Protein AF-A0A538SHS9-F1 (afdb_monomer)

Sequence (639 aa):
MTKKPAPSKGREASAATKAETEKTASAGRSSASDPAAHAGAGKPLPPGPAPAPVAAPSGAAAAVLSEAPRPQPRILVVDDEPHVVQIFQDLLAQRGYEVVSSTNGDDAILKVTNESFDLVLTDINLPGVDGLEVVRAAKAADKDTCVILITGYASTTTAIDALRQGAYDYITKPFDLWETAKAIDRGLESRFLVIENRRLVESLEKANLELHHHEQILSRMVKDATQRITALYESGKEISTSLSRQATLDVIVNQVAKLAGAESSLVFLYDTDAGQYVAEAGAGAPQEGLKEYRFGVGEGLHGQAVRNMSPVRSAAIAETIGIEPFLSELGVRSALIVPLLTNEGVLGTITALRRSGRGFTPDDQEQLSMFASQASIALTNAILYERTKELDRMKSEFVAVVSHEVRTPLTSIKGSLELLGDERFHVLPPPQKELLSICQANTERLISLINDILDFSKLESSKLSLNFETFDVGRVVPEAVDHIRNLAAMRGITIDVHIEGTAGSVEADPMRVAQVITNLLGNAIKFSPEKGKIEVWARGTEEDVTVDIRDFGRGISQRDLSRLFQRFAQLDSSTTRKAGGTGLGLVISKGIVEQHGGRIWVESTMGMGSTFSFSLPRRRAAGLSAEEFADGVGGEHTQ

Organism: Eiseniibacteriota bacterium (NCBI:txid2212470)

pLDDT: mean 78.8, std 19.26, range [26.22, 97.62]

Radius of gyration: 51.92 Å; Cα contacts (8 Å, |Δi|>4): 906; chains: 1; bounding box: 123×85×132 Å

Solvent-accessible surface area (backbone atoms only — not comparable to full-atom values): 36107 Å² total; per-residue (Å²): 135,87,81,86,86,88,88,79,86,89,85,88,84,82,90,82,91,82,86,90,82,90,81,90,80,91,83,83,88,81,86,88,88,85,91,84,90,88,84,86,82,93,71,85,78,74,83,70,82,71,78,73,75,73,73,68,84,71,76,59,82,77,60,75,81,69,82,76,82,77,76,72,51,32,34,36,38,36,33,66,48,69,69,60,42,49,52,51,45,54,58,40,46,78,71,64,37,46,73,47,77,31,61,40,34,65,61,41,36,54,43,37,65,76,43,87,48,51,30,37,40,30,30,44,86,32,72,97,34,50,27,67,54,40,42,45,40,34,40,70,61,36,74,69,37,27,26,36,38,36,37,75,71,90,47,73,64,61,57,50,54,41,45,74,60,58,34,72,50,74,44,53,54,89,68,56,71,66,62,50,50,50,53,50,53,52,39,47,50,53,35,50,51,54,54,51,50,53,52,50,50,56,51,50,53,53,51,51,53,53,48,54,52,51,49,54,52,50,53,50,51,52,50,55,51,50,53,52,51,52,54,51,50,57,55,46,53,67,35,62,71,39,62,44,51,67,64,30,42,53,50,48,20,52,47,45,17,61,75,57,72,26,66,20,14,36,31,29,36,62,35,83,89,78,71,28,33,29,35,76,40,59,30,77,51,70,74,78,67,37,66,72,45,63,46,42,85,60,38,34,56,62,11,40,11,51,68,68,70,37,70,37,75,38,62,45,46,90,78,47,83,63,61,50,72,65,52,63,75,69,56,40,34,20,42,40,34,33,41,18,56,54,99,91,46,66,56,27,35,42,35,35,29,25,62,69,84,80,52,81,49,72,67,47,49,52,55,51,46,58,49,28,51,50,49,30,53,32,48,51,51,8,48,53,48,49,52,51,54,50,52,54,51,51,54,45,52,49,49,52,51,52,40,50,68,52,44,53,60,46,52,54,49,45,54,53,51,51,58,64,63,34,68,91,83,36,88,68,58,71,74,55,47,53,53,48,50,54,52,46,54,52,44,53,50,51,51,51,51,42,49,51,52,45,53,45,47,28,54,77,68,72,62,60,84,74,65,71,40,82,43,48,52,60,57,45,54,56,53,29,47,60,75,45,43,66,63,29,52,77,46,50,33,47,77,49,79,46,64,53,80,74,14,39,60,27,51,37,32,67,69,60,52,29,49,35,53,38,49,53,50,50,50,36,61,70,53,28,52,77,62,31,55,35,42,36,39,32,41,44,60,97,60,34,32,37,40,38,43,32,24,61,14,57,38,46,53,77,84,49,61,83,40,57,67,36,84,60,41,72,95,50,86,79,63,43,76,81,64,67,80,78,31,44,63,56,40,47,36,43,53,54,34,44,76,52,70,23,48,68,52,76,51,55,41,68,71,65,6,36,34,43,35,37,36,38,34,36,61,75,76,88,80,78,64,86,71,72,67,70,73,69,79,76,77,89,88,86,130

Secondary structure (DSSP, 8-state):
-------------------------------------------PPPPPPPP-------SSSSSSSS-SPPPPPEEEEE-SSHHHHHHHHHHHHTTT-EEEEESSHHHHHHHHHHS--SEEEEESS-SSS-HHHHHHHHHHH-TT-EEEEEESS--HHHHHHHHHTT-SEEEESSPPHHHHHHHHHHHHHHHHHHHHHHHHHHHHHHHHHHHHHHHHHHHHHHHHHHHHHHHHHHHHHHHHT---HHHHHHHHHHHHHHHTT-SEEEEEEEETTTTEEEEEEEESS-STTGGG-EE-TTSHHHHHHHHHTS-EEES-GGG-TT--HHHHHTT-SEEEEEEEEETTEEEEEEEEEESSSPPPPHHHHHHHHHHHHHHHHHHHHHHHHHHHHHHHHHHHHHHHHHHHHHHHHHHHHHHHHHHHH-TTT----HHHHHHHHHHHHHHHHHHHHHHHHHHHHHHHTT------EEEEHHHHHHHHHHHHHHHHHHTT-EEEEEE-SS--EEEE-HHHHHHHHHHHHHHHHHHSPTT-EEEEEEEE-SSEEEEEEEE-SS---HHHHTTTTSTT--S-TTTHHHH---S-HHHHHHHHHHHTT-EEEEEEETTTEEEEEEEEESS--TT--TTTTSGGGS-----

Foldseek 3Di:
DDDDDDDDDDDDDDDDDDDDDDDDDDDDDDDDDDDDDDDDDDDDDDDDPDPDPPPDPPPPVVPVPDDPPDPAFEEEEEALDVVVLVVVCVLVVVVVHHYDYDNADVVLLVDLQVHPGQEYEYEQDGPPDGVLVSLLSNCVNPVLRAYEYEYADDDVVVQVVSVVSRHPYYAYPVGDSVVVVVSVVVSSVSSVCVVVVVVVVVVVVVVVVVVVVVVVVVVVVVVVVVVLVVLLVVLLVCLQVDLALLSNQVSLFVVLCVLLVFLKKWWWFQDPVVRWTATDDMDNDDPVCRRVDIDHQPAAQFNVCQNVVAKGKDQAQVPDPRHDPVLVVRQFGIKIKHFQDDPVGTRTIMMGTHNDDGGGDPVSNVSVNSNSPSSSVSSVSSVVSVVVVVVLVVVLVVLVVVLVVVLVVLVVQLVVLVVQQPPVVDDDDPVVNVVSVVSNVVSVLVNVLSVLSNLVSCLVVVNPDWDWDWDFVVVLLVVLCVVCVVVCVVLLEAEAEEEDDRLAIAGGRSVLVSLLNNLLVLVLSLFAHRNFYKYWYWHHDPWKIKIKIWHQGQWDDPVCQVCLLPQQDDPDPPSCVVRPDRSRSSVSSQSRLVVQVKGWHKDIDGNGTIMIMIMGTRDDPPDDDPPPVVVVVPDDDDD

Nearest PDB structures (foldseek):
  4q20-assembly1_A  TM=7.456E-01  e=2.521E-18  Caulobacter vibrioides CB15
  4q20-assembly1_B  TM=8.073E-01  e=2.181E-17  Caulobacter vibrioides CB15
  7zp0-assembly1_A  TM=7.589E-01  e=1.226E-16  Escherichia coli 'BL21-Gold(DE3)pLysS AG'
  9eut-assembly1_B  TM=4.423E-01  e=1.796E-22  Pseudomonas aeruginosa
  3ci6-assembly1_B  TM=8.801E-01  e=2.462E-10  Acinetobacter baylyi ADP1

Mean predicted aligned error: 18.9 Å

Structure (mmCIF, N/CA/C/O backbone):
data_AF-A0A538SHS9-F1
#
_entry.id   AF-A0A538SHS9-F1
#
loop_
_atom_site.group_PDB
_atom_site.id
_atom_site.type_symbol
_atom_site.label_atom_id
_atom_site.label_alt_id
_atom_site.label_comp_id
_atom_site.label_asym_id
_atom_site.label_entity_id
_atom_site.label_seq_id
_atom_site.pdbx_PDB_ins_code
_atom_site.Cartn_x
_atom_site.Cartn_y
_atom_site.Cartn_z
_atom_site.occupancy
_atom_site.B_iso_or_equiv
_atom_site.auth_seq_id
_atom_site.auth_comp_id
_atom_site.auth_asym_id
_atom_site.auth_atom_id
_atom_site.pdbx_PDB_model_num
ATOM 1 N N . MET A 1 1 ? -24.180 -49.671 27.207 1.00 38.56 1 MET A N 1
ATOM 2 C CA . MET A 1 1 ? -23.487 -50.776 26.509 1.00 38.56 1 MET A CA 1
ATOM 3 C C . MET A 1 1 ? -22.305 -50.163 25.756 1.00 38.56 1 MET A C 1
ATOM 5 O O . MET A 1 1 ? -22.534 -49.449 24.799 1.00 38.56 1 MET A O 1
ATOM 9 N N . THR A 1 2 ? -21.115 -50.051 26.365 1.00 34.88 2 THR A N 1
ATOM 10 C CA . THR A 1 2 ? -19.971 -50.997 26.241 1.00 34.88 2 THR A CA 1
ATOM 11 C C . THR A 1 2 ? -19.575 -51.225 24.773 1.00 34.88 2 THR A C 1
ATOM 13 O O . THR A 1 2 ? -20.390 -51.751 24.034 1.00 34.88 2 THR A O 1
ATOM 16 N N . LYS A 1 3 ? -18.362 -50.928 24.287 1.00 33.00 3 LYS A N 1
ATOM 17 C CA . LYS A 1 3 ? -17.049 -51.140 24.917 1.00 33.00 3 LYS A CA 1
ATOM 18 C C . LYS A 1 3 ? -15.934 -50.400 24.146 1.00 33.00 3 LYS A C 1
ATOM 20 O O . LYS A 1 3 ? -15.868 -50.467 22.926 1.00 33.00 3 LYS A O 1
ATOM 25 N N . LYS A 1 4 ? -15.024 -49.793 24.910 1.00 38.88 4 LYS A N 1
ATOM 26 C CA . LYS A 1 4 ? -13.600 -49.567 24.590 1.00 38.88 4 LYS A CA 1
ATOM 27 C C . LYS A 1 4 ? -12.865 -50.932 24.542 1.00 38.88 4 LYS A C 1
ATOM 29 O O . LYS A 1 4 ? -13.407 -51.902 25.083 1.00 38.88 4 LYS A O 1
ATOM 34 N N . PRO A 1 5 ? -11.630 -51.016 24.011 1.00 47.69 5 PRO A N 1
ATOM 35 C CA . PRO A 1 5 ? -10.474 -50.903 24.912 1.00 47.69 5 PRO A CA 1
ATOM 36 C C . PRO A 1 5 ? -9.256 -50.145 24.342 1.00 47.69 5 PRO A C 1
ATOM 38 O O . PRO A 1 5 ? -9.079 -49.992 23.141 1.00 47.69 5 PRO A O 1
ATOM 41 N N . ALA A 1 6 ? -8.433 -49.669 25.278 1.00 34.91 6 ALA A N 1
ATOM 42 C CA . ALA A 1 6 ? -7.080 -49.109 25.138 1.00 34.91 6 ALA A CA 1
ATOM 43 C C . ALA A 1 6 ? -6.032 -50.223 25.469 1.00 34.91 6 ALA A C 1
ATOM 45 O O . ALA A 1 6 ? -6.448 -51.380 25.532 1.00 34.91 6 ALA A O 1
ATOM 46 N N . PRO A 1 7 ? -4.797 -49.962 25.967 1.00 56.38 7 PRO A N 1
ATOM 47 C CA . PRO A 1 7 ? -3.663 -49.117 25.530 1.00 56.38 7 PRO A CA 1
ATOM 48 C C . PRO A 1 7 ? -2.297 -49.882 25.549 1.00 56.38 7 PRO A C 1
ATOM 50 O O . PRO A 1 7 ? -2.195 -50.981 26.085 1.00 56.38 7 PRO A O 1
ATOM 53 N N . SER A 1 8 ? -1.193 -49.246 25.131 1.00 30.69 8 SER A N 1
ATOM 54 C CA . SER A 1 8 ? 0.168 -49.535 25.650 1.00 30.69 8 SER A CA 1
ATOM 55 C C . SER A 1 8 ? 1.019 -48.253 25.614 1.00 30.69 8 SER A C 1
ATOM 57 O O . SER A 1 8 ? 1.192 -47.678 24.547 1.00 30.69 8 SER A O 1
ATOM 59 N N . LYS A 1 9 ? 1.341 -47.635 26.767 1.00 33.22 9 LYS A N 1
ATOM 60 C CA . LYS A 1 9 ? 2.653 -47.694 27.474 1.00 33.22 9 LYS A CA 1
ATOM 61 C C . LYS A 1 9 ? 3.839 -47.525 26.502 1.00 33.22 9 LYS A C 1
ATOM 63 O O . LYS A 1 9 ? 4.013 -48.372 25.646 1.00 33.22 9 LYS A O 1
ATOM 68 N N . GLY A 1 10 ? 4.688 -46.499 26.544 1.00 29.16 10 GLY A N 1
ATOM 69 C CA . GLY A 1 10 ? 5.197 -45.708 27.665 1.00 29.16 10 GLY A CA 1
ATOM 70 C C . GLY A 1 10 ? 6.671 -46.069 27.892 1.00 29.16 10 GLY A C 1
ATOM 71 O O . GLY A 1 10 ? 6.936 -47.172 28.362 1.00 29.16 10 GLY A O 1
ATOM 72 N N . ARG A 1 11 ? 7.606 -45.161 27.572 1.00 30.77 11 ARG A N 1
ATOM 73 C CA . ARG A 1 11 ? 8.909 -45.045 28.252 1.00 30.77 11 ARG A CA 1
ATOM 74 C C . ARG A 1 11 ? 9.630 -43.740 27.901 1.00 30.77 11 ARG A C 1
ATOM 76 O O . ARG A 1 11 ? 9.901 -43.457 26.740 1.00 30.77 11 ARG A O 1
ATOM 83 N N . GLU A 1 12 ? 9.893 -42.984 28.959 1.00 29.23 12 GLU A N 1
ATOM 84 C CA . GLU A 1 12 ? 10.752 -41.808 29.069 1.00 29.23 12 GLU A CA 1
ATOM 85 C C . GLU A 1 12 ? 12.244 -42.182 29.188 1.00 29.23 12 GLU A C 1
ATOM 87 O O . GLU A 1 12 ? 12.581 -43.350 29.403 1.00 29.23 12 GLU A O 1
ATOM 92 N N . ALA A 1 13 ? 13.060 -41.114 29.199 1.00 29.12 13 ALA A N 1
ATOM 93 C CA . ALA A 1 13 ? 14.433 -40.931 29.702 1.00 29.12 13 ALA A CA 1
ATOM 94 C C . ALA A 1 13 ? 15.517 -40.885 28.603 1.00 29.12 13 ALA A C 1
ATOM 96 O O . ALA A 1 13 ? 15.712 -41.854 27.883 1.00 29.12 13 ALA A O 1
ATOM 97 N N . SER A 1 14 ? 16.142 -39.729 28.328 1.00 27.33 14 SER A N 1
ATOM 98 C CA . SER A 1 14 ? 17.115 -38.940 29.137 1.00 27.33 14 SER A CA 1
ATOM 99 C C . SER A 1 14 ? 18.509 -39.119 28.502 1.00 27.33 14 SER A C 1
ATOM 101 O O . SER A 1 14 ? 18.991 -40.239 28.400 1.00 27.33 14 SER A O 1
ATOM 103 N N . ALA A 1 15 ? 19.017 -38.119 27.774 1.00 29.39 15 ALA A N 1
ATOM 104 C CA . ALA A 1 15 ? 19.969 -37.084 28.216 1.00 29.39 15 ALA A CA 1
ATOM 105 C C . ALA A 1 15 ? 21.451 -37.521 28.208 1.00 29.39 15 ALA A C 1
ATOM 107 O O . ALA A 1 15 ? 21.814 -38.482 28.875 1.00 29.39 15 ALA A O 1
ATOM 108 N N . ALA A 1 16 ? 22.278 -36.759 27.477 1.00 27.48 16 ALA A N 1
ATOM 109 C CA . ALA A 1 16 ? 23.708 -36.437 27.685 1.00 27.48 16 ALA A CA 1
ATOM 110 C C . ALA A 1 16 ? 24.257 -35.906 26.337 1.00 27.48 16 ALA A C 1
ATOM 112 O O . ALA A 1 16 ? 24.227 -36.630 25.350 1.00 27.48 16 ALA A O 1
ATOM 113 N N . THR A 1 17 ? 24.559 -34.620 26.135 1.00 29.11 17 THR A N 1
ATOM 114 C CA . THR A 1 17 ? 25.631 -33.777 26.713 1.00 29.11 17 THR A CA 1
ATOM 115 C C . THR A 1 17 ? 27.046 -34.207 26.309 1.00 29.11 17 THR A C 1
ATOM 117 O O . THR A 1 17 ? 27.528 -35.233 26.779 1.00 29.11 17 THR A O 1
ATOM 120 N N . LYS A 1 18 ? 27.703 -33.362 25.495 1.00 28.11 18 LYS A N 1
ATOM 121 C CA . LYS A 1 18 ? 29.141 -32.978 25.455 1.00 28.11 18 LYS A CA 1
ATOM 122 C C . LYS A 1 18 ? 29.318 -32.087 24.207 1.00 28.11 18 LYS A C 1
ATOM 124 O O . LYS A 1 18 ? 29.021 -32.557 23.118 1.00 28.11 18 LYS A O 1
ATOM 129 N N . ALA A 1 19 ? 29.512 -30.767 24.262 1.00 29.02 19 ALA A N 1
ATOM 130 C CA . ALA A 1 19 ? 30.502 -29.923 24.951 1.00 29.02 19 ALA A CA 1
ATOM 131 C C . ALA A 1 19 ? 31.944 -30.119 24.452 1.00 29.02 19 ALA A C 1
ATOM 133 O O . ALA A 1 19 ? 32.353 -31.263 24.280 1.00 29.02 19 ALA A O 1
ATOM 134 N N . GLU A 1 20 ? 32.643 -28.972 24.343 1.00 28.42 20 GLU A N 1
ATOM 135 C CA . GLU A 1 20 ? 34.095 -28.720 24.173 1.00 28.42 20 GLU A CA 1
ATOM 136 C C . GLU A 1 20 ? 34.630 -28.479 22.736 1.00 28.42 20 GLU A C 1
ATOM 138 O O . GLU A 1 20 ? 34.378 -29.280 21.846 1.00 28.42 20 GLU A O 1
ATOM 143 N N . THR A 1 21 ? 35.390 -27.416 22.399 1.00 30.36 21 THR A N 1
ATOM 144 C CA . THR A 1 21 ? 35.783 -26.156 23.083 1.00 30.36 21 THR A CA 1
ATOM 145 C C . THR A 1 21 ? 36.476 -25.198 22.080 1.00 30.36 21 THR A C 1
ATOM 147 O O . THR A 1 21 ? 37.150 -25.653 21.165 1.00 30.36 21 THR A O 1
ATOM 150 N N . GLU A 1 22 ? 36.357 -23.884 22.338 1.00 28.86 22 GLU A N 1
ATOM 151 C CA . GLU A 1 22 ? 37.410 -22.834 22.308 1.00 28.86 22 GLU A CA 1
ATOM 152 C C . GLU A 1 22 ? 38.264 -22.518 21.052 1.00 28.86 22 GLU A C 1
ATOM 154 O O . GLU A 1 22 ? 39.133 -23.290 20.662 1.00 28.86 22 GLU A O 1
ATOM 159 N N . LYS A 1 23 ? 38.217 -21.251 20.584 1.00 27.20 23 LYS A N 1
ATOM 160 C CA . LYS A 1 23 ? 39.123 -20.157 21.041 1.00 27.20 23 LYS A CA 1
ATOM 161 C C . LYS A 1 23 ? 38.829 -18.784 20.382 1.00 27.20 23 LYS A C 1
ATOM 163 O O . LYS A 1 23 ? 38.923 -18.661 19.171 1.00 27.20 23 LYS A O 1
ATOM 168 N N . THR A 1 24 ? 38.499 -17.785 21.225 1.00 28.27 24 THR A N 1
ATOM 169 C CA . THR A 1 24 ? 39.095 -16.417 21.375 1.00 28.27 24 THR A CA 1
ATOM 170 C C . THR A 1 24 ? 39.404 -15.570 20.113 1.00 28.27 24 THR A C 1
ATOM 172 O O . THR A 1 24 ? 40.038 -16.072 19.202 1.00 28.27 24 THR A O 1
ATOM 175 N N . ALA A 1 25 ? 39.144 -14.253 20.004 1.00 28.89 25 ALA A N 1
ATOM 176 C CA . ALA A 1 25 ? 39.137 -13.180 21.010 1.00 28.89 25 ALA A CA 1
ATOM 177 C C . ALA A 1 25 ? 38.502 -11.851 20.497 1.00 28.89 25 ALA A C 1
ATOM 179 O O . ALA A 1 25 ? 38.672 -11.526 19.330 1.00 28.89 25 ALA A O 1
ATOM 180 N N . SER A 1 26 ? 37.902 -11.084 21.435 1.00 27.30 26 SER A N 1
ATOM 181 C CA . SER A 1 26 ? 37.983 -9.610 21.690 1.00 27.30 26 SER A CA 1
ATOM 182 C C . SER A 1 26 ? 37.649 -8.591 20.565 1.00 27.30 26 SER A C 1
ATOM 184 O O . SER A 1 26 ? 38.059 -8.792 19.438 1.00 27.30 26 SER A O 1
ATOM 186 N N . ALA A 1 27 ? 37.027 -7.415 20.750 1.00 29.00 27 ALA A N 1
ATOM 187 C CA . ALA A 1 27 ? 36.737 -6.557 21.909 1.00 29.00 27 ALA A CA 1
ATOM 188 C C . ALA A 1 27 ? 35.746 -5.414 21.526 1.00 29.00 27 ALA A C 1
ATOM 190 O O . ALA A 1 27 ? 35.689 -5.037 20.362 1.00 29.00 27 ALA A O 1
ATOM 191 N N . GLY A 1 28 ? 35.096 -4.801 22.537 1.00 27.08 28 GLY A N 1
ATOM 192 C CA . GLY A 1 28 ? 34.568 -3.408 22.554 1.00 27.08 28 GLY A CA 1
ATOM 193 C C . GLY A 1 28 ? 33.098 -3.226 22.126 1.00 27.08 28 GLY A C 1
ATOM 194 O O . GLY A 1 28 ? 32.795 -3.397 20.958 1.00 27.08 28 GLY A O 1
ATOM 195 N N . ARG A 1 29 ? 32.099 -3.029 23.016 1.00 28.23 29 ARG A N 1
ATOM 196 C CA . ARG A 1 29 ? 31.696 -1.782 23.745 1.00 28.23 29 ARG A CA 1
ATOM 197 C C . ARG A 1 29 ? 31.567 -0.565 22.800 1.00 28.23 29 ARG A C 1
ATOM 199 O O . ARG A 1 29 ? 32.515 -0.306 22.083 1.00 28.23 29 ARG A O 1
ATOM 206 N N . SER A 1 30 ? 30.516 0.262 22.767 1.00 28.39 30 SER A N 1
ATOM 207 C CA . SER A 1 30 ? 29.362 0.504 23.650 1.00 28.39 30 SER A CA 1
ATOM 208 C C . SER A 1 30 ? 28.370 1.497 22.999 1.00 28.39 30 SER A C 1
ATOM 210 O O . SER A 1 30 ? 28.801 2.372 22.260 1.00 28.39 30 SER A O 1
ATOM 212 N N . SER A 1 31 ? 27.093 1.379 23.390 1.00 28.89 31 SER A N 1
ATOM 213 C CA . SER A 1 31 ? 26.089 2.430 23.695 1.00 28.89 31 SER A CA 1
ATOM 214 C C . SER A 1 31 ? 25.721 3.545 22.699 1.00 28.89 31 SER A C 1
ATOM 216 O O . SER A 1 31 ? 26.540 4.363 22.296 1.00 28.89 31 SER A O 1
ATOM 218 N N . ALA A 1 32 ? 24.406 3.628 22.486 1.00 31.94 32 ALA A N 1
ATOM 219 C CA . ALA A 1 32 ? 23.626 4.721 21.915 1.00 31.94 32 ALA A CA 1
ATOM 220 C C . ALA A 1 32 ? 23.536 5.973 22.814 1.00 31.94 32 ALA A C 1
ATOM 222 O O . ALA A 1 32 ? 23.619 5.853 24.036 1.00 31.94 32 ALA A O 1
ATOM 223 N N . SER A 1 33 ? 23.256 7.128 22.198 1.00 29.39 33 SER A N 1
ATOM 224 C CA . SER A 1 33 ? 22.412 8.211 22.739 1.00 29.39 33 SER A CA 1
ATOM 225 C C . SER A 1 33 ? 22.144 9.263 21.651 1.00 29.39 33 SER A C 1
ATOM 227 O O . SER A 1 33 ? 23.043 9.612 20.889 1.00 29.39 33 SER A O 1
ATOM 229 N N . ASP A 1 34 ? 20.909 9.736 21.615 1.00 26.22 34 ASP A N 1
ATOM 230 C CA . ASP A 1 34 ? 20.210 10.519 20.585 1.00 26.22 34 ASP A CA 1
ATOM 231 C C . ASP A 1 34 ? 19.926 11.963 21.192 1.00 26.22 34 ASP A C 1
ATOM 233 O O . ASP A 1 34 ? 20.546 12.267 22.222 1.00 26.22 34 ASP A O 1
ATOM 237 N N . PRO A 1 35 ? 19.151 12.923 20.625 1.00 48.09 35 PRO A N 1
ATOM 238 C CA . PRO A 1 35 ? 19.528 14.326 20.363 1.00 48.09 35 PRO A CA 1
ATOM 239 C C . PRO A 1 35 ? 18.839 15.407 21.251 1.00 48.09 35 PRO A C 1
ATOM 241 O O . PRO A 1 35 ? 17.910 15.109 21.986 1.00 48.09 35 PRO A O 1
ATOM 244 N N . ALA A 1 36 ? 19.246 16.694 21.151 1.00 28.02 36 ALA A N 1
ATOM 245 C CA . ALA A 1 36 ? 18.365 17.883 21.317 1.00 28.02 36 ALA A CA 1
ATOM 246 C C . ALA A 1 36 ? 19.057 19.259 21.078 1.00 28.02 36 ALA A C 1
ATOM 248 O O . ALA A 1 36 ? 20.089 19.564 21.666 1.00 28.02 36 ALA A O 1
ATOM 249 N N . ALA A 1 37 ? 18.398 20.081 20.242 1.00 29.70 37 ALA A N 1
ATOM 250 C CA . ALA A 1 37 ? 18.190 21.548 20.232 1.00 29.70 37 ALA A CA 1
ATOM 251 C C . ALA A 1 37 ? 19.286 22.577 20.636 1.00 29.70 37 ALA A C 1
ATOM 253 O O . ALA A 1 37 ? 19.665 22.674 21.796 1.00 29.70 37 ALA A O 1
ATOM 254 N N . HIS A 1 38 ? 19.612 23.516 19.723 1.00 31.00 38 HIS A N 1
ATOM 255 C CA . HIS A 1 38 ? 19.274 24.955 19.851 1.00 31.00 38 HIS A CA 1
ATOM 256 C C . HIS A 1 38 ? 19.714 25.813 18.641 1.00 31.00 38 HIS A C 1
ATOM 258 O O . HIS A 1 38 ? 20.537 25.421 17.822 1.00 31.00 38 HIS A O 1
ATOM 264 N N . ALA A 1 39 ? 19.084 26.985 18.539 1.00 29.81 39 ALA A N 1
ATOM 265 C CA . ALA A 1 39 ? 19.008 27.898 17.406 1.00 29.81 39 ALA A CA 1
ATOM 266 C C . ALA A 1 39 ? 20.183 28.890 17.257 1.00 29.81 39 ALA A C 1
ATOM 268 O O . ALA A 1 39 ? 20.796 29.291 18.240 1.00 29.81 39 ALA A O 1
ATOM 269 N N . GLY A 1 40 ? 20.344 29.418 16.035 1.00 30.77 40 GLY A N 1
ATOM 270 C CA . GLY A 1 40 ? 20.727 30.817 15.805 1.00 30.77 40 GLY A CA 1
ATOM 271 C C . GLY A 1 40 ? 22.164 31.111 15.348 1.00 30.77 40 GLY A C 1
ATOM 272 O O . GLY A 1 40 ? 23.134 30.688 15.960 1.00 30.77 40 GLY A O 1
ATOM 273 N N . ALA A 1 41 ? 22.238 31.984 14.335 1.00 30.73 41 ALA A N 1
ATOM 274 C CA . ALA A 1 41 ? 23.391 32.735 13.820 1.00 30.73 41 ALA A CA 1
ATOM 275 C C . ALA A 1 41 ? 24.287 32.036 12.778 1.00 30.73 41 ALA A C 1
ATOM 277 O O . ALA A 1 41 ? 25.072 31.134 13.055 1.00 30.73 41 ALA A O 1
ATOM 278 N N . GLY A 1 42 ? 24.186 32.544 11.546 1.00 43.78 42 GLY A N 1
ATOM 279 C CA . GLY A 1 42 ? 24.987 32.129 10.407 1.00 43.78 42 GLY A CA 1
ATOM 280 C C . GLY A 1 42 ? 26.490 32.328 10.608 1.00 43.78 42 GLY A C 1
ATOM 281 O O . GLY A 1 42 ? 26.961 33.382 11.036 1.00 43.78 42 GLY A O 1
ATOM 282 N N . LYS A 1 43 ? 27.235 31.305 10.195 1.00 41.38 43 LYS A N 1
ATOM 283 C CA . LYS A 1 43 ? 28.620 31.384 9.731 1.00 41.38 43 LYS A CA 1
ATOM 284 C C . LYS A 1 43 ? 28.727 30.560 8.441 1.00 41.38 43 LYS A C 1
ATOM 286 O O . LYS A 1 43 ? 27.987 29.586 8.306 1.00 41.38 43 LYS A O 1
ATOM 291 N N . PRO A 1 44 ? 29.592 30.944 7.487 1.00 37.50 44 PRO A N 1
ATOM 292 C CA . PRO A 1 44 ? 29.705 30.246 6.210 1.00 37.50 44 PRO A CA 1
ATOM 293 C C . PRO A 1 44 ? 30.120 28.791 6.444 1.00 37.50 44 PRO A C 1
ATOM 295 O O . PRO A 1 44 ? 31.004 28.536 7.265 1.00 37.50 44 PRO A O 1
ATOM 298 N N . LEU A 1 45 ? 29.492 27.853 5.728 1.00 37.44 45 LEU A N 1
ATOM 299 C CA . LEU A 1 45 ? 29.927 26.456 5.700 1.00 37.44 45 LEU A CA 1
ATOM 300 C C . LEU A 1 45 ? 31.416 26.386 5.301 1.00 37.44 45 LEU A C 1
ATOM 302 O O . LEU A 1 45 ? 31.831 27.111 4.391 1.00 37.44 45 LEU A O 1
ATOM 306 N N . PRO A 1 46 ? 32.218 25.506 5.926 1.00 45.69 46 PRO A N 1
ATOM 307 C CA . PRO A 1 46 ? 33.546 25.193 5.420 1.00 45.69 46 PRO A CA 1
ATOM 308 C C . PRO A 1 46 ? 33.413 24.581 4.015 1.00 45.69 46 PRO A C 1
ATOM 310 O O . PRO A 1 46 ? 32.406 23.922 3.735 1.00 45.69 46 PRO A O 1
ATOM 313 N N . PRO A 1 47 ? 34.394 24.784 3.118 1.00 42.50 47 PRO A N 1
ATOM 314 C CA . PRO A 1 47 ? 34.369 24.134 1.818 1.00 42.50 47 PRO A CA 1
ATOM 315 C C . PRO A 1 47 ? 34.284 22.621 2.042 1.00 42.50 47 PRO A C 1
ATOM 317 O O . PRO A 1 47 ? 35.074 22.054 2.799 1.00 42.50 47 PRO A O 1
ATOM 320 N N . GLY A 1 48 ? 33.286 21.986 1.420 1.00 41.16 48 GLY A N 1
ATOM 321 C CA . GLY A 1 48 ? 33.177 20.531 1.386 1.00 41.16 48 GLY A CA 1
ATOM 322 C C . GLY A 1 48 ? 34.473 19.910 0.855 1.00 41.16 48 GLY A C 1
ATOM 323 O O . GLY A 1 48 ? 35.243 20.602 0.179 1.00 41.16 48 GLY A O 1
ATOM 324 N N . PRO A 1 49 ? 34.747 18.631 1.171 1.00 40.81 49 PRO A N 1
ATOM 325 C CA . PRO A 1 49 ? 35.963 17.970 0.723 1.00 40.81 49 PRO A CA 1
ATOM 326 C C . PRO A 1 49 ? 36.079 18.155 -0.787 1.00 40.81 49 PRO A C 1
ATOM 328 O O . PRO A 1 49 ? 35.139 17.859 -1.529 1.00 40.81 49 PRO A O 1
ATOM 331 N N . ALA A 1 50 ? 37.210 18.725 -1.209 1.00 39.78 50 ALA A N 1
ATOM 332 C CA . ALA A 1 50 ? 37.527 18.914 -2.612 1.00 39.78 50 ALA A CA 1
ATOM 333 C C . ALA A 1 50 ? 37.237 17.606 -3.363 1.00 39.78 50 ALA A C 1
ATOM 335 O O . ALA A 1 50 ? 37.528 16.533 -2.814 1.00 39.78 50 ALA A O 1
ATOM 336 N N . PRO A 1 51 ? 36.664 17.664 -4.580 1.00 38.19 51 PRO A N 1
ATOM 337 C CA . PRO A 1 51 ? 36.515 16.469 -5.391 1.00 38.19 51 PRO A CA 1
ATOM 338 C C . PRO A 1 51 ? 37.879 15.788 -5.431 1.00 38.19 51 PRO A C 1
ATOM 340 O O . PRO A 1 51 ? 38.889 16.445 -5.707 1.00 38.19 51 PRO A O 1
ATOM 343 N N . ALA A 1 52 ? 37.910 14.504 -5.063 1.00 38.09 52 ALA A N 1
ATOM 344 C CA . ALA A 1 52 ? 39.110 13.692 -5.172 1.00 38.09 52 ALA A CA 1
ATOM 345 C C . ALA A 1 52 ? 39.731 13.979 -6.545 1.00 38.09 52 ALA A C 1
ATOM 347 O O . ALA A 1 52 ? 38.972 14.045 -7.521 1.00 38.09 52 ALA A O 1
ATOM 348 N N . PRO A 1 53 ? 41.052 14.224 -6.632 1.00 35.62 53 PRO A N 1
ATOM 349 C CA . PRO A 1 53 ? 41.670 14.526 -7.907 1.00 35.62 53 PRO A CA 1
ATOM 350 C C . PRO A 1 53 ? 41.282 13.385 -8.830 1.00 35.62 53 PRO A C 1
ATOM 352 O O . PRO A 1 53 ? 41.578 12.225 -8.533 1.00 35.62 53 PRO A O 1
ATOM 355 N N . VAL A 1 54 ? 40.537 13.719 -9.888 1.00 37.50 54 VAL A N 1
ATOM 356 C CA . VAL A 1 54 ? 40.301 12.819 -11.009 1.00 37.50 54 VAL A CA 1
ATOM 357 C C . VAL A 1 54 ? 41.674 12.267 -11.311 1.00 37.50 54 VAL A C 1
ATOM 359 O O . VAL A 1 54 ? 42.575 13.047 -11.632 1.00 37.50 54 VAL A O 1
ATOM 362 N N . ALA A 1 55 ? 41.865 10.974 -11.042 1.00 34.50 55 ALA A N 1
ATOM 363 C CA . ALA A 1 55 ? 43.141 10.330 -11.249 1.00 34.50 55 ALA A CA 1
ATOM 364 C C . ALA A 1 55 ? 43.557 10.713 -12.664 1.00 34.50 55 ALA A C 1
ATOM 366 O O . ALA A 1 55 ? 42.835 10.415 -13.620 1.00 34.50 55 ALA A O 1
ATOM 367 N N . ALA A 1 56 ? 44.654 11.473 -12.766 1.00 33.88 56 ALA A N 1
ATOM 368 C CA . ALA A 1 56 ? 45.256 11.802 -14.043 1.00 33.88 56 ALA A CA 1
ATOM 369 C C . ALA A 1 56 ? 45.300 10.497 -14.840 1.00 33.88 56 ALA A C 1
ATOM 371 O O . ALA A 1 56 ? 45.633 9.474 -14.229 1.00 33.88 56 ALA A O 1
ATOM 372 N N . PRO A 1 57 ? 44.903 10.490 -16.124 1.00 37.31 57 PRO A N 1
ATOM 373 C CA . PRO A 1 57 ? 44.802 9.259 -16.886 1.00 37.31 57 PRO A CA 1
ATOM 374 C C . PRO A 1 57 ? 46.142 8.538 -16.766 1.00 37.31 57 PRO A C 1
ATOM 376 O O . PRO A 1 57 ? 47.166 8.986 -17.278 1.00 37.31 57 PRO A O 1
ATOM 379 N N . SER A 1 58 ? 46.125 7.470 -15.971 1.00 38.75 58 SER A N 1
ATOM 380 C CA . SER A 1 58 ? 47.251 6.593 -15.709 1.00 38.75 58 SER A CA 1
ATOM 381 C C . SER A 1 58 ? 47.765 6.137 -17.058 1.00 38.75 58 SER A C 1
ATOM 383 O O . SER A 1 58 ? 47.000 5.468 -17.744 1.00 38.75 58 SER A O 1
ATOM 385 N N . GLY A 1 59 ? 48.980 6.570 -17.429 1.00 34.88 59 GLY A N 1
ATOM 386 C CA . GLY A 1 59 ? 50.014 5.930 -18.268 1.00 34.88 59 GLY A CA 1
ATOM 387 C C . GLY A 1 59 ? 49.658 5.193 -19.568 1.00 34.88 59 GLY A C 1
ATOM 388 O O . GLY A 1 59 ? 50.560 4.788 -20.289 1.00 34.88 59 GLY A O 1
ATOM 389 N N . ALA A 1 60 ? 48.387 5.020 -19.898 1.00 37.25 60 ALA A N 1
ATOM 390 C CA . ALA A 1 60 ? 47.877 4.139 -20.932 1.00 37.25 60 ALA A CA 1
ATOM 391 C C . ALA A 1 60 ? 47.541 4.914 -22.207 1.00 37.25 60 ALA A C 1
ATOM 393 O O . ALA A 1 60 ? 47.537 4.324 -23.273 1.00 37.25 60 ALA A O 1
ATOM 394 N N . ALA A 1 61 ? 47.343 6.236 -22.140 1.00 33.94 61 ALA A N 1
ATOM 395 C CA . ALA A 1 61 ? 47.158 7.063 -23.337 1.00 33.94 61 ALA A CA 1
ATOM 396 C C . ALA A 1 61 ? 48.483 7.397 -24.056 1.00 33.94 61 ALA A C 1
ATOM 398 O O . ALA A 1 61 ? 48.474 7.677 -25.249 1.00 33.94 61 ALA A O 1
ATOM 399 N N . ALA A 1 62 ? 49.628 7.324 -23.364 1.00 32.78 62 ALA A N 1
ATOM 400 C CA . ALA A 1 62 ? 50.947 7.531 -23.975 1.00 32.78 62 ALA A CA 1
ATOM 401 C C . ALA A 1 62 ? 51.538 6.250 -24.600 1.00 32.78 62 ALA A C 1
ATOM 403 O O . ALA A 1 62 ? 52.478 6.329 -25.384 1.00 32.78 62 ALA A O 1
ATOM 404 N N . ALA A 1 63 ? 50.985 5.076 -24.274 1.00 33.38 63 ALA A N 1
ATOM 405 C CA . ALA A 1 63 ? 51.511 3.778 -24.700 1.00 33.38 63 ALA A CA 1
ATOM 406 C C . ALA A 1 63 ? 50.835 3.196 -25.959 1.00 33.38 63 ALA A C 1
ATOM 408 O O . ALA A 1 63 ? 51.284 2.172 -26.457 1.00 33.38 63 ALA A O 1
ATOM 409 N N . VAL A 1 64 ? 49.786 3.832 -26.502 1.00 35.25 64 VAL A N 1
ATOM 410 C CA . VAL A 1 64 ? 49.069 3.337 -27.705 1.00 35.25 64 VAL A CA 1
ATOM 411 C C . VAL A 1 64 ? 49.609 3.950 -29.011 1.00 35.25 64 VAL A C 1
ATOM 413 O O . VAL A 1 64 ? 49.173 3.584 -30.094 1.00 35.25 64 VAL A O 1
ATOM 416 N N . LEU A 1 65 ? 50.602 4.844 -28.944 1.00 41.09 65 LEU A N 1
ATOM 417 C CA . LEU A 1 65 ? 51.222 5.470 -30.125 1.00 41.09 65 LEU A CA 1
ATOM 418 C C . LEU A 1 65 ? 52.550 4.826 -30.564 1.00 41.09 65 LEU A C 1
ATOM 420 O O . LEU A 1 65 ? 53.277 5.415 -31.359 1.00 41.09 65 LEU A O 1
ATOM 424 N N . SER A 1 66 ? 52.885 3.627 -30.083 1.00 43.75 66 SER A N 1
ATOM 425 C CA . SER A 1 66 ? 54.109 2.930 -30.494 1.00 43.75 66 SER A CA 1
ATOM 426 C C . SER A 1 66 ? 53.808 1.535 -31.035 1.00 43.75 66 SER A C 1
ATOM 428 O O . SER A 1 66 ? 53.149 0.747 -30.368 1.00 43.75 66 SER A O 1
ATOM 430 N N . GLU A 1 67 ? 54.379 1.257 -32.213 1.00 44.16 67 GLU A N 1
ATOM 431 C CA . GLU A 1 67 ? 54.502 -0.040 -32.908 1.00 44.16 67 GLU A CA 1
ATOM 432 C C . GLU A 1 67 ? 53.418 -0.445 -33.923 1.00 44.16 67 GLU A C 1
ATOM 434 O O . GLU A 1 67 ? 53.087 -1.618 -34.075 1.00 44.16 67 GLU A O 1
ATOM 439 N N . ALA A 1 68 ? 52.983 0.491 -34.769 1.00 46.28 68 ALA A N 1
ATOM 440 C CA . ALA A 1 68 ? 52.878 0.128 -36.186 1.00 46.28 68 ALA A CA 1
ATOM 441 C C . ALA A 1 68 ? 54.289 0.260 -36.802 1.00 46.28 68 ALA A C 1
ATOM 443 O O . ALA A 1 68 ? 54.924 1.297 -36.580 1.00 46.28 68 ALA A O 1
ATOM 444 N N . PRO A 1 69 ? 54.828 -0.743 -37.527 1.00 49.69 69 PRO A N 1
ATOM 445 C CA . PRO A 1 69 ? 56.125 -0.601 -38.181 1.00 49.69 69 PRO A CA 1
ATOM 446 C C . PRO A 1 69 ? 56.051 0.585 -39.144 1.00 49.69 69 PRO A C 1
ATOM 448 O O . PRO A 1 69 ? 55.211 0.597 -40.046 1.00 49.69 69 PRO A O 1
ATOM 451 N N . ARG A 1 70 ? 56.894 1.603 -38.922 1.00 63.25 70 ARG A N 1
ATOM 452 C CA . ARG A 1 70 ? 57.001 2.734 -39.849 1.00 63.25 70 ARG A CA 1
ATOM 453 C C . ARG A 1 70 ? 57.355 2.152 -41.226 1.00 63.25 70 ARG A C 1
ATOM 455 O O . ARG A 1 70 ? 58.347 1.422 -41.306 1.00 63.25 70 ARG A O 1
ATOM 462 N N . PRO A 1 71 ? 56.552 2.396 -42.276 1.00 67.00 71 PRO A N 1
ATOM 463 C CA . PRO A 1 71 ? 56.890 1.925 -43.613 1.00 67.00 71 PRO A CA 1
ATOM 464 C C . PRO A 1 71 ? 58.256 2.492 -44.009 1.00 67.00 71 PRO A C 1
ATOM 466 O O . PRO A 1 71 ? 58.566 3.632 -43.659 1.00 67.00 71 PRO A O 1
ATOM 469 N N . GLN A 1 72 ? 59.085 1.683 -44.674 1.00 82.62 72 GLN A N 1
ATOM 470 C CA . GLN A 1 72 ? 60.413 2.115 -45.111 1.00 82.62 72 GLN A CA 1
ATOM 471 C C . GLN A 1 72 ? 60.262 3.255 -46.129 1.00 82.62 72 GLN A C 1
ATOM 473 O O . GLN A 1 72 ? 59.629 3.037 -47.163 1.00 82.62 72 GLN A O 1
ATOM 478 N N . PRO A 1 73 ? 60.807 4.456 -45.854 1.00 87.12 73 PRO A N 1
ATOM 479 C CA . PRO A 1 73 ? 60.699 5.575 -46.779 1.00 87.12 73 PRO A CA 1
ATOM 480 C C . PRO A 1 73 ? 61.372 5.291 -48.124 1.00 87.12 73 PRO A C 1
ATOM 482 O O . PRO A 1 73 ? 62.515 4.820 -48.153 1.00 87.12 73 PRO A O 1
ATOM 485 N N . ARG A 1 74 ? 60.687 5.631 -49.223 1.00 92.12 74 ARG A N 1
ATOM 486 C CA . ARG A 1 74 ? 61.220 5.545 -50.594 1.00 92.12 74 ARG A CA 1
ATOM 487 C C . ARG A 1 74 ? 61.753 6.900 -51.039 1.00 92.12 74 ARG A C 1
ATOM 489 O O . ARG A 1 74 ? 61.012 7.880 -51.057 1.00 92.12 74 ARG A O 1
ATOM 496 N N . ILE A 1 75 ? 63.021 6.969 -51.423 1.00 93.56 75 ILE A N 1
ATOM 497 C CA . ILE A 1 75 ? 63.698 8.217 -51.785 1.00 93.56 75 ILE A CA 1
ATOM 498 C C . ILE A 1 75 ? 64.181 8.141 -53.232 1.00 93.56 75 ILE A C 1
ATOM 500 O O . ILE A 1 75 ? 64.884 7.200 -53.597 1.00 93.56 75 ILE A O 1
ATOM 504 N N . LEU A 1 76 ? 63.841 9.142 -54.045 1.00 93.62 76 LEU A N 1
ATOM 505 C CA . LEU A 1 76 ? 64.385 9.303 -55.393 1.00 93.62 76 LEU A CA 1
ATOM 506 C C . LEU A 1 76 ? 65.575 10.266 -55.362 1.00 93.62 76 LEU A C 1
ATOM 508 O O . LEU A 1 76 ? 65.421 11.406 -54.937 1.00 93.62 76 LEU A O 1
ATOM 512 N N . VAL A 1 77 ? 66.735 9.830 -55.846 1.00 92.75 77 VAL A N 1
ATOM 513 C CA . VAL A 1 77 ? 67.936 10.665 -56.006 1.00 92.75 77 VAL A CA 1
ATOM 514 C C . VAL A 1 77 ? 68.171 10.949 -57.488 1.00 92.75 77 VAL A C 1
ATOM 516 O O . VAL A 1 77 ? 68.254 10.017 -58.287 1.00 92.75 77 VAL A O 1
ATOM 519 N N . VAL A 1 78 ? 68.294 12.223 -57.853 1.00 91.69 78 VAL A N 1
ATOM 520 C CA . VAL A 1 78 ? 68.456 12.690 -59.234 1.00 91.69 78 VAL A CA 1
ATOM 521 C C . VAL A 1 78 ? 69.651 13.632 -59.320 1.00 91.69 78 VAL A C 1
ATOM 523 O O . VAL A 1 78 ? 69.606 14.749 -58.810 1.00 91.69 78 VAL A O 1
ATOM 526 N N . ASP A 1 79 ? 70.720 13.186 -59.965 1.00 89.94 79 ASP A N 1
ATOM 527 C CA . ASP A 1 79 ? 71.917 13.995 -60.216 1.00 89.94 79 ASP A CA 1
ATOM 528 C C . ASP A 1 79 ? 72.587 13.474 -61.498 1.00 89.94 79 ASP A C 1
ATOM 530 O O . ASP A 1 79 ? 72.580 12.267 -61.757 1.00 89.94 79 ASP A O 1
ATOM 534 N N . ASP A 1 80 ? 73.093 14.366 -62.346 1.00 88.12 80 ASP A N 1
ATOM 535 C CA . ASP A 1 80 ? 73.709 14.003 -63.624 1.00 88.12 80 ASP A CA 1
ATOM 536 C C . ASP A 1 80 ? 75.131 13.446 -63.457 1.00 88.12 80 ASP A C 1
ATOM 538 O O . ASP A 1 80 ? 75.633 12.756 -64.349 1.00 88.12 80 ASP A O 1
ATOM 542 N N . GLU A 1 81 ? 75.753 13.664 -62.294 1.00 88.12 81 GLU A N 1
ATOM 543 C CA . GLU A 1 81 ? 77.044 13.107 -61.920 1.00 88.12 81 GLU A CA 1
ATOM 544 C C . GLU A 1 81 ? 76.875 11.723 -61.251 1.00 88.12 81 GLU A C 1
ATOM 546 O O . GLU A 1 81 ? 76.454 11.628 -60.090 1.00 88.12 81 GLU A O 1
ATOM 551 N N . PRO A 1 82 ? 77.296 10.609 -61.893 1.00 86.38 82 PRO A N 1
ATOM 552 C CA . PRO A 1 82 ? 77.107 9.263 -61.337 1.00 86.38 82 PRO A CA 1
ATOM 553 C C . PRO A 1 82 ? 77.781 9.055 -59.973 1.00 86.38 82 PRO A C 1
ATOM 555 O O . PRO A 1 82 ? 77.321 8.261 -59.154 1.00 86.38 82 PRO A O 1
ATOM 558 N N . HIS A 1 83 ? 78.868 9.787 -59.710 1.00 86.62 83 HIS A N 1
ATOM 559 C CA . HIS A 1 83 ? 79.564 9.758 -58.426 1.00 86.62 83 HIS A CA 1
ATOM 560 C C . HIS A 1 83 ? 78.729 10.364 -57.289 1.00 86.62 83 HIS A C 1
ATOM 562 O O . HIS A 1 83 ? 78.762 9.838 -56.178 1.00 86.62 83 HIS A O 1
ATOM 568 N N . VAL A 1 84 ? 77.964 11.429 -57.551 1.00 85.12 84 VAL A N 1
ATOM 569 C CA . VAL A 1 84 ? 77.102 12.073 -56.548 1.00 85.12 84 VAL A CA 1
ATOM 570 C C . VAL A 1 84 ? 75.904 11.182 -56.227 1.00 85.12 84 VAL A C 1
ATOM 572 O O . VAL A 1 84 ? 75.595 10.965 -55.053 1.00 85.12 84 VAL A O 1
ATOM 575 N N . VAL A 1 85 ? 75.298 10.575 -57.253 1.00 88.25 85 VAL A N 1
ATOM 576 C CA . VAL A 1 85 ? 74.233 9.576 -57.083 1.00 88.25 85 VAL A CA 1
ATOM 577 C C . VAL A 1 85 ? 74.702 8.409 -56.209 1.00 88.25 85 VAL A C 1
ATOM 579 O O . VAL A 1 85 ? 73.997 8.044 -55.269 1.00 88.25 85 VAL A O 1
ATOM 582 N N . GLN A 1 86 ? 75.899 7.861 -56.457 1.00 87.50 86 GLN A N 1
ATOM 583 C CA . GLN A 1 86 ? 76.442 6.748 -55.666 1.00 87.50 86 GLN A CA 1
ATOM 584 C C . GLN A 1 86 ? 76.657 7.131 -54.192 1.00 87.50 86 GLN A C 1
ATOM 586 O O . GLN A 1 86 ? 76.318 6.355 -53.302 1.00 87.50 86 GLN A O 1
ATOM 591 N N . ILE A 1 87 ? 77.161 8.340 -53.918 1.00 87.19 87 ILE A N 1
ATOM 592 C CA . ILE A 1 87 ? 77.362 8.834 -52.545 1.00 87.19 87 ILE A CA 1
ATOM 593 C C . ILE A 1 87 ? 76.031 8.892 -51.782 1.00 87.19 87 ILE A C 1
ATOM 595 O O . ILE A 1 87 ? 75.960 8.458 -50.630 1.00 87.19 87 ILE A O 1
ATOM 599 N N . PHE A 1 88 ? 74.969 9.405 -52.410 1.00 88.19 88 PHE A N 1
ATOM 600 C CA . PHE A 1 88 ? 73.649 9.466 -51.778 1.00 88.19 88 PHE A CA 1
ATOM 601 C C . PHE A 1 88 ? 72.988 8.096 -51.651 1.00 88.19 88 PHE A C 1
ATOM 603 O O . PHE A 1 88 ? 72.358 7.835 -50.628 1.00 88.19 88 PHE A O 1
ATOM 610 N N . GLN A 1 89 ? 73.163 7.204 -52.629 1.00 88.62 89 GLN A N 1
ATOM 611 C CA . GLN A 1 89 ? 72.717 5.816 -52.513 1.00 88.62 89 GLN A CA 1
ATOM 612 C C . GLN A 1 89 ? 73.350 5.128 -51.303 1.00 88.62 89 GLN A C 1
ATOM 614 O O . GLN A 1 89 ? 72.624 4.569 -50.484 1.00 88.62 89 GLN A O 1
ATOM 619 N N . ASP A 1 90 ? 74.671 5.226 -51.143 1.00 87.12 90 ASP A N 1
ATOM 620 C CA . ASP A 1 90 ? 75.384 4.597 -50.030 1.00 87.12 90 ASP A CA 1
ATOM 621 C C . ASP A 1 90 ? 74.964 5.206 -48.678 1.00 87.12 90 ASP A C 1
ATOM 623 O O . ASP A 1 90 ? 74.700 4.474 -47.720 1.00 87.12 90 ASP A O 1
ATOM 627 N N . LEU A 1 91 ? 74.839 6.539 -48.602 1.00 87.12 91 LEU A N 1
ATOM 628 C CA . LEU A 1 91 ? 74.417 7.255 -47.391 1.00 87.12 91 LEU A CA 1
ATOM 629 C C . LEU A 1 91 ? 73.004 6.856 -46.940 1.00 87.12 91 LEU A C 1
ATOM 631 O O . LEU A 1 91 ? 72.761 6.651 -45.748 1.00 87.12 91 LEU A O 1
ATOM 635 N N . LEU A 1 92 ? 72.061 6.785 -47.880 1.00 88.25 92 LEU A N 1
ATOM 636 C CA . LEU A 1 92 ? 70.652 6.524 -47.594 1.00 88.25 92 LEU A CA 1
ATOM 637 C C . LEU A 1 92 ? 70.377 5.028 -47.386 1.00 88.25 92 LEU A C 1
ATOM 639 O O . LEU A 1 92 ? 69.601 4.676 -46.497 1.00 88.25 92 LEU A O 1
ATOM 643 N N . ALA A 1 93 ? 71.077 4.145 -48.106 1.00 85.88 93 ALA A N 1
ATOM 644 C CA . ALA A 1 93 ? 70.991 2.700 -47.904 1.00 85.88 93 ALA A CA 1
ATOM 645 C C . ALA A 1 93 ? 71.530 2.278 -46.526 1.00 85.88 93 ALA A C 1
ATOM 647 O O . ALA A 1 93 ? 70.915 1.449 -45.856 1.00 85.88 93 ALA A O 1
ATOM 648 N N . GLN A 1 94 ? 72.620 2.894 -46.042 1.00 85.25 94 GLN A N 1
ATOM 649 C CA . GLN A 1 94 ? 73.129 2.663 -44.677 1.00 85.25 94 GLN A CA 1
ATOM 650 C C . GLN A 1 94 ? 72.118 3.037 -43.583 1.00 85.25 94 GLN A C 1
ATOM 652 O O . GLN A 1 94 ? 72.198 2.525 -42.467 1.00 85.25 94 GLN A O 1
ATOM 657 N N . ARG A 1 95 ? 71.156 3.911 -43.898 1.00 81.88 95 ARG A N 1
ATOM 658 C CA . ARG A 1 95 ? 70.073 4.334 -43.000 1.00 81.88 95 ARG A CA 1
ATOM 659 C C . ARG A 1 95 ? 68.793 3.511 -43.154 1.00 81.88 95 ARG A C 1
ATOM 661 O O . ARG A 1 95 ? 67.832 3.760 -42.434 1.00 81.88 95 ARG A O 1
ATOM 668 N N . GLY A 1 96 ? 68.792 2.512 -44.040 1.00 83.56 96 GLY A N 1
ATOM 669 C CA . GLY A 1 96 ? 67.663 1.605 -44.245 1.00 83.56 96 GLY A CA 1
ATOM 670 C C . GLY A 1 96 ? 66.520 2.194 -45.074 1.00 83.56 96 GLY A C 1
ATOM 671 O O . GLY A 1 96 ? 65.402 1.688 -44.987 1.00 83.56 96 GLY A O 1
ATOM 672 N N . TYR A 1 97 ? 66.781 3.251 -45.849 1.00 88.75 97 TYR A N 1
ATOM 673 C CA . TYR A 1 97 ? 65.821 3.806 -46.805 1.00 88.75 97 TYR A CA 1
ATOM 674 C C . TYR A 1 97 ? 65.859 3.037 -48.131 1.00 88.75 97 TYR A C 1
ATOM 676 O O . TYR A 1 97 ? 66.917 2.568 -48.557 1.00 88.75 97 TYR A O 1
ATOM 684 N N . GLU A 1 98 ? 64.714 2.930 -48.805 1.00 89.62 98 GLU A N 1
ATOM 685 C CA . GLU A 1 98 ? 64.654 2.394 -50.165 1.00 89.62 98 GLU A CA 1
ATOM 686 C C . GLU A 1 98 ? 65.042 3.511 -51.139 1.00 89.62 98 GLU A C 1
ATOM 688 O O . GLU A 1 98 ? 64.364 4.534 -51.215 1.00 89.62 98 GLU A O 1
ATOM 693 N N . VAL A 1 99 ? 66.143 3.341 -51.872 1.00 91.00 99 VAL A N 1
ATOM 694 C CA . VAL A 1 99 ? 66.675 4.386 -52.756 1.00 91.00 99 VAL A CA 1
ATOM 695 C C . VAL A 1 99 ? 66.477 3.997 -54.212 1.00 91.00 99 VAL A C 1
ATOM 697 O O . VAL A 1 99 ? 66.990 2.978 -54.672 1.00 91.00 99 VAL A O 1
ATOM 700 N N . VAL A 1 100 ? 65.789 4.854 -54.957 1.00 92.44 100 VAL A N 1
ATOM 701 C CA . VAL A 1 100 ? 65.715 4.809 -56.418 1.00 92.44 100 VAL A CA 1
ATOM 702 C C . VAL A 1 100 ? 66.551 5.961 -56.954 1.00 92.44 100 VAL A C 1
ATOM 704 O O . VAL A 1 100 ? 66.604 7.033 -56.358 1.00 92.44 100 VAL A O 1
ATOM 707 N N . SER A 1 101 ? 67.237 5.757 -58.073 1.00 91.25 101 SER A N 1
ATOM 708 C CA . SER A 1 101 ? 68.081 6.796 -58.665 1.00 91.25 101 SER A CA 1
ATOM 709 C C . SER A 1 101 ? 67.738 7.062 -60.119 1.00 91.25 101 SER A C 1
ATOM 711 O O . SER A 1 101 ? 67.216 6.187 -60.815 1.00 91.25 101 SER A O 1
ATOM 713 N N . SER A 1 102 ? 68.038 8.274 -60.565 1.00 89.56 102 SER A N 1
ATOM 714 C CA . SER A 1 102 ? 68.015 8.694 -61.960 1.00 89.56 102 SER A CA 1
ATOM 715 C C . SER A 1 102 ? 69.229 9.578 -62.239 1.00 89.56 102 SER A C 1
ATOM 717 O O . SER A 1 102 ? 69.643 10.351 -61.380 1.00 89.56 102 SER A O 1
ATOM 719 N N . THR A 1 103 ? 69.780 9.482 -63.447 1.00 85.62 103 THR A N 1
ATOM 720 C CA . THR A 1 103 ? 70.862 10.361 -63.917 1.00 85.62 103 THR A CA 1
ATOM 721 C C . THR A 1 103 ? 70.381 11.402 -64.930 1.00 85.62 103 THR A C 1
ATOM 723 O O . THR A 1 103 ? 71.194 12.062 -65.571 1.00 85.62 103 THR A O 1
ATOM 726 N N . ASN A 1 104 ? 69.066 11.513 -65.156 1.00 86.50 104 ASN A N 1
ATOM 727 C CA . ASN A 1 104 ? 68.483 12.505 -66.059 1.00 86.50 104 ASN A CA 1
ATOM 728 C C . ASN A 1 104 ? 67.089 12.972 -65.585 1.00 86.50 104 ASN A C 1
ATOM 730 O O . ASN A 1 104 ? 66.361 12.234 -64.912 1.00 86.50 104 ASN A O 1
ATOM 734 N N . GLY A 1 105 ? 66.727 14.215 -65.922 1.00 83.88 105 GLY A N 1
ATOM 735 C CA . GLY A 1 105 ? 65.477 14.842 -65.476 1.00 83.88 105 GLY A CA 1
ATOM 736 C C . GLY A 1 105 ? 64.213 14.204 -66.066 1.00 83.88 105 GLY A C 1
ATOM 737 O O . GLY A 1 105 ? 63.224 14.052 -65.352 1.00 83.88 105 GLY A O 1
ATOM 738 N N . ASP A 1 106 ? 64.252 13.754 -67.323 1.00 86.94 106 ASP A N 1
ATOM 739 C CA . ASP A 1 106 ? 63.107 13.120 -67.999 1.00 86.94 106 ASP A CA 1
ATOM 740 C C . ASP A 1 106 ? 62.699 11.789 -67.338 1.00 86.94 106 ASP A C 1
ATOM 742 O O . ASP A 1 106 ? 61.523 11.546 -67.061 1.00 86.94 106 ASP A O 1
ATOM 746 N N . ASP A 1 107 ? 63.675 10.937 -67.022 1.00 88.31 107 ASP A N 1
ATOM 747 C CA . ASP A 1 107 ? 63.489 9.675 -66.301 1.00 88.31 107 ASP A CA 1
ATOM 748 C C . ASP A 1 107 ? 63.043 9.925 -64.857 1.00 88.31 107 ASP A C 1
ATOM 750 O O . ASP A 1 107 ? 62.191 9.203 -64.341 1.00 88.31 107 ASP A O 1
ATOM 754 N N . ALA A 1 108 ? 63.538 10.990 -64.215 1.00 87.12 108 ALA A N 1
ATOM 755 C CA . ALA A 1 108 ? 63.062 11.386 -62.893 1.00 87.12 108 ALA A CA 1
ATOM 756 C C . ALA A 1 108 ? 61.582 11.796 -62.914 1.00 87.12 108 ALA A C 1
ATOM 758 O O . ALA A 1 108 ? 60.821 11.345 -62.059 1.00 87.12 108 ALA A O 1
ATOM 759 N N . ILE A 1 109 ? 61.153 12.585 -63.906 1.00 88.06 109 ILE A N 1
ATOM 760 C CA . ILE A 1 109 ? 59.748 12.980 -64.086 1.00 88.06 109 ILE A CA 1
ATOM 761 C C . ILE A 1 109 ? 58.869 11.757 -64.362 1.00 88.06 109 ILE A C 1
ATOM 763 O O . ILE A 1 109 ? 57.809 11.608 -63.748 1.00 88.06 109 ILE A O 1
ATOM 767 N N . LEU A 1 110 ? 59.310 10.850 -65.239 1.00 88.62 110 LEU A N 1
ATOM 768 C CA . LEU A 1 110 ? 58.601 9.596 -65.504 1.00 88.62 110 LEU A CA 1
ATOM 769 C C . LEU A 1 110 ? 58.454 8.751 -64.233 1.00 88.62 110 LEU A C 1
ATOM 771 O O . LEU A 1 110 ? 57.371 8.220 -63.980 1.00 88.62 110 LEU A O 1
ATOM 775 N N . LYS A 1 111 ? 59.506 8.660 -63.412 1.00 89.62 111 LYS A N 1
ATOM 776 C CA . LYS A 1 111 ? 59.491 7.921 -62.145 1.00 89.62 111 LYS A CA 1
ATOM 777 C C . LYS A 1 111 ? 58.548 8.544 -61.123 1.00 89.62 111 LYS A C 1
ATOM 779 O O . LYS A 1 111 ? 57.698 7.827 -60.618 1.00 89.62 111 LYS A O 1
ATOM 784 N N . VAL A 1 112 ? 58.618 9.850 -60.849 1.00 90.19 112 VAL A N 1
ATOM 785 C CA . VAL A 1 112 ? 57.707 10.492 -59.869 1.00 90.19 112 VAL A CA 1
ATOM 786 C C . VAL A 1 112 ? 56.247 10.518 -60.326 1.00 90.19 112 VAL A C 1
ATOM 788 O O . VAL A 1 112 ? 55.354 10.674 -59.502 1.00 90.19 112 VAL A O 1
ATOM 791 N N . THR A 1 113 ? 55.994 10.377 -61.630 1.00 89.62 113 THR A N 1
ATOM 792 C CA . THR A 1 113 ? 54.630 10.299 -62.175 1.00 89.62 113 THR A CA 1
ATOM 793 C C . THR A 1 113 ? 54.047 8.888 -62.060 1.00 89.62 113 THR A C 1
ATOM 795 O O . THR A 1 113 ? 52.849 8.738 -61.828 1.00 89.62 113 THR A O 1
ATOM 798 N N . ASN A 1 114 ? 54.874 7.852 -62.232 1.00 87.62 114 ASN A N 1
ATOM 799 C CA . ASN A 1 114 ? 54.429 6.454 -62.243 1.00 87.62 114 ASN A CA 1
ATOM 800 C C . ASN A 1 114 ? 54.595 5.742 -60.890 1.00 87.62 114 ASN A C 1
ATOM 802 O O . ASN A 1 114 ? 53.943 4.726 -60.651 1.00 87.62 114 ASN A O 1
ATOM 806 N N . GLU A 1 115 ? 55.457 6.254 -60.014 1.00 89.06 115 GLU A N 1
ATOM 807 C CA . GLU A 1 115 ? 55.770 5.693 -58.702 1.00 89.06 115 GLU A CA 1
ATOM 808 C C . GLU A 1 115 ? 55.617 6.739 -57.589 1.00 89.06 115 GLU A C 1
ATOM 810 O O . GLU A 1 115 ? 55.755 7.940 -57.812 1.00 89.06 115 GLU A O 1
ATOM 815 N N . SER A 1 116 ? 55.379 6.278 -56.357 1.00 86.56 116 SER A N 1
ATOM 816 C CA . SER A 1 116 ? 55.319 7.134 -55.168 1.00 86.56 116 SER A CA 1
ATOM 817 C C . SER A 1 116 ? 56.656 7.162 -54.426 1.00 86.56 116 SER A C 1
ATOM 819 O O . SER A 1 116 ? 57.189 6.103 -54.069 1.00 86.56 116 SER A O 1
ATOM 821 N N . PHE A 1 117 ? 57.140 8.366 -54.125 1.00 91.50 117 PHE A N 1
ATOM 822 C CA . PHE A 1 117 ? 58.349 8.611 -53.337 1.00 91.50 117 PHE A CA 1
ATOM 823 C C . PHE A 1 117 ? 58.029 9.481 -52.136 1.00 91.50 117 PHE A C 1
ATOM 825 O O . PHE A 1 117 ? 57.341 10.484 -52.291 1.00 91.50 117 PHE A O 1
ATOM 832 N N . ASP A 1 118 ? 58.572 9.139 -50.969 1.00 91.00 118 ASP A N 1
ATOM 833 C CA . ASP A 1 118 ? 58.463 9.930 -49.748 1.00 91.00 118 ASP A CA 1
ATOM 834 C C . ASP A 1 118 ? 59.266 11.227 -49.832 1.00 91.00 118 ASP A C 1
ATOM 836 O O . ASP A 1 118 ? 58.784 12.291 -49.422 1.00 91.00 118 ASP A O 1
ATOM 840 N N . LEU A 1 119 ? 60.456 11.142 -50.434 1.00 93.62 119 LEU A N 1
ATOM 841 C CA . LEU A 1 119 ? 61.344 12.272 -50.660 1.00 93.62 119 LEU A CA 1
ATOM 842 C C . LEU A 1 119 ? 62.005 12.209 -52.042 1.00 93.62 119 LEU A C 1
ATOM 844 O O . LEU A 1 119 ? 62.403 11.143 -52.500 1.00 93.62 119 LEU A O 1
ATOM 848 N N . VAL A 1 120 ? 62.156 13.360 -52.691 1.00 93.50 120 VAL A N 1
ATOM 849 C CA . VAL A 1 120 ? 62.908 13.516 -53.941 1.00 93.50 120 VAL A CA 1
ATOM 850 C C . VAL A 1 120 ? 64.075 14.459 -53.688 1.00 93.50 120 VAL A C 1
ATOM 852 O O . VAL A 1 120 ? 63.875 15.593 -53.261 1.00 93.50 120 VAL A O 1
ATOM 855 N N . LEU A 1 121 ? 65.288 13.990 -53.938 1.00 92.44 121 LEU A N 1
ATOM 856 C CA . LEU A 1 121 ? 66.519 14.761 -53.887 1.00 92.44 121 LEU A CA 1
ATOM 857 C C . LEU A 1 121 ? 66.978 14.994 -55.329 1.00 92.44 121 LEU A C 1
ATOM 859 O O . LEU A 1 121 ? 67.312 14.028 -56.005 1.00 92.44 121 LEU A O 1
ATOM 863 N N . THR A 1 122 ? 66.961 16.233 -55.819 1.00 90.88 122 THR A N 1
ATOM 864 C CA . THR A 1 122 ? 67.256 16.529 -57.235 1.00 90.88 122 THR A CA 1
ATOM 865 C C . THR A 1 122 ? 68.226 17.689 -57.390 1.00 90.88 122 THR A C 1
ATOM 867 O O . THR A 1 122 ? 68.061 18.707 -56.723 1.00 90.88 122 THR A O 1
ATOM 870 N N . ASP A 1 123 ? 69.215 17.574 -58.278 1.00 89.31 123 ASP A N 1
ATOM 871 C CA . ASP A 1 123 ? 69.995 18.737 -58.719 1.00 89.31 123 ASP A CA 1
ATOM 872 C C . ASP A 1 123 ? 69.075 19.728 -59.456 1.00 89.31 123 ASP A C 1
ATOM 874 O O . ASP A 1 123 ? 68.097 19.327 -60.093 1.00 89.31 123 ASP A O 1
ATOM 878 N N . ILE A 1 124 ? 69.372 21.021 -59.340 1.00 84.00 124 ILE A N 1
ATOM 879 C CA . ILE A 1 124 ? 68.754 22.091 -60.126 1.00 84.00 124 ILE A CA 1
ATOM 880 C C . ILE A 1 124 ? 69.198 21.994 -61.592 1.00 84.00 124 ILE A C 1
ATOM 882 O 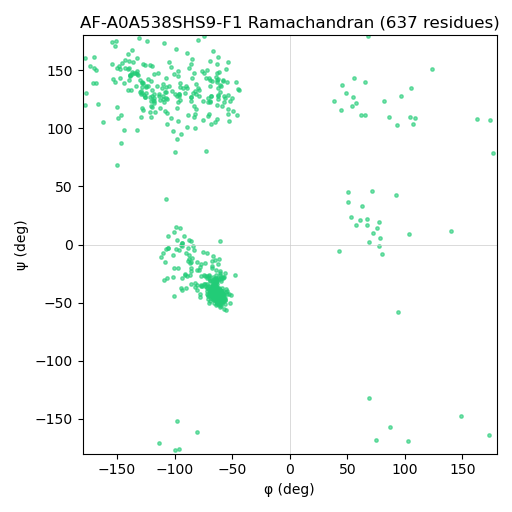O . ILE A 1 124 ? 68.372 22.116 -62.491 1.00 84.00 124 ILE A O 1
ATOM 886 N N . ASN A 1 125 ? 70.486 21.761 -61.861 1.00 81.00 125 ASN A N 1
ATOM 887 C CA . ASN A 1 125 ? 71.021 21.810 -63.225 1.00 81.00 125 ASN A CA 1
ATOM 888 C C . ASN A 1 125 ? 71.154 20.410 -63.828 1.00 81.00 125 ASN A C 1
ATOM 890 O O . ASN A 1 125 ? 72.249 19.862 -63.881 1.00 81.00 125 ASN A O 1
ATOM 894 N N . LEU A 1 126 ? 70.050 19.847 -64.317 1.00 81.81 126 LEU A N 1
ATOM 895 C CA . LEU A 1 126 ? 70.065 18.561 -65.014 1.00 81.81 126 LEU A CA 1
ATOM 896 C C . LEU A 1 126 ? 70.103 18.750 -66.547 1.00 81.81 126 LEU A C 1
ATOM 898 O O . LEU A 1 126 ? 69.570 19.729 -67.080 1.00 81.81 126 LEU A O 1
ATOM 902 N N . PRO A 1 127 ? 70.721 17.822 -67.301 1.00 72.56 127 PRO A N 1
ATOM 903 C CA . PRO A 1 127 ? 70.715 17.856 -68.756 1.00 72.56 127 PRO A CA 1
ATOM 904 C C . PRO A 1 127 ? 69.306 17.580 -69.303 1.00 72.56 127 PRO A C 1
ATOM 906 O O . PRO A 1 127 ? 68.677 16.577 -68.968 1.00 72.56 127 PRO A O 1
ATOM 909 N N . GLY A 1 128 ? 68.829 18.466 -70.182 1.00 77.31 128 GLY A N 1
ATOM 910 C CA . GLY A 1 128 ? 67.527 18.369 -70.852 1.00 77.31 128 GLY A CA 1
ATOM 911 C C . GLY A 1 128 ? 66.412 19.127 -70.131 1.00 77.31 128 GLY A C 1
ATOM 912 O O . GLY A 1 128 ? 65.829 20.037 -70.718 1.00 77.31 128 GLY A O 1
ATOM 913 N N . VAL A 1 129 ? 66.164 18.787 -68.867 1.00 78.19 129 VAL A N 1
ATOM 914 C CA . VAL A 1 129 ? 65.065 19.325 -68.051 1.00 78.19 129 VAL A CA 1
ATOM 915 C C . VAL A 1 129 ? 65.605 19.917 -66.751 1.00 78.19 129 VAL A C 1
ATOM 917 O O . VAL A 1 129 ? 66.429 19.292 -66.102 1.00 78.19 129 VAL A O 1
ATOM 920 N N . ASP A 1 130 ? 65.135 21.101 -66.355 1.00 81.75 130 ASP A N 1
ATOM 921 C CA . ASP A 1 130 ? 65.514 21.766 -65.096 1.00 81.75 130 ASP A CA 1
ATOM 922 C C . ASP A 1 130 ? 64.976 20.989 -63.871 1.00 81.75 130 ASP A C 1
ATOM 924 O O . ASP A 1 130 ? 63.835 20.521 -63.870 1.00 81.75 130 ASP A O 1
ATOM 928 N N . GLY A 1 131 ? 65.755 20.885 -62.790 1.00 79.12 131 GLY A N 1
ATOM 929 C CA . GLY A 1 131 ? 65.333 20.274 -61.523 1.00 79.12 131 GLY A CA 1
ATOM 930 C C . GLY A 1 131 ? 64.069 20.898 -60.920 1.00 79.12 131 GLY A C 1
ATOM 931 O O . GLY A 1 131 ? 63.311 20.228 -60.215 1.00 79.12 131 GLY A O 1
ATOM 932 N N . LEU A 1 132 ? 63.764 22.158 -61.249 1.00 83.44 132 LEU A N 1
ATOM 933 C CA . LEU A 1 132 ? 62.486 22.794 -60.900 1.00 83.44 132 LEU A CA 1
ATOM 934 C C . LEU A 1 132 ? 61.276 22.119 -61.573 1.00 83.44 132 LEU A C 1
ATOM 936 O O . LEU A 1 132 ? 60.180 22.110 -61.008 1.00 83.44 132 LEU A O 1
ATOM 940 N N . GLU A 1 133 ? 61.438 21.532 -62.759 1.00 84.75 133 GLU A N 1
ATOM 941 C CA . GLU A 1 133 ? 60.378 20.755 -63.411 1.00 84.75 133 GLU A CA 1
ATOM 942 C C . GLU A 1 133 ? 60.139 19.422 -62.703 1.00 84.75 133 GLU A C 1
ATOM 944 O O . GLU A 1 133 ? 58.984 19.018 -62.562 1.00 84.75 133 GLU A O 1
ATOM 949 N N . VAL A 1 134 ? 61.190 18.806 -62.151 1.00 85.88 134 VAL A N 1
ATOM 950 C CA . VAL A 1 134 ? 61.078 17.616 -61.292 1.00 85.88 134 VAL A CA 1
ATOM 951 C C . VAL A 1 134 ? 60.301 17.944 -60.010 1.00 85.88 134 VAL A C 1
ATOM 953 O O . VAL A 1 134 ? 59.421 17.176 -59.622 1.00 85.88 134 VAL A O 1
ATOM 956 N N . VAL A 1 135 ? 60.534 19.112 -59.389 1.00 88.44 135 VAL A N 1
ATOM 957 C CA . VAL A 1 135 ? 59.749 19.590 -58.227 1.00 88.44 135 VAL A CA 1
ATOM 958 C C . VAL A 1 135 ? 58.270 19.714 -58.590 1.00 88.44 135 VAL A C 1
ATOM 960 O O . VAL A 1 135 ? 57.409 19.221 -57.857 1.00 88.44 135 VAL A O 1
ATOM 963 N N . ARG A 1 136 ? 57.963 20.345 -59.733 1.00 87.62 136 ARG A N 1
ATOM 964 C CA . ARG A 1 136 ? 56.580 20.508 -60.202 1.00 87.62 136 ARG A CA 1
ATOM 965 C C . ARG A 1 136 ? 55.916 19.163 -60.479 1.00 87.62 136 ARG A C 1
ATOM 967 O O . ARG A 1 136 ? 54.783 18.970 -60.047 1.00 87.62 136 ARG A O 1
ATOM 974 N N . ALA A 1 137 ? 56.607 18.240 -61.145 1.00 87.81 137 ALA A N 1
ATOM 975 C CA . ALA A 1 137 ? 56.091 16.905 -61.430 1.00 87.81 137 ALA A CA 1
ATOM 976 C C . ALA A 1 137 ? 55.834 16.105 -60.142 1.00 87.81 137 ALA A C 1
ATOM 978 O O . ALA A 1 137 ? 54.743 15.566 -59.969 1.00 87.81 137 ALA A O 1
ATOM 979 N N . ALA A 1 138 ? 56.781 16.108 -59.198 1.00 87.81 138 ALA A N 1
ATOM 980 C CA . ALA A 1 138 ? 56.642 15.410 -57.920 1.00 87.81 138 ALA A CA 1
ATOM 981 C C . ALA A 1 138 ? 55.485 15.966 -57.075 1.00 87.81 138 ALA A C 1
ATOM 983 O O . ALA A 1 138 ? 54.696 15.198 -56.530 1.00 87.81 138 ALA A O 1
ATOM 984 N N . LYS A 1 139 ? 55.333 17.296 -57.005 1.00 88.00 139 LYS A N 1
ATOM 985 C CA . LYS A 1 139 ? 54.227 17.946 -56.282 1.00 88.00 139 LYS A CA 1
ATOM 986 C C . LYS A 1 139 ? 52.874 17.809 -56.976 1.00 88.00 139 LYS A C 1
ATOM 988 O O . LYS A 1 139 ? 51.851 17.818 -56.293 1.00 88.00 139 LYS A O 1
ATOM 993 N N . ALA A 1 140 ? 52.855 17.702 -58.304 1.00 88.88 140 ALA A N 1
ATOM 994 C CA . ALA A 1 140 ? 51.639 17.429 -59.062 1.00 88.88 140 ALA A CA 1
ATOM 995 C C . ALA A 1 140 ? 51.165 15.981 -58.871 1.00 88.88 140 ALA A C 1
ATOM 997 O O . ALA A 1 140 ? 49.960 15.755 -58.774 1.00 88.88 140 ALA A O 1
ATOM 998 N N . ALA A 1 141 ? 52.097 15.027 -58.791 1.00 87.94 141 ALA A N 1
ATOM 999 C CA . ALA A 1 141 ? 51.797 13.623 -58.523 1.00 87.94 141 ALA A CA 1
ATOM 1000 C C . ALA A 1 141 ? 51.354 13.397 -57.067 1.00 87.94 141 ALA A C 1
ATOM 1002 O O . ALA A 1 141 ? 50.327 12.766 -56.822 1.00 87.94 141 ALA A O 1
ATOM 1003 N N . ASP A 1 142 ? 52.083 13.960 -56.100 1.00 88.50 142 ASP A N 1
ATOM 1004 C CA . ASP A 1 142 ? 51.725 13.938 -54.682 1.00 88.50 142 ASP A CA 1
ATOM 1005 C C . ASP A 1 142 ? 52.179 15.233 -53.991 1.00 88.50 142 ASP A C 1
ATOM 1007 O O . ASP A 1 142 ? 53.369 15.488 -53.773 1.00 88.50 142 ASP A O 1
ATOM 1011 N N . LYS A 1 143 ? 51.195 16.046 -53.591 1.00 87.25 143 LYS A N 1
ATOM 1012 C CA . LYS A 1 143 ? 51.400 17.345 -52.931 1.00 87.25 143 LYS A CA 1
ATOM 1013 C C . LYS A 1 143 ? 52.214 17.244 -51.635 1.00 87.25 143 LYS A C 1
ATOM 1015 O O . LYS A 1 143 ? 52.889 18.211 -51.263 1.00 87.25 143 LYS A O 1
ATOM 1020 N N . ASP A 1 144 ? 52.151 16.100 -50.955 1.00 89.31 144 ASP A N 1
ATOM 1021 C CA . ASP A 1 144 ? 52.783 15.871 -49.658 1.00 89.31 144 ASP A CA 1
ATOM 1022 C C . ASP A 1 144 ? 54.234 15.354 -49.816 1.00 89.31 144 ASP A C 1
ATOM 1024 O O . ASP A 1 144 ? 54.961 15.253 -48.827 1.00 89.31 144 ASP A O 1
ATOM 1028 N N . THR A 1 145 ? 54.711 15.130 -51.053 1.00 90.12 145 THR A N 1
ATOM 1029 C CA . THR A 1 145 ? 56.099 14.722 -51.334 1.00 90.12 145 THR A CA 1
ATOM 1030 C C . THR A 1 145 ? 57.115 15.755 -50.907 1.00 90.12 145 THR A C 1
ATOM 1032 O O . THR A 1 145 ? 57.058 16.911 -51.323 1.00 90.12 145 THR A O 1
ATOM 1035 N N . CYS A 1 146 ? 58.075 15.347 -50.079 1.00 92.06 146 CYS A N 1
ATOM 1036 C CA . CYS A 1 146 ? 59.172 16.213 -49.685 1.00 92.06 146 CYS A CA 1
ATOM 1037 C C . CYS A 1 146 ? 60.165 16.318 -50.846 1.00 92.06 146 CYS A C 1
ATOM 1039 O O . CYS A 1 146 ? 60.675 15.304 -51.300 1.00 92.06 146 CYS A O 1
ATOM 1041 N N . VAL A 1 147 ? 60.467 17.520 -51.335 1.00 92.56 147 VAL A N 1
ATOM 1042 C CA . VAL A 1 147 ? 61.468 17.699 -52.399 1.00 92.56 147 VAL A CA 1
ATOM 1043 C C . VAL A 1 147 ? 62.607 18.554 -51.870 1.00 92.56 147 VAL A C 1
ATOM 1045 O O . VAL A 1 147 ? 62.361 19.658 -51.391 1.00 92.56 147 VAL A O 1
ATOM 1048 N N . ILE A 1 148 ? 63.835 18.047 -51.928 1.00 91.56 148 ILE A N 1
ATOM 1049 C CA . ILE A 1 148 ? 65.049 18.760 -51.535 1.00 91.56 148 ILE A CA 1
ATOM 1050 C C . ILE A 1 148 ? 65.897 18.983 -52.786 1.00 91.56 148 ILE A C 1
ATOM 1052 O O . ILE A 1 148 ? 66.178 18.044 -53.528 1.00 91.56 148 ILE A O 1
ATOM 1056 N N . LEU A 1 149 ? 66.297 20.228 -53.029 1.00 88.88 149 LEU A N 1
ATOM 1057 C CA . LEU A 1 149 ? 67.102 20.579 -54.201 1.00 88.88 149 LEU A CA 1
ATOM 1058 C C . LEU A 1 149 ? 68.587 20.611 -53.863 1.00 88.88 149 LEU A C 1
ATOM 1060 O O . LEU A 1 149 ? 68.962 21.149 -52.828 1.00 88.88 149 LEU A O 1
ATOM 1064 N N . ILE A 1 150 ? 69.439 20.107 -54.748 1.00 87.31 150 ILE A N 1
ATOM 1065 C CA . ILE A 1 150 ? 70.894 20.249 -54.658 1.00 87.31 150 ILE A CA 1
ATOM 1066 C C . ILE A 1 150 ? 71.325 21.345 -55.640 1.00 87.31 150 ILE A C 1
ATOM 1068 O O . ILE A 1 150 ? 70.884 21.356 -56.781 1.00 87.31 150 ILE A O 1
ATOM 1072 N N . THR A 1 151 ? 72.160 22.298 -55.217 1.00 81.38 151 THR A N 1
ATOM 1073 C CA . THR A 1 151 ? 72.589 23.423 -56.068 1.00 81.38 151 THR A CA 1
ATOM 1074 C C . THR A 1 151 ? 74.074 23.747 -55.940 1.00 81.38 151 THR A C 1
ATOM 1076 O O . THR A 1 151 ? 74.591 23.878 -54.835 1.00 81.38 151 THR A O 1
ATOM 1079 N N . GLY A 1 152 ? 74.773 23.918 -57.068 1.00 69.31 152 GLY A N 1
ATOM 1080 C CA . GLY A 1 152 ? 76.198 24.290 -57.109 1.00 69.31 152 GLY A CA 1
ATOM 1081 C C . GLY A 1 152 ? 76.505 25.792 -57.102 1.00 69.31 152 GLY A C 1
ATOM 1082 O O . GLY A 1 152 ? 77.640 26.177 -56.840 1.00 69.31 152 GLY A O 1
ATOM 1083 N N . TYR A 1 153 ? 75.511 26.652 -57.347 1.00 61.19 153 TYR A N 1
ATOM 1084 C CA . TYR A 1 153 ? 75.649 28.111 -57.281 1.00 61.19 153 TYR A CA 1
ATOM 1085 C C . TYR A 1 153 ? 74.483 28.689 -56.479 1.00 61.19 153 TYR A C 1
ATOM 1087 O O . TYR A 1 153 ? 73.380 28.888 -56.989 1.00 61.19 153 TYR A O 1
ATOM 1095 N N . ALA A 1 154 ? 74.730 28.972 -55.201 1.00 54.91 154 ALA A N 1
ATOM 1096 C CA . ALA A 1 154 ? 73.748 29.581 -54.314 1.00 54.91 154 ALA A CA 1
ATOM 1097 C C . ALA A 1 154 ? 73.539 31.066 -54.663 1.00 54.91 154 ALA A C 1
ATOM 1099 O O . ALA A 1 154 ? 74.087 31.958 -54.017 1.00 54.91 154 ALA A O 1
ATOM 1100 N N . SER A 1 155 ? 72.731 31.354 -55.687 1.00 64.38 155 SER A N 1
ATOM 1101 C CA . SER A 1 155 ? 72.053 32.649 -55.749 1.00 64.38 155 SER A CA 1
ATOM 1102 C C . SER A 1 155 ? 70.846 32.584 -54.806 1.00 64.38 155 SER A C 1
ATOM 1104 O O . SER A 1 155 ? 70.039 31.652 -54.876 1.00 64.38 155 SER A O 1
ATOM 1106 N N . THR A 1 156 ? 70.711 33.554 -53.897 1.00 62.75 156 THR A N 1
ATOM 1107 C CA . THR A 1 156 ? 69.562 33.630 -52.975 1.00 62.75 156 THR A CA 1
ATOM 1108 C C . THR A 1 156 ? 68.234 33.675 -53.730 1.00 62.75 156 THR A C 1
ATOM 1110 O O . THR A 1 156 ? 67.232 33.179 -53.230 1.00 62.75 156 THR A O 1
ATOM 1113 N N . THR A 1 157 ? 68.227 34.192 -54.961 1.00 70.00 157 THR A N 1
ATOM 1114 C CA . THR A 1 157 ? 67.057 34.226 -55.844 1.00 70.00 157 THR A CA 1
ATOM 1115 C C . THR A 1 157 ? 66.613 32.834 -56.297 1.00 70.00 157 THR A C 1
ATOM 1117 O O . THR A 1 157 ? 65.439 32.510 -56.151 1.00 70.00 157 THR A O 1
ATOM 1120 N N . THR A 1 158 ? 67.532 31.970 -56.743 1.00 69.31 158 THR A N 1
ATOM 1121 C CA . THR A 1 158 ? 67.189 30.615 -57.221 1.00 69.31 158 THR A CA 1
ATOM 1122 C C . THR A 1 158 ? 66.681 29.724 -56.083 1.00 69.31 158 THR A C 1
ATOM 1124 O O . THR A 1 158 ? 65.714 28.991 -56.265 1.00 69.31 158 THR A O 1
ATOM 1127 N N . ALA A 1 159 ? 67.268 29.830 -54.886 1.00 68.31 159 ALA A N 1
ATOM 1128 C CA . ALA A 1 159 ? 66.803 29.094 -53.706 1.00 68.31 159 ALA A CA 1
ATOM 1129 C C . ALA A 1 159 ? 65.410 29.557 -53.229 1.00 68.31 159 ALA A C 1
ATOM 1131 O O . ALA A 1 159 ? 64.573 28.742 -52.844 1.00 68.31 159 ALA A O 1
ATOM 1132 N N . ILE A 1 160 ? 65.129 30.864 -53.289 1.00 74.81 160 ILE A N 1
ATOM 1133 C CA . ILE A 1 160 ? 63.808 31.413 -52.943 1.00 74.81 160 ILE A CA 1
ATOM 1134 C C . ILE A 1 160 ? 62.747 30.968 -53.955 1.00 74.81 160 ILE A C 1
ATOM 1136 O O . ILE A 1 160 ? 61.643 30.592 -53.558 1.00 74.81 160 ILE A O 1
ATOM 1140 N N . ASP A 1 161 ? 63.067 30.984 -55.248 1.00 75.12 161 ASP A N 1
ATOM 1141 C CA . ASP A 1 161 ? 62.134 30.572 -56.300 1.00 75.12 161 ASP A CA 1
ATOM 1142 C C . ASP A 1 161 ? 61.853 29.063 -56.271 1.00 75.12 161 ASP A C 1
ATOM 1144 O O . ASP A 1 161 ? 60.731 28.641 -56.552 1.00 75.12 161 ASP A O 1
ATOM 1148 N N . ALA A 1 162 ? 62.831 28.262 -55.852 1.00 73.38 162 ALA A N 1
ATOM 1149 C CA . ALA A 1 162 ? 62.686 26.840 -55.568 1.00 73.38 162 ALA A CA 1
ATOM 1150 C C . ALA A 1 162 ? 61.715 26.550 -54.406 1.00 73.38 162 ALA A C 1
ATOM 1152 O O . ALA A 1 162 ? 60.786 25.753 -54.553 1.00 73.38 162 ALA A O 1
ATOM 1153 N N . LEU A 1 163 ? 61.873 27.234 -53.267 1.00 82.44 163 LEU A N 1
ATOM 1154 C CA . LEU A 1 163 ? 60.965 27.090 -52.119 1.00 82.44 163 LEU A CA 1
ATOM 1155 C C . LEU A 1 163 ? 59.541 27.555 -52.461 1.00 82.44 163 LEU A C 1
ATOM 1157 O O . LEU A 1 163 ? 58.562 26.908 -52.091 1.00 82.44 163 LEU A O 1
ATOM 1161 N N . ARG A 1 164 ? 59.404 28.642 -53.235 1.00 81.62 164 ARG A N 1
ATOM 1162 C CA . ARG A 1 164 ? 58.099 29.121 -53.734 1.00 81.62 164 ARG A CA 1
ATOM 1163 C C . ARG A 1 164 ? 57.399 28.116 -54.647 1.00 81.62 164 ARG A C 1
ATOM 1165 O O . ARG A 1 164 ? 56.173 28.104 -54.689 1.00 81.62 164 ARG A O 1
ATOM 1172 N N . GLN A 1 165 ? 58.159 27.287 -55.359 1.00 78.56 165 GLN A N 1
ATOM 1173 C CA . GLN A 1 165 ? 57.636 26.237 -56.236 1.00 78.56 165 GLN A CA 1
ATOM 1174 C C . GLN A 1 165 ? 57.337 24.920 -55.504 1.00 78.56 165 GLN A C 1
ATOM 1176 O O . GLN A 1 165 ? 56.878 23.969 -56.132 1.00 78.56 165 GLN A O 1
ATOM 1181 N N . GLY A 1 166 ? 57.521 24.876 -54.180 1.00 81.62 166 GLY A N 1
ATOM 1182 C CA . GLY A 1 166 ? 57.116 23.750 -53.340 1.00 81.62 166 GLY A CA 1
ATOM 1183 C C . GLY A 1 166 ? 58.255 22.832 -52.901 1.00 81.62 166 GLY A C 1
ATOM 1184 O O . GLY A 1 166 ? 57.967 21.785 -52.319 1.00 81.62 166 GLY A O 1
ATOM 1185 N N . ALA A 1 167 ? 59.521 23.196 -53.131 1.00 86.88 167 ALA A N 1
ATOM 1186 C CA . ALA A 1 167 ? 60.635 22.516 -52.476 1.00 86.88 167 ALA A CA 1
ATOM 1187 C C . ALA A 1 167 ? 60.555 22.708 -50.950 1.00 86.88 167 ALA A C 1
ATOM 1189 O O . ALA A 1 167 ? 60.180 23.775 -50.464 1.00 86.88 167 ALA A O 1
ATOM 1190 N N . TYR A 1 168 ? 60.887 21.660 -50.201 1.00 88.31 168 TYR A N 1
ATOM 1191 C CA . TYR A 1 168 ? 60.922 21.668 -48.741 1.00 88.31 168 TYR A CA 1
ATOM 1192 C C . TYR A 1 168 ? 62.181 22.364 -48.216 1.00 88.31 168 TYR A C 1
ATOM 1194 O O . TYR A 1 168 ? 62.101 23.175 -47.297 1.00 88.31 168 TYR A O 1
ATOM 1202 N N . ASP A 1 169 ? 63.332 22.049 -48.811 1.00 88.75 169 ASP A N 1
ATOM 1203 C CA . ASP A 1 169 ? 64.630 22.615 -48.444 1.00 88.75 169 ASP A CA 1
ATOM 1204 C C . ASP A 1 169 ? 65.588 22.560 -49.650 1.00 88.75 169 ASP A C 1
ATOM 1206 O O . ASP A 1 169 ? 65.260 21.988 -50.697 1.00 88.75 169 ASP A O 1
ATOM 1210 N N . TYR A 1 170 ? 66.778 23.140 -49.516 1.00 87.62 170 TYR A N 1
ATOM 1211 C CA . TYR A 1 170 ? 67.849 23.016 -50.504 1.00 87.62 170 TYR A CA 1
ATOM 1212 C C . TYR A 1 170 ? 69.208 22.767 -49.839 1.00 87.62 170 TYR A C 1
ATOM 1214 O O . TYR A 1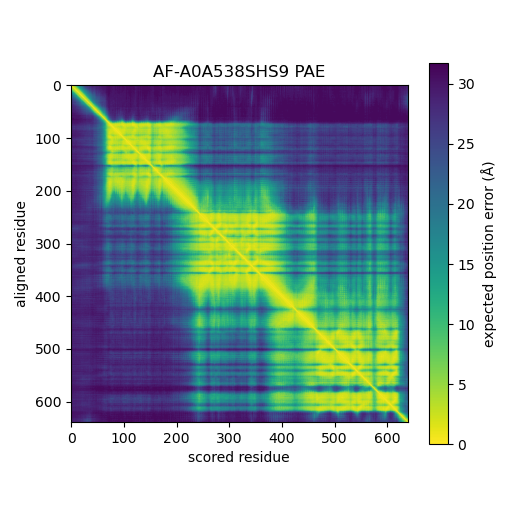 170 ? 69.430 23.096 -48.677 1.00 87.62 170 TYR A O 1
ATOM 1222 N N . ILE A 1 171 ? 70.131 22.185 -50.598 1.00 86.31 171 ILE A N 1
ATOM 1223 C CA . ILE A 1 171 ? 71.472 21.785 -50.179 1.00 86.31 171 ILE A CA 1
ATOM 1224 C C . ILE A 1 171 ? 72.474 22.361 -51.179 1.00 86.31 171 ILE A C 1
ATOM 1226 O O . ILE A 1 171 ? 72.303 22.236 -52.390 1.00 86.31 171 ILE A O 1
ATOM 1230 N N . THR A 1 172 ? 73.536 22.998 -50.695 1.00 83.75 172 THR A N 1
ATOM 1231 C CA . THR A 1 172 ? 74.555 23.632 -51.547 1.00 83.75 172 THR A CA 1
ATOM 1232 C C . THR A 1 172 ? 75.752 22.706 -51.795 1.00 83.75 172 THR A C 1
ATOM 1234 O O . THR A 1 172 ? 76.254 22.125 -50.837 1.00 83.75 172 THR A O 1
ATOM 1237 N N . LYS A 1 173 ? 76.258 22.597 -53.038 1.00 80.38 173 LYS A N 1
ATOM 1238 C CA . LYS A 1 173 ? 77.541 21.936 -53.366 1.00 80.38 173 LYS A CA 1
ATOM 1239 C C . LYS A 1 173 ? 78.713 22.916 -53.094 1.00 80.38 173 LYS A C 1
ATOM 1241 O O . LYS A 1 173 ? 78.605 24.083 -53.475 1.00 80.38 173 LYS A O 1
ATOM 1246 N N . PRO A 1 174 ? 79.843 22.478 -52.499 1.00 79.69 174 PRO A N 1
ATOM 1247 C CA . PRO A 1 174 ? 80.072 21.160 -51.900 1.00 79.69 174 PRO A CA 1
ATOM 1248 C C . PRO A 1 174 ? 79.246 20.982 -50.615 1.00 79.69 174 PRO A C 1
ATOM 1250 O O . PRO A 1 174 ? 79.174 21.896 -49.798 1.00 79.69 174 PRO A O 1
ATOM 1253 N N . PHE A 1 175 ? 78.626 19.811 -50.450 1.00 78.88 175 PHE A N 1
ATOM 1254 C CA . PHE A 1 175 ? 77.685 19.528 -49.362 1.00 78.88 175 PHE A CA 1
ATOM 1255 C C . PHE A 1 175 ? 78.321 18.730 -48.222 1.00 78.88 175 PHE A C 1
ATOM 1257 O O . PHE A 1 175 ? 79.164 17.858 -48.440 1.00 78.88 175 PHE A O 1
ATOM 1264 N N . ASP A 1 176 ? 77.866 18.996 -47.000 1.00 85.62 176 ASP A N 1
ATOM 1265 C CA . ASP A 1 176 ? 78.167 18.181 -45.826 1.00 85.62 176 ASP A CA 1
ATOM 1266 C C . ASP A 1 176 ? 77.155 17.023 -45.725 1.00 85.62 176 ASP A C 1
ATOM 1268 O O . ASP A 1 176 ? 75.935 17.224 -45.765 1.00 85.62 176 ASP A O 1
ATOM 1272 N N . LEU A 1 177 ? 77.657 15.787 -45.612 1.00 82.31 177 LEU A N 1
ATOM 1273 C CA . LEU A 1 177 ? 76.823 14.578 -45.570 1.00 82.31 177 LEU A CA 1
ATOM 1274 C C . LEU A 1 177 ? 75.935 14.514 -44.317 1.00 82.31 177 LEU A C 1
ATOM 1276 O O . LEU A 1 177 ? 74.843 13.946 -44.367 1.00 82.31 177 LEU A O 1
ATOM 1280 N N . TRP A 1 178 ? 76.367 15.093 -43.197 1.00 82.88 178 TRP A N 1
ATOM 1281 C CA . TRP A 1 178 ? 75.601 15.122 -41.955 1.00 82.88 178 TRP A CA 1
ATOM 1282 C C . TRP A 1 178 ? 74.491 16.172 -41.994 1.00 82.88 178 TRP A C 1
ATOM 1284 O O . TRP A 1 178 ? 73.363 15.877 -41.588 1.00 82.88 178 TRP A O 1
ATOM 1294 N N . GLU A 1 179 ? 74.769 17.368 -42.519 1.00 83.31 179 GLU A N 1
ATOM 1295 C CA . GLU A 1 179 ? 73.736 18.395 -42.720 1.00 83.31 179 GLU A CA 1
ATOM 1296 C C . GLU A 1 179 ? 72.688 17.943 -43.742 1.00 83.31 179 GLU A C 1
ATOM 1298 O O . GLU A 1 179 ? 71.488 18.079 -43.496 1.00 83.31 179 GLU A O 1
ATOM 1303 N N . THR A 1 180 ? 73.130 17.302 -44.827 1.00 85.44 180 THR A N 1
ATOM 1304 C CA . THR A 1 180 ? 72.241 16.703 -45.830 1.00 85.44 180 THR A CA 1
ATOM 1305 C C . THR A 1 180 ? 71.346 15.634 -45.212 1.00 85.44 180 THR A C 1
ATOM 1307 O O . THR A 1 180 ? 70.126 15.675 -45.366 1.00 85.44 180 THR A O 1
ATOM 1310 N N . ALA A 1 181 ? 71.924 14.699 -44.454 1.00 85.88 181 ALA A N 1
ATOM 1311 C CA . ALA A 1 181 ? 71.148 13.647 -43.813 1.00 85.88 181 ALA A CA 1
ATOM 1312 C C . ALA A 1 181 ? 70.114 14.210 -42.824 1.00 85.88 181 ALA A C 1
ATOM 1314 O O . ALA A 1 181 ? 68.984 13.734 -42.779 1.00 85.88 181 ALA A O 1
ATOM 1315 N N . LYS A 1 182 ? 70.456 15.272 -42.084 1.00 86.69 182 LYS A N 1
ATOM 1316 C CA . LYS A 1 182 ? 69.503 15.974 -41.214 1.00 86.69 182 LYS A CA 1
ATOM 1317 C C . LYS A 1 182 ? 68.380 16.664 -41.980 1.00 86.69 182 LYS A C 1
ATOM 1319 O O . LYS A 1 182 ? 67.254 16.703 -41.488 1.00 86.69 182 LYS A O 1
ATOM 1324 N N . ALA A 1 183 ? 68.670 17.263 -43.133 1.00 86.88 183 ALA A N 1
ATOM 1325 C CA . ALA A 1 183 ? 67.643 17.865 -43.978 1.00 86.88 183 ALA A CA 1
ATOM 1326 C C . ALA A 1 183 ? 66.661 16.797 -44.486 1.00 86.88 183 ALA A C 1
ATOM 1328 O O . ALA A 1 183 ? 65.450 16.988 -44.392 1.00 86.88 183 ALA A O 1
ATOM 1329 N N . ILE A 1 184 ? 67.185 15.643 -44.906 1.00 90.12 184 ILE A N 1
ATOM 1330 C CA . ILE A 1 184 ? 66.402 14.483 -45.351 1.00 90.12 184 ILE A CA 1
ATOM 1331 C C . ILE A 1 184 ? 65.539 13.924 -44.212 1.00 90.12 184 ILE A C 1
ATOM 1333 O O . ILE A 1 184 ? 64.331 13.785 -44.389 1.00 90.12 184 ILE A O 1
ATOM 1337 N N . ASP A 1 185 ? 66.112 13.683 -43.027 1.00 89.25 185 ASP A N 1
ATOM 1338 C CA . ASP A 1 185 ? 65.365 13.164 -41.870 1.00 89.25 185 ASP A CA 1
ATOM 1339 C C . ASP A 1 185 ? 64.223 14.118 -41.459 1.00 89.25 185 ASP A C 1
ATOM 1341 O O . ASP A 1 185 ? 63.102 13.676 -41.203 1.00 89.25 185 ASP A O 1
ATOM 1345 N N . ARG A 1 186 ? 64.474 15.439 -41.439 1.00 88.81 186 ARG A N 1
ATOM 1346 C CA . ARG A 1 186 ? 63.440 16.450 -41.136 1.00 88.81 186 ARG A CA 1
ATOM 1347 C C . ARG A 1 186 ? 62.329 16.468 -42.185 1.00 88.81 186 ARG A C 1
ATOM 1349 O O . ARG A 1 186 ? 61.158 16.563 -41.820 1.00 88.81 186 ARG A O 1
ATOM 1356 N N . GLY A 1 187 ? 62.689 16.363 -43.463 1.00 88.62 187 GLY A N 1
ATOM 1357 C CA . GLY A 1 187 ? 61.737 16.313 -44.571 1.00 88.62 187 GLY A CA 1
ATOM 1358 C C . GLY A 1 187 ? 60.829 15.085 -44.519 1.00 88.62 187 GLY A C 1
ATOM 1359 O O . GLY A 1 187 ? 59.606 15.210 -44.618 1.00 88.62 187 GLY A O 1
ATOM 1360 N N . LEU A 1 188 ? 61.415 13.908 -44.282 1.00 90.31 188 LEU A N 1
ATOM 1361 C CA . LEU A 1 188 ? 60.685 12.647 -44.136 1.00 90.31 188 LEU A CA 1
ATOM 1362 C C . LEU A 1 188 ? 59.757 12.649 -42.916 1.00 90.31 188 LEU A C 1
ATOM 1364 O O . LEU A 1 188 ? 58.586 12.295 -43.049 1.00 90.31 188 LEU A O 1
ATOM 1368 N N . GLU A 1 189 ? 60.237 13.095 -41.750 1.00 89.25 189 GLU A N 1
ATOM 1369 C CA . GLU A 1 189 ? 59.405 13.182 -40.541 1.00 89.25 189 GLU A CA 1
ATOM 1370 C C . GLU A 1 189 ? 58.258 14.186 -40.737 1.00 89.25 189 GLU A C 1
ATOM 1372 O O . GLU A 1 189 ? 57.121 13.907 -40.359 1.00 89.25 189 GLU A O 1
ATOM 1377 N N . SER A 1 190 ? 58.511 15.322 -41.398 1.00 88.56 190 SER A N 1
ATOM 1378 C CA . SER A 1 190 ? 57.469 16.308 -41.706 1.00 88.56 190 SER A CA 1
ATOM 1379 C C . SER A 1 190 ? 56.365 15.723 -42.591 1.00 88.56 190 SER A C 1
ATOM 1381 O O . SER A 1 190 ? 55.187 15.941 -42.308 1.00 88.56 190 SER A O 1
ATOM 1383 N N . ARG A 1 191 ? 56.714 14.975 -43.646 1.00 89.25 191 ARG A N 1
ATOM 1384 C CA . ARG A 1 191 ? 55.727 14.289 -44.497 1.00 89.25 191 ARG A CA 1
ATOM 1385 C C . ARG A 1 191 ? 54.959 13.232 -43.707 1.00 89.25 191 ARG A C 1
ATOM 1387 O O . ARG A 1 191 ? 53.731 13.203 -43.767 1.00 89.25 191 ARG A O 1
ATOM 1394 N N . PHE A 1 192 ? 55.670 12.387 -42.959 1.00 89.12 192 PHE A N 1
ATOM 1395 C CA . PHE A 1 192 ? 55.063 11.325 -42.158 1.00 89.12 192 PHE A CA 1
ATOM 1396 C C . PHE A 1 192 ? 54.019 11.885 -41.186 1.00 89.12 192 PHE A C 1
ATOM 1398 O O . PHE A 1 192 ? 52.886 11.409 -41.163 1.00 89.12 192 PHE A O 1
ATOM 1405 N N . LEU A 1 193 ? 54.363 12.949 -40.452 1.00 89.00 193 LEU A N 1
ATOM 1406 C CA . LEU A 1 193 ? 53.447 13.604 -39.519 1.00 89.00 193 LEU A CA 1
ATOM 1407 C C . LEU A 1 193 ? 52.204 14.169 -40.217 1.00 89.00 193 LEU A C 1
ATOM 1409 O O . LEU A 1 193 ? 51.113 14.068 -39.665 1.00 89.00 193 LEU A O 1
ATOM 1413 N N . VAL A 1 194 ? 52.335 14.734 -41.422 1.00 89.12 194 VAL A N 1
ATOM 1414 C CA . VAL A 1 194 ? 51.187 15.252 -42.191 1.00 89.12 194 VAL A CA 1
ATOM 1415 C C . VAL A 1 194 ? 50.239 14.126 -42.610 1.00 89.12 194 VAL A C 1
ATOM 1417 O O . VAL A 1 194 ? 49.021 14.271 -42.478 1.00 89.12 194 VAL A O 1
ATOM 1420 N N . ILE A 1 195 ? 50.780 13.004 -43.091 1.00 88.94 195 ILE A N 1
ATOM 1421 C CA . ILE A 1 195 ? 49.985 11.846 -43.520 1.00 88.94 195 ILE A CA 1
ATOM 1422 C C . ILE A 1 195 ? 49.310 11.182 -42.314 1.00 88.94 195 ILE A C 1
ATOM 1424 O O . ILE A 1 195 ? 48.106 10.921 -42.347 1.00 88.94 195 ILE A O 1
ATOM 1428 N N . GLU A 1 196 ? 50.053 10.960 -41.230 1.00 88.69 196 GLU A N 1
ATOM 1429 C CA . GLU A 1 196 ? 49.526 10.307 -40.031 1.00 88.69 196 GLU A CA 1
ATOM 1430 C C . GLU A 1 196 ? 48.494 11.187 -39.316 1.00 88.69 196 GLU A C 1
ATOM 1432 O O . GLU A 1 196 ? 47.457 10.691 -38.883 1.00 88.69 196 GLU A O 1
ATOM 1437 N N . ASN A 1 197 ? 48.705 12.507 -39.258 1.00 90.56 197 ASN A N 1
ATOM 1438 C CA . ASN A 1 197 ? 47.709 13.429 -38.712 1.00 90.56 197 ASN A CA 1
ATOM 1439 C C . ASN A 1 197 ? 46.405 13.375 -39.518 1.00 90.56 197 ASN A C 1
ATOM 1441 O O . ASN A 1 197 ? 45.338 13.231 -38.926 1.00 90.56 197 ASN A O 1
ATOM 1445 N N . ARG A 1 198 ? 46.485 13.395 -40.857 1.00 90.31 198 ARG A N 1
ATOM 1446 C CA . ARG A 1 198 ? 45.305 13.260 -41.724 1.00 90.31 198 ARG A CA 1
ATOM 1447 C C . ARG A 1 198 ? 44.553 11.957 -41.444 1.00 90.31 198 ARG A C 1
ATOM 1449 O O . ARG A 1 198 ? 43.344 11.986 -41.242 1.00 90.31 198 ARG A O 1
ATOM 1456 N N . ARG A 1 199 ? 45.273 10.836 -41.338 1.00 90.25 199 ARG A N 1
ATOM 1457 C CA . ARG A 1 199 ? 44.694 9.527 -41.003 1.00 90.25 199 ARG A CA 1
ATOM 1458 C C . ARG A 1 199 ? 44.026 9.514 -39.623 1.00 90.25 199 ARG A C 1
ATOM 1460 O O . ARG A 1 199 ? 42.940 8.956 -39.469 1.00 90.25 199 ARG A O 1
ATOM 1467 N N . LEU A 1 200 ? 44.672 10.096 -38.613 1.00 91.69 200 LEU A N 1
ATOM 1468 C CA . LEU A 1 200 ? 44.129 10.173 -37.255 1.00 91.69 200 LEU A CA 1
ATOM 1469 C C . LEU A 1 200 ? 42.871 11.041 -37.201 1.00 91.69 200 LEU A C 1
ATOM 1471 O O . LEU A 1 200 ? 41.918 10.665 -36.521 1.00 91.69 200 LEU A O 1
ATOM 1475 N N . VAL A 1 201 ? 42.845 12.156 -37.935 1.00 92.69 201 VAL A N 1
ATOM 1476 C CA . VAL A 1 201 ? 41.662 13.018 -38.059 1.00 92.69 201 VAL A CA 1
ATOM 1477 C C . VAL A 1 201 ? 40.501 12.245 -38.681 1.00 92.69 201 VAL A C 1
ATOM 1479 O O . VAL A 1 201 ? 39.426 12.214 -38.091 1.00 92.69 201 VAL A O 1
ATOM 1482 N N . GLU A 1 202 ? 40.723 11.534 -39.787 1.00 93.00 202 GLU A N 1
ATOM 1483 C CA . GLU A 1 202 ? 39.687 10.704 -40.422 1.00 93.00 202 GLU A CA 1
ATOM 1484 C C . GLU A 1 202 ? 39.160 9.603 -39.480 1.00 93.00 202 GLU A C 1
ATOM 1486 O O . GLU A 1 202 ? 37.953 9.361 -39.389 1.00 93.00 202 GLU A O 1
ATOM 1491 N N . SER A 1 203 ? 40.053 8.948 -38.730 1.00 93.44 203 SER A N 1
ATOM 1492 C CA . SER A 1 203 ? 39.676 7.938 -37.731 1.00 93.44 203 SER A CA 1
ATOM 1493 C C . SER A 1 203 ? 38.840 8.538 -36.594 1.00 93.44 203 SER A C 1
ATOM 1495 O O . SER A 1 203 ? 37.822 7.967 -36.194 1.00 93.44 203 SER A O 1
ATOM 1497 N N . LEU A 1 204 ? 39.238 9.714 -36.097 1.00 92.88 204 LEU A N 1
ATOM 1498 C CA . LEU A 1 204 ? 38.529 10.431 -35.041 1.00 92.88 204 LEU A CA 1
ATOM 1499 C C . LEU A 1 204 ? 37.147 10.899 -35.508 1.00 92.88 204 LEU A C 1
ATOM 1501 O O . LEU A 1 204 ? 36.178 10.769 -34.764 1.00 92.88 204 LEU A O 1
ATOM 1505 N N . GLU A 1 205 ? 37.034 11.405 -36.736 1.00 93.62 205 GLU A N 1
ATOM 1506 C CA . GLU A 1 205 ? 35.754 11.789 -37.335 1.00 93.62 205 GLU A CA 1
ATOM 1507 C C . GLU A 1 205 ? 34.803 10.594 -37.430 1.00 93.62 205 GLU A C 1
ATOM 1509 O O . GLU A 1 205 ? 33.639 10.692 -37.030 1.00 93.62 205 GLU A O 1
ATOM 1514 N N . LYS A 1 206 ? 35.306 9.435 -37.872 1.00 94.38 206 LYS A N 1
ATOM 1515 C CA . LYS A 1 206 ? 34.515 8.202 -37.926 1.00 94.38 206 LYS A CA 1
ATOM 1516 C C . LYS A 1 206 ? 34.056 7.749 -36.535 1.00 94.38 206 LYS A C 1
ATOM 1518 O O . LYS A 1 206 ? 32.876 7.454 -36.355 1.00 94.38 206 LYS A O 1
ATOM 1523 N N . ALA A 1 207 ? 34.954 7.736 -35.549 1.00 91.12 207 ALA A N 1
ATOM 1524 C CA . ALA A 1 207 ? 34.616 7.367 -34.174 1.00 91.12 207 ALA A CA 1
ATOM 1525 C C . ALA A 1 207 ? 33.597 8.336 -33.549 1.00 91.12 207 ALA A C 1
ATOM 1527 O O . ALA A 1 207 ? 32.663 7.908 -32.871 1.00 91.12 207 ALA A O 1
ATOM 1528 N N . ASN A 1 208 ? 33.725 9.638 -33.819 1.00 93.69 208 ASN A N 1
ATOM 1529 C CA . ASN A 1 208 ? 32.768 10.642 -33.362 1.00 93.69 208 ASN A CA 1
ATOM 1530 C C . ASN A 1 208 ? 31.375 10.422 -33.961 1.00 93.69 208 ASN A C 1
ATOM 1532 O O . ASN A 1 208 ? 30.389 10.547 -33.236 1.00 93.69 208 ASN A O 1
ATOM 1536 N N . LEU A 1 209 ? 31.277 10.069 -35.246 1.00 94.12 209 LEU A N 1
ATOM 1537 C CA . LEU A 1 209 ? 29.997 9.745 -35.885 1.00 94.12 209 LEU A CA 1
ATOM 1538 C C . LEU A 1 209 ? 29.330 8.520 -35.242 1.00 94.12 209 LEU A C 1
ATOM 1540 O O . LEU A 1 209 ? 28.132 8.558 -34.957 1.00 94.12 209 LEU A O 1
ATOM 1544 N N . GLU A 1 210 ? 30.094 7.461 -34.963 1.00 93.56 210 GLU A N 1
ATOM 1545 C CA . GLU A 1 210 ? 29.585 6.273 -34.261 1.00 93.56 210 GLU A CA 1
ATOM 1546 C C . GLU A 1 210 ? 29.114 6.607 -32.837 1.00 93.56 210 GLU A C 1
ATOM 1548 O O . GLU A 1 210 ? 28.031 6.183 -32.427 1.00 93.56 210 GLU A O 1
ATOM 1553 N N . LEU A 1 211 ? 29.873 7.424 -32.097 1.00 93.69 211 LEU A N 1
ATOM 1554 C CA . LEU A 1 211 ? 29.483 7.880 -30.759 1.00 93.69 211 LEU A CA 1
ATOM 1555 C C . LEU A 1 211 ? 28.182 8.686 -30.780 1.00 93.69 211 LEU A C 1
ATOM 1557 O O . LEU A 1 211 ? 27.292 8.406 -29.979 1.00 93.69 211 LEU A O 1
ATOM 1561 N N . HIS A 1 212 ? 28.033 9.627 -31.716 1.00 89.56 212 HIS A N 1
ATOM 1562 C CA . HIS A 1 212 ? 26.797 10.405 -31.854 1.00 89.56 212 HIS A CA 1
ATOM 1563 C C . HIS A 1 212 ? 25.600 9.506 -32.187 1.00 89.56 212 HIS A C 1
ATOM 1565 O O . HIS A 1 212 ? 24.498 9.721 -31.680 1.00 89.56 212 HIS A O 1
ATOM 1571 N N . HIS A 1 213 ? 25.802 8.470 -33.008 1.00 90.62 213 HIS A N 1
ATOM 1572 C CA . HIS A 1 213 ? 24.755 7.498 -33.305 1.00 90.62 213 HIS A CA 1
ATOM 1573 C C . HIS A 1 213 ? 24.324 6.718 -32.052 1.00 90.62 213 HIS A C 1
ATOM 1575 O O . HIS A 1 213 ? 23.128 6.607 -31.770 1.00 90.62 213 HIS A O 1
ATOM 1581 N N . HIS A 1 214 ? 25.281 6.228 -31.259 1.00 92.88 214 HIS A N 1
ATOM 1582 C CA . HIS A 1 214 ? 24.986 5.543 -30.000 1.00 92.88 214 HIS A CA 1
ATOM 1583 C C . HIS A 1 214 ? 24.319 6.460 -28.968 1.00 92.88 214 HIS A C 1
ATOM 1585 O O . HIS A 1 214 ? 23.367 6.039 -28.310 1.00 92.88 214 HIS A O 1
ATOM 1591 N N . GLU A 1 215 ? 24.758 7.715 -28.850 1.00 93.00 215 GLU A N 1
ATOM 1592 C CA . GLU A 1 215 ? 24.147 8.701 -27.954 1.00 93.00 215 GLU A CA 1
ATOM 1593 C C . GLU A 1 215 ? 22.673 8.942 -28.309 1.00 93.00 215 GLU A C 1
ATOM 1595 O O . GLU A 1 215 ? 21.813 8.946 -27.427 1.00 93.00 215 GLU A O 1
ATOM 1600 N N . GLN A 1 216 ? 22.347 9.059 -29.601 1.00 91.62 216 GLN A N 1
ATOM 1601 C CA . GLN A 1 216 ? 20.962 9.202 -30.057 1.00 91.62 216 GLN A CA 1
ATOM 1602 C C . GLN A 1 216 ? 20.102 7.978 -29.715 1.00 91.62 216 GLN A C 1
ATOM 1604 O O . GLN A 1 216 ? 18.960 8.138 -29.271 1.00 91.62 216 GLN A O 1
ATOM 1609 N N . ILE A 1 217 ? 20.636 6.762 -29.886 1.00 94.06 217 ILE A N 1
ATOM 1610 C CA . ILE A 1 217 ? 19.936 5.521 -29.519 1.00 94.06 217 ILE A CA 1
ATOM 1611 C C . ILE A 1 217 ? 19.664 5.492 -28.014 1.00 94.06 217 ILE A C 1
ATOM 1613 O O . ILE A 1 217 ? 18.521 5.286 -27.603 1.00 94.06 217 ILE A O 1
ATOM 1617 N N . LEU A 1 218 ? 20.687 5.742 -27.192 1.00 90.38 218 LEU A N 1
ATOM 1618 C CA . LEU A 1 218 ? 20.561 5.735 -25.735 1.00 90.38 218 LEU A CA 1
ATOM 1619 C C . LEU A 1 218 ? 19.587 6.806 -25.249 1.00 90.38 218 LEU A C 1
ATOM 1621 O O . LEU A 1 218 ? 18.712 6.510 -24.440 1.00 90.38 218 LEU A O 1
ATOM 1625 N N . SER A 1 219 ? 19.679 8.026 -25.778 1.00 90.75 219 SER A N 1
ATOM 1626 C CA . SER A 1 219 ? 18.770 9.123 -25.434 1.00 90.75 219 SER A CA 1
ATOM 1627 C C . SER A 1 219 ? 17.313 8.769 -25.747 1.00 90.75 219 SER A C 1
ATOM 1629 O O . SER A 1 219 ? 16.419 8.989 -24.924 1.00 90.75 219 SER A O 1
ATOM 1631 N N . ARG A 1 220 ? 17.062 8.118 -26.892 1.00 90.50 220 ARG A N 1
ATOM 1632 C CA . ARG A 1 220 ? 15.732 7.604 -27.237 1.00 90.50 220 ARG A CA 1
ATOM 1633 C C . ARG A 1 220 ? 15.266 6.517 -26.266 1.00 90.50 220 ARG A C 1
ATOM 1635 O O . ARG A 1 220 ? 14.147 6.605 -25.772 1.00 90.50 220 ARG A O 1
ATOM 1642 N N . MET A 1 221 ? 16.117 5.542 -25.947 1.00 85.62 221 MET A N 1
ATOM 1643 C CA . MET A 1 221 ? 15.785 4.480 -24.989 1.00 85.62 221 MET A CA 1
ATOM 1644 C C . MET A 1 221 ? 15.469 5.035 -23.595 1.00 85.62 221 MET A C 1
ATOM 1646 O O . MET A 1 221 ? 14.485 4.624 -22.984 1.00 85.62 221 MET A O 1
ATOM 1650 N N . VAL A 1 222 ? 16.265 5.990 -23.103 1.00 87.31 222 VAL A N 1
ATOM 1651 C CA . VAL A 1 222 ? 16.044 6.648 -21.805 1.00 87.31 222 VAL A CA 1
ATOM 1652 C C . VAL A 1 222 ? 14.723 7.408 -21.807 1.00 87.31 222 VAL A C 1
ATOM 1654 O O . VAL A 1 222 ? 13.962 7.317 -20.842 1.00 87.31 222 VAL A O 1
ATOM 1657 N N . LYS A 1 223 ? 14.412 8.125 -22.891 1.00 84.81 223 LYS A N 1
ATOM 1658 C CA . LYS A 1 223 ? 13.140 8.839 -23.031 1.00 84.81 223 LYS A CA 1
ATOM 1659 C C . LYS A 1 223 ? 11.947 7.879 -23.009 1.00 84.81 223 LYS A C 1
ATOM 1661 O O . LYS A 1 223 ? 11.009 8.115 -22.248 1.00 84.81 223 LYS A O 1
ATOM 1666 N N . ASP A 1 224 ? 12.009 6.790 -23.770 1.00 82.00 224 ASP A N 1
ATOM 1667 C CA . ASP A 1 224 ? 10.948 5.779 -23.827 1.00 82.00 224 ASP A CA 1
ATOM 1668 C C . ASP A 1 224 ? 10.772 5.079 -22.464 1.00 82.00 224 ASP A C 1
ATOM 1670 O O . ASP A 1 224 ? 9.648 4.898 -21.992 1.00 82.00 224 ASP A O 1
ATOM 1674 N N . ALA A 1 225 ? 11.872 4.743 -21.780 1.00 78.25 225 ALA A N 1
ATOM 1675 C CA . ALA A 1 225 ? 11.842 4.160 -20.439 1.00 78.25 225 ALA A CA 1
ATOM 1676 C C . ALA A 1 225 ? 11.246 5.124 -19.400 1.00 78.25 225 ALA A C 1
ATOM 1678 O O . ALA A 1 225 ? 10.404 4.722 -18.597 1.00 78.25 225 ALA A O 1
ATOM 1679 N N . THR A 1 226 ? 11.628 6.403 -19.445 1.00 79.31 226 THR A N 1
ATOM 1680 C CA . THR A 1 226 ? 11.106 7.433 -18.533 1.00 79.31 226 THR A CA 1
ATOM 1681 C C . THR A 1 226 ? 9.599 7.594 -18.711 1.00 79.31 226 THR A C 1
ATOM 1683 O O . THR A 1 226 ? 8.865 7.563 -17.729 1.00 79.31 226 THR A O 1
ATOM 1686 N N . GLN A 1 227 ? 9.115 7.672 -19.956 1.00 77.56 227 GLN A N 1
ATOM 1687 C CA . GLN A 1 227 ? 7.678 7.750 -20.243 1.00 77.56 227 GLN A CA 1
ATOM 1688 C C . GLN A 1 227 ? 6.910 6.532 -19.708 1.00 77.56 227 GLN A C 1
ATOM 1690 O O . GLN A 1 227 ? 5.832 6.696 -19.135 1.00 77.56 227 GLN A O 1
ATOM 1695 N N . ARG A 1 228 ? 7.472 5.320 -19.837 1.00 75.06 228 ARG A N 1
ATOM 1696 C CA . ARG A 1 228 ? 6.878 4.090 -19.281 1.00 75.06 228 ARG A CA 1
ATOM 1697 C C . ARG A 1 228 ? 6.784 4.141 -17.755 1.00 75.06 228 ARG A C 1
ATOM 1699 O O . ARG A 1 228 ? 5.733 3.817 -17.207 1.00 75.06 228 ARG A O 1
ATOM 1706 N N . ILE A 1 229 ? 7.849 4.571 -17.076 1.00 76.94 229 ILE A N 1
ATOM 1707 C CA . ILE A 1 229 ? 7.872 4.691 -15.611 1.00 76.94 229 ILE A CA 1
ATOM 1708 C C . ILE A 1 229 ? 6.849 5.729 -15.139 1.00 76.94 229 ILE A C 1
ATOM 1710 O O . ILE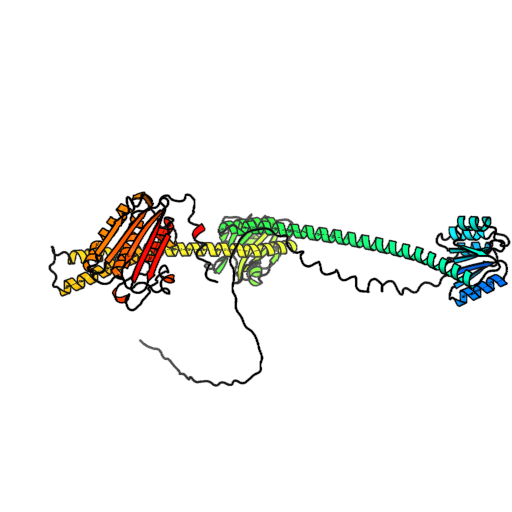 A 1 229 ? 6.095 5.448 -14.210 1.00 76.94 229 ILE A O 1
ATOM 1714 N N . THR A 1 230 ? 6.776 6.899 -15.783 1.00 76.44 230 THR A N 1
ATOM 1715 C CA . THR A 1 230 ? 5.801 7.940 -15.422 1.00 76.44 230 THR A CA 1
ATOM 1716 C C . THR A 1 230 ? 4.366 7.440 -15.579 1.00 76.44 230 THR A C 1
ATOM 1718 O O . THR A 1 230 ? 3.569 7.610 -14.660 1.00 76.44 230 THR A O 1
ATOM 1721 N N . ALA A 1 231 ? 4.049 6.752 -16.681 1.00 73.06 231 ALA A N 1
ATOM 1722 C CA . ALA A 1 231 ? 2.717 6.187 -16.896 1.00 73.06 231 ALA A CA 1
ATOM 1723 C C . ALA A 1 231 ? 2.342 5.147 -15.822 1.00 73.06 231 ALA A C 1
ATOM 1725 O O . ALA A 1 231 ? 1.217 5.154 -15.318 1.00 73.06 231 ALA A O 1
ATOM 1726 N N . LEU A 1 232 ? 3.280 4.279 -15.429 1.00 71.56 232 LEU A N 1
ATOM 1727 C CA . LEU A 1 232 ? 3.069 3.320 -14.338 1.00 71.56 232 LEU A CA 1
ATOM 1728 C C . LEU A 1 232 ? 2.905 4.016 -12.982 1.00 71.56 232 LEU A C 1
ATOM 1730 O O . LEU A 1 232 ? 2.051 3.616 -12.199 1.00 71.56 232 LEU A O 1
ATOM 1734 N N . TYR A 1 233 ? 3.679 5.066 -12.706 1.00 71.69 233 TYR A N 1
ATOM 1735 C CA . TYR A 1 233 ? 3.586 5.821 -11.455 1.00 71.69 233 TYR A CA 1
ATOM 1736 C C . TYR A 1 233 ? 2.243 6.547 -11.309 1.00 71.69 233 TYR A C 1
ATOM 1738 O O . TYR A 1 233 ? 1.616 6.473 -10.253 1.00 71.69 233 TYR A O 1
ATOM 1746 N N . GLU A 1 234 ? 1.769 7.207 -12.369 1.00 75.81 234 GLU A N 1
ATOM 1747 C CA . GLU A 1 234 ? 0.444 7.840 -12.379 1.00 75.81 234 GLU A CA 1
ATOM 1748 C C . GLU A 1 234 ? -0.668 6.808 -12.150 1.00 75.81 234 GLU A C 1
ATOM 1750 O O . GLU A 1 234 ? -1.553 7.036 -11.327 1.00 75.81 234 GLU A O 1
ATOM 1755 N N . SER A 1 235 ? -0.556 5.639 -12.793 1.00 70.06 235 SER A N 1
ATOM 1756 C CA . SER A 1 235 ? -1.482 4.512 -12.606 1.00 70.06 235 SER A CA 1
ATOM 1757 C C . SER A 1 235 ? -1.487 3.995 -11.163 1.00 70.06 235 SER A C 1
ATOM 1759 O O . SER A 1 235 ? -2.545 3.741 -10.591 1.00 70.06 235 SER A O 1
ATOM 1761 N N . GLY A 1 236 ? -0.306 3.842 -10.559 1.00 71.94 236 GLY A N 1
ATOM 1762 C CA . GLY A 1 236 ? -0.160 3.366 -9.184 1.00 71.94 236 GLY A CA 1
ATOM 1763 C C . GLY A 1 236 ? -0.701 4.355 -8.153 1.00 71.94 236 GLY A C 1
ATOM 1764 O O . GLY A 1 236 ? -1.297 3.946 -7.156 1.00 71.94 236 GLY A O 1
ATOM 1765 N N . LYS A 1 237 ? -0.555 5.663 -8.408 1.00 76.00 237 LYS A N 1
ATOM 1766 C CA . LYS A 1 237 ? -1.068 6.717 -7.524 1.00 76.00 237 LYS A CA 1
ATOM 1767 C C . LYS A 1 237 ? -2.591 6.675 -7.409 1.00 76.00 237 LYS A C 1
ATOM 1769 O O . LYS A 1 237 ? -3.105 6.842 -6.310 1.00 76.00 237 LYS A O 1
ATOM 1774 N N . GLU A 1 238 ? -3.298 6.446 -8.512 1.00 76.50 238 GLU A N 1
ATOM 1775 C CA . GLU A 1 238 ? -4.767 6.420 -8.530 1.00 76.50 238 GLU A CA 1
ATOM 1776 C C . GLU A 1 238 ? -5.345 5.234 -7.740 1.00 76.50 238 GLU A C 1
ATOM 1778 O O . GLU A 1 238 ? -6.367 5.366 -7.075 1.00 76.50 238 GLU A O 1
ATOM 1783 N N . ILE A 1 239 ? -4.657 4.090 -7.745 1.00 81.44 239 ILE A N 1
ATOM 1784 C CA . ILE A 1 239 ? -5.107 2.879 -7.039 1.00 81.44 239 ILE A CA 1
ATOM 1785 C C . ILE A 1 239 ? -4.731 2.936 -5.555 1.00 81.44 239 ILE A C 1
ATOM 1787 O O . ILE A 1 239 ? -5.473 2.447 -4.707 1.00 81.44 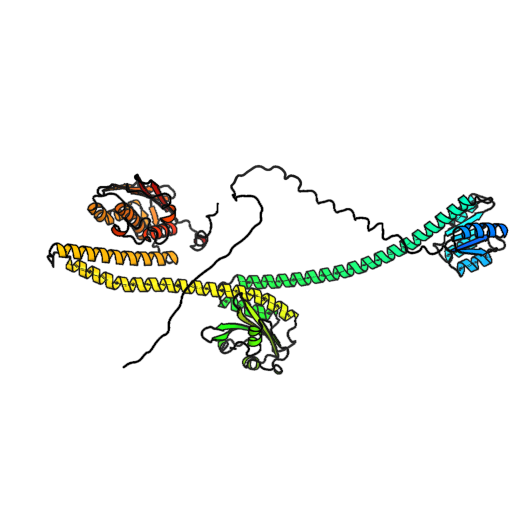239 ILE A O 1
ATOM 1791 N N . SER A 1 240 ? -3.598 3.558 -5.219 1.00 76.31 240 SER A N 1
ATOM 1792 C CA . SER A 1 240 ? -3.107 3.622 -3.839 1.00 76.31 240 SER A CA 1
ATOM 1793 C C . SER A 1 240 ? -3.886 4.584 -2.933 1.00 76.31 240 SER A C 1
ATOM 1795 O O . SER A 1 240 ? -3.712 4.518 -1.718 1.00 76.31 240 SER A O 1
ATOM 1797 N N . THR A 1 241 ? -4.695 5.497 -3.476 1.00 78.81 241 THR A N 1
ATOM 1798 C CA . THR A 1 241 ? -5.467 6.464 -2.673 1.00 78.81 241 THR A CA 1
ATOM 1799 C C . THR A 1 241 ? -6.804 5.910 -2.189 1.00 78.81 241 THR A C 1
ATOM 1801 O O . THR A 1 241 ? -7.366 6.433 -1.227 1.00 78.81 241 THR A O 1
ATOM 1804 N N . SER A 1 242 ? -7.327 4.863 -2.829 1.00 77.50 242 SER A N 1
ATOM 1805 C CA . SER A 1 242 ? -8.601 4.257 -2.451 1.00 77.50 242 SER A CA 1
ATOM 1806 C C . SER A 1 242 ? -8.415 3.223 -1.340 1.00 77.50 242 SER A C 1
ATOM 1808 O O . SER A 1 242 ? -7.695 2.238 -1.494 1.00 77.50 242 SER A O 1
ATOM 1810 N N . LEU A 1 243 ? -9.135 3.416 -0.233 1.00 78.44 243 LEU A N 1
ATOM 1811 C CA . LEU A 1 243 ? -9.254 2.436 0.854 1.00 78.44 243 LEU A CA 1
ATOM 1812 C C . LEU A 1 243 ? -10.498 1.541 0.724 1.00 78.44 243 LEU A C 1
ATOM 1814 O O . LEU A 1 243 ? -10.728 0.691 1.580 1.00 78.44 243 LEU A O 1
ATOM 1818 N N . SER A 1 244 ? -11.316 1.733 -0.316 1.00 88.25 244 SER A N 1
ATOM 1819 C CA . SER A 1 244 ? -12.492 0.898 -0.580 1.00 88.25 244 SER A CA 1
ATOM 1820 C C . SER A 1 244 ? -12.154 -0.185 -1.591 1.00 88.25 244 SER A C 1
ATOM 1822 O O . SER A 1 244 ? -11.663 0.116 -2.679 1.00 88.25 244 SER A O 1
ATOM 1824 N N . ARG A 1 245 ? -12.489 -1.438 -1.271 1.00 91.00 245 ARG A N 1
ATOM 1825 C CA . ARG A 1 245 ? -12.257 -2.588 -2.148 1.00 91.00 245 ARG A CA 1
ATOM 1826 C C . ARG A 1 245 ? -12.909 -2.387 -3.513 1.00 91.00 245 ARG A C 1
ATOM 1828 O O . ARG A 1 245 ? -12.241 -2.581 -4.523 1.00 91.00 245 ARG A O 1
ATOM 1835 N N . GLN A 1 246 ? -14.177 -1.971 -3.552 1.00 90.06 246 GLN A N 1
ATOM 1836 C CA . GLN A 1 246 ? -14.907 -1.813 -4.813 1.00 90.06 246 GLN A CA 1
ATOM 1837 C C . GLN A 1 246 ? -14.311 -0.705 -5.686 1.00 90.06 246 GLN A C 1
ATOM 1839 O O . GLN A 1 246 ? -14.024 -0.940 -6.855 1.00 90.06 246 GLN A O 1
ATOM 1844 N N . ALA A 1 247 ? -14.047 0.472 -5.112 1.00 89.69 247 ALA A N 1
ATOM 1845 C CA . ALA A 1 247 ? -13.453 1.573 -5.867 1.00 89.69 247 ALA A CA 1
ATOM 1846 C C . ALA A 1 247 ? -12.051 1.210 -6.389 1.00 89.69 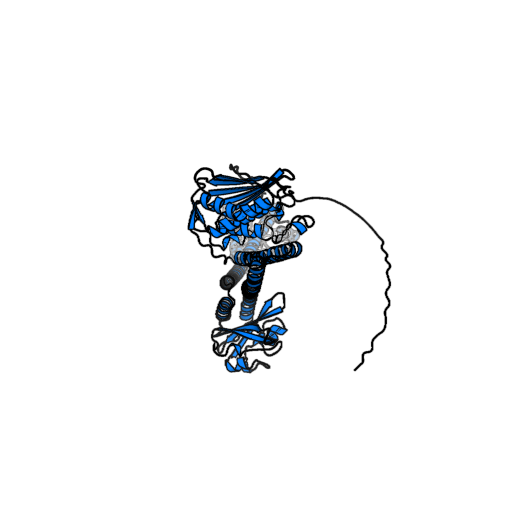247 ALA A C 1
ATOM 1848 O O . ALA A 1 247 ? -11.716 1.511 -7.532 1.00 89.69 247 ALA A O 1
ATOM 1849 N N . THR A 1 248 ? -11.251 0.496 -5.592 1.00 92.00 248 THR A N 1
ATOM 1850 C CA . THR A 1 248 ? -9.935 -0.003 -6.015 1.00 92.00 248 THR A CA 1
ATOM 1851 C C . THR A 1 248 ? -10.060 -0.999 -7.171 1.00 92.00 248 THR A C 1
ATOM 1853 O O . THR A 1 248 ? -9.313 -0.900 -8.144 1.00 92.00 248 THR A O 1
ATOM 1856 N N . LEU A 1 249 ? -11.023 -1.925 -7.113 1.00 92.88 249 LEU A N 1
ATOM 1857 C CA . LEU A 1 249 ? -11.304 -2.867 -8.200 1.00 92.88 249 LEU A CA 1
ATOM 1858 C C . LEU A 1 249 ? -11.724 -2.160 -9.495 1.00 92.88 249 LEU A C 1
ATOM 1860 O O . LEU A 1 249 ? -11.231 -2.526 -10.562 1.00 92.88 249 LEU A O 1
ATOM 1864 N N . ASP A 1 250 ? -12.568 -1.130 -9.400 1.00 90.62 250 ASP A N 1
ATOM 1865 C CA . ASP A 1 250 ? -13.038 -0.346 -10.547 1.00 90.62 250 ASP A CA 1
ATOM 1866 C C . ASP A 1 250 ? -11.882 0.400 -11.238 1.00 90.62 250 ASP A C 1
ATOM 1868 O O . ASP A 1 250 ? -11.772 0.398 -12.468 1.00 90.62 250 ASP A O 1
ATOM 1872 N N . VAL A 1 251 ? -10.969 0.998 -10.463 1.00 90.69 251 VAL A N 1
ATOM 1873 C CA . VAL A 1 251 ? -9.761 1.629 -11.022 1.00 90.69 251 VAL A CA 1
ATOM 1874 C C . VAL A 1 251 ? -8.870 0.574 -11.683 1.00 90.69 251 VAL A C 1
ATOM 1876 O O . VAL A 1 251 ? -8.394 0.793 -12.799 1.00 90.69 251 VAL A O 1
ATOM 1879 N N . ILE A 1 252 ? -8.689 -0.594 -11.052 1.00 92.94 252 ILE A N 1
ATOM 1880 C CA . ILE A 1 252 ? -7.889 -1.690 -11.614 1.00 92.94 252 ILE A CA 1
ATOM 1881 C C . ILE A 1 252 ? -8.436 -2.104 -12.982 1.00 92.94 252 ILE A C 1
ATOM 1883 O O . ILE A 1 252 ? -7.684 -2.064 -13.954 1.00 92.94 252 ILE A O 1
ATOM 1887 N N . VAL A 1 253 ? -9.720 -2.461 -13.108 1.00 93.38 253 VAL A N 1
ATOM 1888 C CA . VAL A 1 253 ? -10.268 -2.940 -14.394 1.00 93.38 253 VAL A CA 1
ATOM 1889 C C . VAL A 1 253 ? -10.144 -1.894 -15.502 1.00 93.38 253 VAL A C 1
ATOM 1891 O O . VAL A 1 253 ? -9.725 -2.228 -16.616 1.00 93.38 253 VAL A O 1
ATOM 1894 N N . ASN A 1 254 ? -10.420 -0.624 -15.202 1.00 91.00 254 ASN A N 1
ATOM 1895 C CA . ASN A 1 254 ? -10.302 0.459 -16.178 1.00 91.00 254 ASN A CA 1
ATOM 1896 C C . ASN A 1 254 ? -8.851 0.660 -16.629 1.00 91.00 254 ASN A C 1
ATOM 1898 O O . ASN A 1 254 ? -8.578 0.826 -17.823 1.00 91.00 254 ASN A O 1
ATOM 1902 N N . GLN A 1 255 ? -7.906 0.577 -15.696 1.00 89.62 255 GLN A N 1
ATOM 1903 C CA . GLN A 1 255 ? -6.500 0.767 -16.008 1.00 89.62 255 GLN A CA 1
ATOM 1904 C C . GLN A 1 255 ? -5.899 -0.434 -16.746 1.00 89.62 255 GLN A C 1
ATOM 1906 O O . GLN A 1 255 ? -5.101 -0.236 -17.662 1.00 89.62 255 GLN A O 1
ATOM 1911 N N . VAL A 1 256 ? -6.340 -1.663 -16.453 1.00 92.12 256 VAL A N 1
ATOM 1912 C CA . VAL A 1 256 ? -6.000 -2.853 -17.253 1.00 92.12 256 VAL A CA 1
ATOM 1913 C C . VAL A 1 256 ? -6.454 -2.677 -18.701 1.00 92.12 256 VAL A C 1
ATOM 1915 O O . VAL A 1 256 ? -5.669 -2.919 -19.620 1.00 92.12 256 VAL A O 1
ATOM 1918 N N . ALA A 1 257 ? -7.691 -2.215 -18.917 1.00 89.62 257 ALA A N 1
ATOM 1919 C CA . ALA A 1 257 ? -8.214 -1.974 -20.260 1.00 89.62 257 ALA A CA 1
ATOM 1920 C C . ALA A 1 257 ? -7.381 -0.922 -21.015 1.00 89.62 257 ALA A C 1
ATOM 1922 O O . ALA A 1 257 ? -7.039 -1.120 -22.182 1.00 89.62 257 ALA A O 1
ATOM 1923 N N . LYS A 1 258 ? -6.976 0.156 -20.331 1.00 87.88 258 LYS A N 1
ATOM 1924 C CA . LYS A 1 258 ? -6.163 1.239 -20.902 1.00 87.88 258 LYS A CA 1
ATOM 1925 C C . LYS A 1 258 ? -4.721 0.816 -21.204 1.00 87.88 258 LYS A C 1
ATOM 1927 O O . LYS A 1 258 ? -4.258 1.036 -22.320 1.00 87.88 258 LYS A O 1
ATOM 1932 N N . LEU A 1 259 ? -4.022 0.204 -20.243 1.00 86.56 259 LEU A N 1
ATOM 1933 C CA . LEU A 1 259 ? -2.616 -0.200 -20.377 1.00 86.56 259 LEU A CA 1
ATOM 1934 C C . LEU A 1 259 ? -2.441 -1.294 -21.429 1.00 86.56 259 LEU A C 1
ATOM 1936 O O . LEU A 1 259 ? -1.571 -1.195 -22.288 1.00 86.56 259 LEU A O 1
ATOM 1940 N N . ALA A 1 260 ? -3.298 -2.314 -21.396 1.00 86.31 260 ALA A N 1
ATOM 1941 C CA . ALA A 1 260 ? -3.219 -3.425 -22.334 1.00 86.31 260 ALA A CA 1
ATOM 1942 C C . ALA A 1 260 ? -3.931 -3.131 -23.666 1.00 86.31 260 ALA A C 1
ATOM 1944 O O . ALA A 1 260 ? -3.955 -4.002 -24.535 1.00 86.31 260 ALA A O 1
ATOM 1945 N N . GLY A 1 261 ? -4.550 -1.954 -23.847 1.00 85.38 261 GLY A N 1
ATOM 1946 C CA . GLY A 1 261 ? -5.392 -1.646 -25.010 1.00 85.38 261 GLY A CA 1
ATOM 1947 C C . GLY A 1 261 ? -6.438 -2.738 -25.257 1.00 85.38 261 GLY A C 1
ATOM 1948 O O . GLY A 1 261 ? -6.540 -3.266 -26.367 1.00 85.38 261 GLY A O 1
ATOM 1949 N N . ALA A 1 262 ? -7.094 -3.181 -24.188 1.00 88.81 262 ALA A N 1
ATOM 1950 C CA . ALA A 1 262 ? -8.045 -4.281 -24.195 1.00 88.81 262 ALA A CA 1
ATOM 1951 C C . ALA A 1 262 ? -9.478 -3.746 -24.299 1.00 88.81 262 ALA A C 1
ATOM 1953 O O . ALA A 1 262 ? -9.803 -2.695 -23.754 1.00 88.81 262 ALA A O 1
ATOM 1954 N N . GLU A 1 263 ? -10.336 -4.479 -25.009 1.00 89.44 263 GLU A N 1
ATOM 1955 C CA . GLU A 1 263 ? -11.758 -4.131 -25.152 1.00 89.44 263 GLU A CA 1
ATOM 1956 C C . GLU A 1 263 ? -12.546 -4.486 -23.888 1.00 89.44 263 GLU A C 1
ATOM 1958 O O . GLU A 1 263 ? -13.590 -3.900 -23.599 1.00 89.44 263 GLU A O 1
ATOM 1963 N N . SER A 1 264 ? -12.067 -5.483 -23.145 1.00 91.62 264 SER A N 1
ATOM 1964 C CA . SER A 1 264 ? -12.649 -5.874 -21.871 1.00 91.62 264 SER A CA 1
ATOM 1965 C C . SER A 1 264 ? -11.559 -6.293 -20.894 1.00 91.62 264 SER A C 1
ATOM 1967 O O . SER A 1 264 ? -10.502 -6.790 -21.289 1.00 91.62 264 SER A O 1
ATOM 1969 N N . SER A 1 265 ? -11.826 -6.111 -19.612 1.00 94.38 265 SER A N 1
ATOM 1970 C CA . SER A 1 265 ? -10.962 -6.557 -18.529 1.00 94.38 265 SER A CA 1
ATOM 1971 C C . SER A 1 265 ? -11.789 -7.130 -17.388 1.00 94.38 265 SER A C 1
ATOM 1973 O O . SER A 1 265 ? -12.950 -6.765 -17.205 1.00 94.38 265 SER A O 1
ATOM 1975 N N . LEU A 1 266 ? -11.194 -8.054 -16.641 1.00 95.19 266 LEU A N 1
ATOM 1976 C CA . LEU A 1 266 ? -11.816 -8.720 -15.501 1.00 95.19 266 LEU A CA 1
ATOM 1977 C C . LEU A 1 266 ? -10.810 -8.815 -14.354 1.00 95.19 266 LEU A C 1
ATOM 1979 O O . LEU A 1 266 ? -9.613 -8.990 -14.589 1.00 95.19 266 LEU A O 1
ATOM 1983 N N . VAL A 1 267 ? -11.302 -8.735 -13.122 1.00 96.44 267 VAL A N 1
ATOM 1984 C CA . VAL A 1 267 ? -10.548 -9.075 -11.912 1.00 96.44 267 VAL A CA 1
ATOM 1985 C C . VAL A 1 267 ? -11.252 -10.240 -11.238 1.00 96.44 267 VAL A C 1
ATOM 1987 O O . VAL A 1 267 ? -12.440 -10.153 -10.929 1.00 96.44 267 VAL A O 1
ATOM 1990 N N . PHE A 1 268 ? -10.506 -11.306 -10.975 1.00 95.62 268 PHE A N 1
ATOM 1991 C CA . PHE A 1 268 ? -10.973 -12.447 -10.199 1.00 95.62 268 PHE A CA 1
ATOM 1992 C C . PHE A 1 268 ? -10.247 -12.488 -8.869 1.00 95.62 268 PHE A C 1
ATOM 1994 O O . PHE A 1 268 ? -9.023 -12.371 -8.863 1.00 95.62 268 PHE A O 1
ATOM 2001 N N . LEU A 1 269 ? -10.964 -12.716 -7.773 1.00 95.25 269 LEU A N 1
ATOM 2002 C CA . LEU A 1 269 ? -10.379 -12.915 -6.446 1.00 95.25 269 LEU A CA 1
ATOM 2003 C C . LEU A 1 269 ? -10.787 -14.271 -5.887 1.00 95.25 269 LEU A C 1
ATOM 2005 O O . LEU A 1 269 ? -11.807 -14.833 -6.282 1.00 95.25 269 LEU A O 1
ATOM 2009 N N . TYR A 1 270 ? -9.965 -14.806 -4.989 1.00 93.31 270 TYR A N 1
ATOM 2010 C CA . TYR A 1 270 ? -10.286 -16.054 -4.310 1.00 93.31 270 TYR A CA 1
ATOM 2011 C C . TYR A 1 270 ? -11.428 -15.845 -3.309 1.00 93.31 270 TYR A C 1
ATOM 2013 O O . TYR A 1 270 ? -11.308 -15.033 -2.389 1.00 93.31 270 TYR A O 1
ATOM 2021 N N . ASP A 1 271 ? -12.512 -16.599 -3.475 1.00 90.88 271 ASP A N 1
ATOM 2022 C CA . ASP A 1 271 ? -13.636 -16.645 -2.546 1.00 90.88 271 ASP A CA 1
ATOM 2023 C C . ASP A 1 271 ? -13.477 -17.870 -1.631 1.00 90.88 271 ASP A C 1
ATOM 2025 O O . ASP A 1 271 ? -13.461 -19.021 -2.083 1.00 90.88 271 ASP A O 1
ATOM 2029 N N . THR A 1 272 ? -13.329 -17.624 -0.327 1.00 85.06 272 THR A N 1
ATOM 2030 C CA . THR A 1 272 ? -13.130 -18.679 0.675 1.00 85.06 272 THR A CA 1
ATOM 2031 C C . THR A 1 272 ? -14.369 -19.532 0.914 1.00 85.06 272 THR A C 1
ATOM 2033 O O . THR A 1 272 ? -14.219 -20.695 1.286 1.00 85.06 272 THR A O 1
ATOM 2036 N N . ASP A 1 273 ? -15.566 -18.985 0.699 1.00 84.06 273 ASP A N 1
ATOM 2037 C CA . ASP A 1 273 ? -16.831 -19.687 0.917 1.00 84.06 273 ASP A CA 1
ATOM 2038 C C . ASP A 1 273 ? -17.146 -20.603 -0.271 1.00 84.06 273 ASP A C 1
ATOM 2040 O O . ASP A 1 273 ? -17.597 -21.736 -0.092 1.00 84.06 273 ASP A O 1
ATOM 2044 N N . ALA A 1 274 ? -16.852 -20.139 -1.490 1.00 83.06 274 ALA A N 1
ATOM 2045 C CA . ALA A 1 274 ? -17.009 -20.931 -2.709 1.00 83.06 274 ALA A CA 1
ATOM 2046 C C . ALA A 1 274 ? -15.841 -21.905 -2.965 1.00 83.06 274 ALA A C 1
ATOM 2048 O O . ALA A 1 274 ? -16.007 -22.876 -3.705 1.00 83.06 274 ALA A O 1
ATOM 2049 N N . GLY A 1 275 ? -14.657 -21.650 -2.393 1.00 87.81 275 GLY A N 1
ATOM 2050 C CA . GLY A 1 275 ? -13.438 -22.430 -2.642 1.00 87.81 275 GLY A CA 1
ATOM 2051 C C . GLY A 1 275 ? -12.903 -22.301 -4.075 1.00 87.81 275 GLY A C 1
ATOM 2052 O O . GLY A 1 275 ? -12.203 -23.191 -4.561 1.00 87.81 275 GLY A O 1
ATOM 2053 N N . GLN A 1 276 ? -13.268 -21.224 -4.774 1.00 93.19 276 GLN A N 1
ATOM 2054 C CA . GLN A 1 276 ? -12.933 -20.957 -6.174 1.00 93.19 276 GLN A CA 1
ATOM 2055 C C . GLN A 1 276 ? -12.611 -19.471 -6.367 1.00 93.19 276 GLN A C 1
ATOM 2057 O O . GLN A 1 276 ? -12.945 -18.635 -5.529 1.00 93.19 276 GLN A O 1
ATOM 2062 N N . TYR A 1 277 ? -11.974 -19.130 -7.487 1.00 94.50 277 TYR A N 1
ATOM 2063 C CA . TYR A 1 277 ? -11.814 -17.736 -7.893 1.00 94.50 277 TYR A CA 1
ATOM 2064 C C . TYR A 1 277 ? -13.080 -17.261 -8.597 1.00 94.50 277 TYR A C 1
ATOM 2066 O O . TYR A 1 277 ? -13.563 -17.948 -9.496 1.00 94.50 277 TYR A O 1
ATOM 2074 N N . VAL A 1 278 ? -13.592 -16.093 -8.216 1.00 94.62 278 VAL A N 1
ATOM 2075 C CA . VAL A 1 278 ? -14.836 -15.509 -8.742 1.00 94.62 278 VAL A CA 1
ATOM 2076 C C . VAL A 1 278 ? -14.543 -14.124 -9.308 1.00 94.62 278 VAL A C 1
ATOM 2078 O O . VAL A 1 278 ? -13.711 -13.395 -8.761 1.00 94.62 278 VAL A O 1
ATOM 2081 N N . ALA A 1 279 ? -15.189 -13.761 -10.418 1.00 94.19 279 ALA A N 1
ATOM 2082 C CA . ALA A 1 279 ? -15.068 -12.417 -10.971 1.00 94.19 279 ALA A CA 1
ATOM 2083 C C . ALA A 1 279 ? -15.752 -11.391 -10.055 1.00 94.19 279 ALA A C 1
ATOM 2085 O O . ALA A 1 279 ? -16.942 -11.482 -9.754 1.00 94.19 279 ALA A O 1
ATOM 2086 N N . GLU A 1 280 ? -14.979 -10.396 -9.633 1.00 93.56 280 GLU A N 1
ATOM 2087 C CA . GLU A 1 280 ? -15.392 -9.359 -8.681 1.00 93.56 280 GLU A CA 1
ATOM 2088 C C . GLU A 1 280 ? -15.611 -8.007 -9.357 1.00 93.56 280 GLU A C 1
ATOM 2090 O O . GLU A 1 280 ? -16.435 -7.212 -8.914 1.00 93.56 280 GLU A O 1
ATOM 2095 N N . ALA A 1 281 ? -14.900 -7.752 -10.455 1.00 94.00 281 ALA A N 1
ATOM 2096 C CA . ALA A 1 281 ? -15.075 -6.550 -11.253 1.00 94.00 281 ALA A CA 1
ATOM 2097 C C . ALA A 1 281 ? -14.782 -6.821 -12.726 1.00 94.00 281 ALA A C 1
ATOM 2099 O O . ALA A 1 281 ? -13.995 -7.707 -13.074 1.00 94.00 281 ALA A O 1
ATOM 2100 N N . GLY A 1 282 ? -15.401 -6.025 -13.595 1.00 92.62 282 GLY A N 1
ATOM 2101 C CA . GLY A 1 282 ? -15.173 -6.086 -15.029 1.00 92.62 282 GLY A CA 1
ATOM 2102 C C . GLY A 1 282 ? -15.446 -4.759 -15.723 1.00 92.62 282 GLY A C 1
ATOM 2103 O O . GLY A 1 282 ? -16.403 -4.062 -15.391 1.00 92.62 282 GLY A O 1
ATOM 2104 N N . ALA A 1 283 ? -14.628 -4.430 -16.721 1.00 91.12 283 ALA A N 1
ATOM 2105 C CA . ALA A 1 283 ? -14.870 -3.331 -17.650 1.00 91.12 283 ALA A CA 1
ATOM 2106 C C . ALA A 1 283 ? -15.066 -3.897 -19.062 1.00 91.12 283 ALA A C 1
ATOM 2108 O O . ALA A 1 283 ? -14.361 -4.817 -19.471 1.00 91.12 283 ALA A O 1
ATOM 2109 N N . GLY A 1 284 ? -16.053 -3.395 -19.809 1.00 84.56 284 GLY A N 1
ATOM 2110 C CA . GLY A 1 284 ? -16.376 -3.901 -21.155 1.00 84.56 284 GLY A CA 1
ATOM 2111 C C . GLY A 1 284 ? -16.986 -5.315 -21.204 1.00 84.56 284 GLY A C 1
ATOM 2112 O O . GLY A 1 284 ? -17.278 -5.817 -22.292 1.00 84.56 284 GLY A O 1
ATOM 2113 N N . ALA A 1 285 ? -17.212 -5.947 -20.048 1.00 82.12 285 ALA A N 1
ATOM 2114 C CA . ALA A 1 285 ? -17.923 -7.215 -19.890 1.00 82.12 285 ALA A CA 1
ATOM 2115 C C . ALA A 1 285 ? -19.347 -6.990 -19.330 1.00 82.12 285 ALA A C 1
ATOM 2117 O O . ALA A 1 285 ? -19.588 -5.958 -18.695 1.00 82.12 285 ALA A O 1
ATOM 2118 N N . PRO A 1 286 ? -20.299 -7.921 -19.549 1.00 80.12 286 PRO A N 1
ATOM 2119 C CA . PRO A 1 286 ? -21.627 -7.853 -18.939 1.00 80.12 286 PRO A CA 1
ATOM 2120 C C . PRO A 1 286 ? -21.537 -7.800 -17.407 1.00 80.12 286 PRO A C 1
ATOM 2122 O O . PRO A 1 286 ? -20.873 -8.634 -16.797 1.00 80.12 286 PRO A O 1
ATOM 2125 N N . GLN A 1 287 ? -22.193 -6.807 -16.799 1.00 78.81 287 GLN A N 1
ATOM 2126 C CA . GLN A 1 287 ? -22.257 -6.647 -15.338 1.00 78.81 287 GLN A CA 1
ATOM 2127 C C . GLN A 1 287 ? -23.258 -7.631 -14.709 1.00 78.81 287 GLN A C 1
ATOM 2129 O O . GLN A 1 287 ? -23.027 -8.157 -13.621 1.00 78.81 287 GLN A O 1
ATOM 2134 N N . GLU A 1 288 ? -24.360 -7.920 -15.406 1.00 80.00 288 GLU A N 1
ATOM 2135 C CA . GLU A 1 288 ? -25.300 -8.974 -15.015 1.00 80.00 288 GLU A CA 1
ATOM 2136 C C . GLU A 1 288 ? -24.644 -10.348 -15.189 1.00 80.00 288 GLU A C 1
ATOM 2138 O O . GLU A 1 288 ? -24.096 -10.650 -16.247 1.00 80.00 288 GLU A O 1
ATOM 2143 N N . GLY A 1 289 ? -24.676 -11.171 -14.137 1.00 80.69 289 GLY A N 1
ATOM 2144 C CA . GLY A 1 289 ? -24.078 -12.509 -14.152 1.00 80.69 289 GLY A CA 1
ATOM 2145 C C . GLY A 1 289 ? -22.555 -12.539 -13.987 1.00 80.69 289 GLY A C 1
ATOM 2146 O O . GLY A 1 289 ? -21.977 -13.617 -14.037 1.00 80.69 289 GLY A O 1
ATOM 2147 N N . LEU A 1 290 ? -21.882 -11.408 -13.725 1.00 85.56 290 LEU A N 1
ATOM 2148 C CA . LEU A 1 290 ? -20.417 -11.368 -13.589 1.00 85.56 290 LEU A CA 1
ATOM 2149 C C . LEU A 1 290 ? -19.893 -12.398 -12.571 1.00 85.56 290 LEU A C 1
ATOM 2151 O O . LEU A 1 290 ? -18.949 -13.126 -12.854 1.00 85.56 290 LEU A O 1
ATOM 2155 N N . LYS A 1 291 ? -20.569 -12.528 -11.422 1.00 86.75 291 LYS A N 1
ATOM 2156 C CA . LYS A 1 291 ? -20.222 -13.496 -10.364 1.00 86.75 291 LYS A CA 1
ATOM 2157 C C . LYS A 1 291 ? -20.412 -14.967 -10.758 1.00 86.75 291 LYS A C 1
ATOM 2159 O O . LYS A 1 291 ? -20.008 -15.856 -10.012 1.00 86.75 291 LYS A O 1
ATOM 2164 N N . GLU A 1 292 ? -21.048 -15.256 -11.891 1.00 88.00 292 GLU A N 1
ATOM 2165 C CA . GLU A 1 292 ? -21.163 -16.623 -12.405 1.00 88.00 292 GLU A CA 1
ATOM 2166 C C . GLU A 1 292 ? -19.841 -17.106 -13.007 1.00 88.00 292 GLU A C 1
ATOM 2168 O O . GLU A 1 292 ? -19.563 -18.311 -12.971 1.00 88.00 292 GLU A O 1
ATOM 2173 N N . TYR A 1 293 ? -19.003 -16.173 -13.478 1.00 90.44 293 TYR A N 1
ATOM 2174 C CA . TYR A 1 293 ? -17.662 -16.457 -13.967 1.00 90.44 293 TYR A CA 1
ATOM 2175 C C . TYR A 1 293 ? -16.754 -16.835 -12.801 1.00 90.44 293 TYR A C 1
ATOM 2177 O O . TYR A 1 293 ? -16.401 -16.013 -11.950 1.00 90.44 293 TYR A O 1
ATOM 2185 N N . ARG A 1 294 ? -16.367 -18.109 -12.780 1.00 92.31 294 ARG A N 1
ATOM 2186 C CA . ARG A 1 294 ? -15.535 -18.694 -11.735 1.00 92.31 294 ARG A CA 1
ATOM 2187 C C . ARG A 1 294 ? -14.606 -19.761 -12.298 1.00 92.31 294 ARG A C 1
ATOM 2189 O O . ARG A 1 294 ? -14.906 -20.343 -13.340 1.00 92.31 294 ARG A O 1
ATOM 2196 N N . PHE A 1 295 ? -13.502 -20.028 -11.608 1.00 93.44 295 PHE A N 1
ATOM 2197 C CA . PHE A 1 295 ? -12.561 -21.087 -11.980 1.00 93.44 295 PHE A CA 1
ATOM 2198 C C . PHE A 1 295 ? -11.836 -21.676 -10.759 1.00 93.44 295 PHE A C 1
ATOM 2200 O O . PHE A 1 295 ? -11.637 -21.003 -9.741 1.00 93.44 295 PHE A O 1
ATOM 2207 N N . GLY A 1 296 ? -11.433 -22.947 -10.855 1.00 89.56 296 GLY A N 1
ATOM 2208 C CA . GLY A 1 296 ? -10.591 -23.619 -9.863 1.00 89.56 296 GLY A CA 1
ATOM 2209 C C . GLY A 1 296 ? -9.082 -23.478 -10.118 1.00 89.56 296 GLY A C 1
ATOM 2210 O O . GLY A 1 296 ? -8.624 -23.142 -11.210 1.00 89.56 296 GLY A O 1
ATOM 2211 N N . VAL A 1 297 ? -8.264 -23.789 -9.107 1.00 84.88 297 VAL A N 1
ATOM 2212 C CA . VAL A 1 297 ? -6.796 -23.821 -9.259 1.00 84.88 297 VAL A CA 1
ATOM 2213 C C . VAL A 1 297 ? -6.396 -24.886 -10.288 1.00 84.88 297 VAL A C 1
ATOM 2215 O O . VAL A 1 297 ? -6.768 -26.050 -10.165 1.00 84.88 297 VAL A O 1
ATOM 2218 N N . GLY A 1 298 ? -5.592 -24.504 -11.284 1.00 81.12 298 GLY A N 1
ATOM 2219 C CA . GLY A 1 298 ? -5.142 -25.395 -12.360 1.00 81.12 298 GLY A CA 1
ATOM 2220 C C . GLY A 1 298 ? -6.173 -25.680 -13.461 1.00 81.12 298 GLY A C 1
ATOM 2221 O O . GLY A 1 298 ? -5.838 -26.393 -14.405 1.00 81.12 298 GLY A O 1
ATOM 2222 N N . GLU A 1 299 ? -7.384 -25.130 -13.364 1.00 86.44 299 GLU A N 1
ATOM 2223 C CA . GLU A 1 299 ? -8.430 -25.216 -14.386 1.00 86.44 299 GLU A CA 1
ATOM 2224 C C . GLU A 1 299 ? -8.352 -24.012 -15.330 1.00 86.44 299 GLU A C 1
ATOM 2226 O O . GLU A 1 299 ? -8.234 -22.876 -14.874 1.00 86.44 299 GLU A O 1
ATOM 2231 N N . GLY A 1 300 ? -8.443 -24.228 -16.641 1.00 90.12 300 GLY A N 1
ATOM 2232 C CA . GLY A 1 300 ? -8.487 -23.093 -17.555 1.00 90.12 300 GLY A CA 1
ATOM 2233 C C . GLY A 1 300 ? -7.140 -22.393 -17.767 1.00 90.12 300 GLY A C 1
ATOM 2234 O O . GLY A 1 300 ? -6.081 -22.874 -17.349 1.00 90.12 300 GLY A O 1
ATOM 2235 N N . LEU A 1 301 ? -7.178 -21.212 -18.388 1.00 92.50 301 LEU A N 1
ATOM 2236 C CA . LEU A 1 301 ? -6.013 -20.331 -18.501 1.00 92.50 301 LEU A CA 1
ATOM 2237 C C . LEU A 1 301 ? -5.727 -19.582 -17.198 1.00 92.50 301 LEU A C 1
ATOM 2239 O O . LEU A 1 301 ? -4.562 -19.396 -16.838 1.00 92.50 301 LEU A O 1
ATOM 2243 N N . HIS A 1 302 ? -6.767 -19.188 -16.466 1.00 94.50 302 HIS A N 1
ATOM 2244 C CA . HIS A 1 302 ? -6.621 -18.484 -15.200 1.00 94.50 302 HIS A CA 1
ATOM 2245 C C . HIS A 1 302 ? -6.087 -19.417 -14.117 1.00 94.50 302 HIS A C 1
ATOM 2247 O O . HIS A 1 302 ? -5.136 -19.061 -13.420 1.00 94.50 302 HIS A O 1
ATOM 2253 N N . GLY A 1 303 ? -6.603 -20.645 -14.017 1.00 92.31 303 GLY A N 1
ATOM 2254 C CA . GLY A 1 303 ? -6.098 -21.620 -13.055 1.00 92.31 303 GLY A CA 1
ATOM 2255 C C . GLY A 1 303 ? -4.649 -22.022 -13.326 1.00 92.31 303 GLY A C 1
ATOM 2256 O O . GLY A 1 303 ? -3.912 -22.265 -12.369 1.00 92.31 303 GLY A O 1
ATOM 2257 N N . GLN A 1 304 ? -4.198 -22.035 -14.587 1.00 92.12 304 GLN A N 1
ATOM 2258 C CA . GLN A 1 304 ? -2.776 -22.196 -14.922 1.00 92.12 304 GLN A CA 1
ATOM 2259 C C . GLN A 1 304 ? -1.933 -21.005 -14.452 1.00 92.12 304 GLN A C 1
ATOM 2261 O O . GLN A 1 304 ? -0.872 -21.220 -13.864 1.00 92.12 304 GLN A O 1
ATOM 2266 N N . ALA A 1 305 ? -2.409 -19.773 -14.660 1.00 94.44 305 ALA A N 1
ATOM 2267 C CA . ALA A 1 305 ? -1.714 -18.567 -14.209 1.00 94.44 305 ALA A CA 1
ATOM 2268 C C . ALA A 1 305 ? -1.554 -18.539 -12.680 1.00 94.44 305 ALA A C 1
ATOM 2270 O O . ALA A 1 305 ? -0.473 -18.249 -12.168 1.00 94.44 305 ALA A O 1
ATOM 2271 N N . VAL A 1 306 ? -2.609 -18.921 -11.953 1.00 95.19 306 VAL A N 1
ATOM 2272 C CA . VAL A 1 306 ? -2.590 -19.064 -10.492 1.00 95.19 306 VAL A CA 1
ATOM 2273 C C . VAL A 1 306 ? -1.632 -20.175 -10.061 1.00 95.19 306 VAL A C 1
ATOM 2275 O O . VAL A 1 306 ? -0.756 -19.944 -9.232 1.00 95.19 306 VAL A O 1
ATOM 2278 N N . ARG A 1 307 ? -1.757 -21.379 -10.635 1.00 93.56 307 ARG A N 1
ATOM 2279 C CA . ARG A 1 307 ? -0.950 -22.548 -10.246 1.00 93.56 307 ARG A CA 1
ATOM 2280 C C . ARG A 1 307 ? 0.545 -22.322 -10.465 1.00 93.56 307 ARG A C 1
ATOM 2282 O O . ARG A 1 307 ? 1.350 -22.746 -9.641 1.00 93.56 307 ARG A O 1
ATOM 2289 N N . ASN A 1 308 ? 0.904 -21.692 -11.579 1.00 93.62 308 ASN A N 1
ATOM 2290 C CA . ASN A 1 308 ? 2.297 -21.457 -11.950 1.00 93.62 308 ASN A CA 1
ATOM 2291 C C . ASN A 1 308 ? 2.841 -20.130 -11.405 1.00 93.62 308 ASN A C 1
ATOM 2293 O O . ASN A 1 308 ? 4.032 -19.872 -11.561 1.00 93.62 308 ASN A O 1
ATOM 2297 N N . MET A 1 309 ? 1.984 -19.295 -10.802 1.00 94.56 309 MET A N 1
ATOM 2298 C CA . MET A 1 309 ? 2.312 -17.934 -10.362 1.00 94.56 309 MET A CA 1
ATOM 2299 C C . MET A 1 309 ? 2.979 -17.106 -11.469 1.00 94.56 309 MET A C 1
ATOM 2301 O O . MET A 1 309 ? 3.893 -16.321 -11.222 1.00 94.56 309 MET A O 1
ATOM 2305 N N . SER A 1 310 ? 2.542 -17.303 -12.714 1.00 95.25 310 SER A N 1
ATOM 2306 C CA . SER A 1 310 ? 3.122 -16.657 -13.887 1.00 95.25 310 SER A CA 1
ATOM 2307 C C . SER A 1 310 ? 2.044 -16.235 -14.888 1.00 95.25 310 SER A C 1
ATOM 2309 O O . SER A 1 310 ? 0.979 -16.853 -14.944 1.00 95.25 310 SER A O 1
ATOM 2311 N N . PRO A 1 311 ? 2.277 -15.166 -15.673 1.00 96.50 311 PRO A N 1
ATOM 2312 C CA . PRO A 1 311 ? 1.314 -14.727 -16.672 1.00 96.50 311 PRO A CA 1
ATOM 2313 C C . PRO A 1 311 ? 1.065 -15.779 -17.755 1.00 96.50 311 PRO A C 1
ATOM 2315 O O . PRO A 1 311 ? 1.997 -16.425 -18.237 1.00 96.50 311 PRO A O 1
ATOM 2318 N N . VAL A 1 312 ? -0.186 -15.883 -18.200 1.00 95.00 312 VAL A N 1
ATOM 2319 C CA . VAL A 1 312 ? -0.606 -16.757 -19.299 1.00 95.00 312 VAL A CA 1
ATOM 2320 C C . VAL A 1 312 ? -1.168 -15.902 -20.424 1.00 95.00 312 VAL A C 1
ATOM 2322 O O . VAL A 1 312 ? -2.027 -15.046 -20.218 1.00 95.00 312 VAL A O 1
ATOM 2325 N N . ARG A 1 313 ? -0.682 -16.141 -21.641 1.00 93.75 313 ARG A N 1
ATOM 2326 C CA . ARG A 1 313 ? -1.084 -15.400 -22.835 1.00 93.75 313 ARG A CA 1
ATOM 2327 C C . ARG A 1 313 ? -1.559 -16.363 -23.907 1.00 93.75 313 ARG A C 1
ATOM 2329 O O . ARG A 1 313 ? -0.813 -17.254 -24.302 1.00 93.75 313 ARG A O 1
ATOM 2336 N N . SER A 1 314 ? -2.757 -16.129 -24.430 1.00 91.94 314 SER A N 1
ATOM 2337 C CA . SER A 1 314 ? -3.267 -16.828 -25.608 1.00 91.94 314 SER A CA 1
ATOM 2338 C C . SER A 1 314 ? -3.613 -15.833 -26.711 1.00 91.94 314 SER A C 1
ATOM 2340 O O . SER A 1 314 ? -4.360 -14.876 -26.501 1.00 91.94 314 SER A O 1
ATOM 2342 N N . ALA A 1 315 ? -3.056 -16.062 -27.902 1.00 86.94 315 ALA A N 1
ATOM 2343 C CA . ALA A 1 315 ? -3.332 -15.267 -29.097 1.00 86.94 315 ALA A CA 1
ATOM 2344 C C . ALA A 1 315 ? -4.565 -15.760 -29.883 1.00 86.94 315 ALA A C 1
ATOM 2346 O O . ALA A 1 315 ? -5.069 -15.017 -30.726 1.00 86.94 315 ALA A O 1
ATOM 2347 N N . ALA A 1 316 ? -5.028 -16.986 -29.613 1.00 85.75 316 ALA A N 1
ATOM 2348 C CA . ALA A 1 316 ? -6.143 -17.633 -30.299 1.00 85.75 316 ALA A CA 1
ATOM 2349 C C . ALA A 1 316 ? -6.918 -18.526 -29.317 1.00 85.75 316 ALA A C 1
ATOM 2351 O O . ALA A 1 316 ? -6.654 -19.721 -29.187 1.00 85.75 316 ALA A O 1
ATOM 2352 N N . ILE A 1 317 ? -7.888 -17.937 -28.616 1.00 86.88 317 ILE A N 1
ATOM 2353 C CA . ILE A 1 317 ? -8.693 -18.621 -27.593 1.00 86.88 317 ILE A CA 1
ATOM 2354 C C . ILE A 1 317 ? -9.422 -19.833 -28.177 1.00 86.88 317 ILE A C 1
ATOM 2356 O O . ILE A 1 317 ? -9.366 -20.902 -27.584 1.00 86.88 317 ILE A O 1
ATOM 2360 N N . ALA A 1 318 ? -9.995 -19.714 -29.378 1.00 82.56 318 ALA A N 1
ATOM 2361 C CA . ALA A 1 318 ? -10.693 -20.814 -30.052 1.00 82.56 318 ALA A CA 1
ATOM 2362 C C . ALA A 1 318 ? -9.811 -22.049 -30.338 1.00 82.56 318 ALA A C 1
ATOM 2364 O O . ALA A 1 318 ? -10.326 -23.156 -30.458 1.00 82.56 318 ALA A O 1
ATOM 2365 N N . GLU A 1 319 ? -8.491 -21.870 -30.444 1.00 82.06 319 GLU A N 1
ATOM 2366 C CA . GLU A 1 319 ? -7.519 -22.947 -30.691 1.00 82.06 319 GLU A CA 1
ATOM 2367 C C . GLU A 1 319 ? -6.841 -23.425 -29.396 1.00 82.06 319 GLU A C 1
ATOM 2369 O O . GLU A 1 319 ? -6.040 -24.361 -29.404 1.00 82.06 319 GLU A O 1
ATOM 2374 N N . THR A 1 320 ? -7.137 -22.776 -28.269 1.00 82.25 320 THR A N 1
ATOM 2375 C CA . THR A 1 320 ? -6.490 -23.053 -26.990 1.00 82.25 320 THR A CA 1
ATOM 2376 C C . THR A 1 320 ? -7.202 -24.196 -26.272 1.00 82.25 320 THR A C 1
ATOM 2378 O O . THR A 1 320 ? -8.412 -24.167 -26.059 1.00 82.25 320 THR A O 1
ATOM 2381 N N . ILE A 1 321 ? -6.445 -25.219 -25.879 1.00 77.88 321 ILE A N 1
ATOM 2382 C CA . ILE A 1 321 ? -6.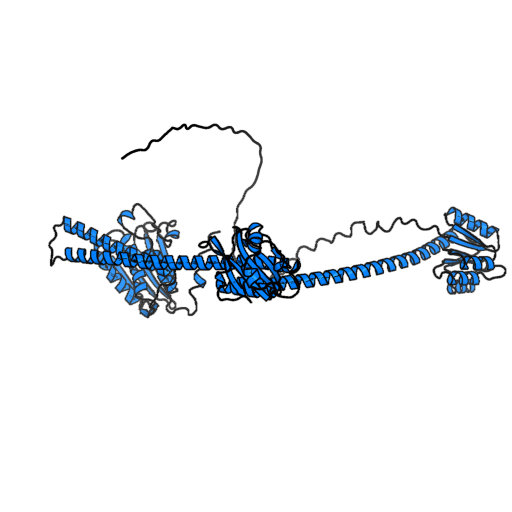987 -26.393 -25.187 1.00 77.88 321 ILE A CA 1
ATOM 2383 C C . ILE A 1 321 ? -7.193 -26.068 -23.707 1.00 77.88 321 ILE A C 1
ATOM 2385 O O . ILE A 1 321 ? -6.292 -25.544 -23.054 1.00 77.88 321 ILE A O 1
ATOM 2389 N N . GLY A 1 322 ? -8.356 -26.447 -23.172 1.00 79.12 322 GLY A N 1
ATOM 2390 C CA . GLY A 1 322 ? -8.658 -26.303 -21.749 1.00 79.12 322 GLY A CA 1
ATOM 2391 C C . GLY A 1 322 ? -8.868 -24.851 -21.335 1.00 79.12 322 GLY A C 1
ATOM 2392 O O . GLY A 1 322 ? -8.287 -24.431 -20.344 1.00 79.12 322 GLY A O 1
ATOM 2393 N N . ILE A 1 323 ? -9.655 -24.095 -22.106 1.00 84.50 323 ILE A N 1
ATOM 2394 C CA . ILE A 1 323 ? -10.133 -22.754 -21.742 1.00 84.50 323 ILE A CA 1
ATOM 2395 C C . ILE A 1 323 ? -11.406 -22.833 -20.898 1.00 84.50 323 ILE A C 1
ATOM 2397 O O . ILE A 1 323 ? -12.177 -23.788 -20.991 1.00 84.50 323 ILE A O 1
ATOM 2401 N N . GLU A 1 324 ? -11.650 -21.799 -20.106 1.00 87.75 324 GLU A N 1
ATOM 2402 C CA . GLU A 1 324 ? -12.874 -21.651 -19.333 1.00 87.75 324 GLU A CA 1
ATOM 2403 C C . GLU A 1 324 ? -14.087 -21.380 -20.248 1.00 87.75 324 GLU A C 1
ATOM 2405 O O . GLU A 1 324 ? -13.966 -20.603 -21.204 1.00 87.75 324 GLU A O 1
ATOM 2410 N N . PRO A 1 325 ? -15.275 -21.950 -19.954 1.00 83.81 325 PRO A N 1
ATOM 2411 C CA . PRO A 1 325 ? -16.462 -21.803 -20.804 1.00 83.81 325 PRO A CA 1
ATOM 2412 C C . PRO A 1 325 ? -16.852 -20.344 -21.071 1.00 83.81 325 PRO A C 1
ATOM 2414 O O . PRO A 1 325 ? -17.132 -19.974 -22.212 1.00 83.81 325 PRO A O 1
ATOM 2417 N N . PHE A 1 326 ? -16.765 -19.490 -20.047 1.00 86.25 326 PHE A N 1
ATOM 2418 C CA . PHE A 1 326 ? -17.147 -18.080 -20.147 1.00 86.25 326 PHE A CA 1
ATOM 2419 C C . PHE A 1 326 ? -16.278 -17.281 -21.132 1.00 86.25 326 PHE A C 1
ATOM 2421 O O . PHE A 1 326 ? -16.745 -16.308 -21.718 1.00 86.25 326 PHE A O 1
ATOM 2428 N N . LEU A 1 327 ? -15.023 -17.684 -21.379 1.00 85.44 327 LEU A N 1
ATOM 2429 C CA . LEU A 1 327 ? -14.190 -17.023 -22.392 1.00 85.44 327 LEU A CA 1
ATOM 2430 C C . LEU A 1 327 ? -14.750 -17.243 -23.804 1.00 85.44 327 LEU A C 1
ATOM 2432 O O . LEU A 1 327 ? -14.655 -16.357 -24.652 1.00 85.44 327 LEU A O 1
ATOM 2436 N N . SER A 1 328 ? -15.373 -18.396 -24.053 1.00 82.44 328 SER A N 1
ATOM 2437 C CA . SER A 1 328 ? -16.035 -18.666 -25.333 1.00 82.44 328 SER A CA 1
ATOM 2438 C C . SER A 1 328 ? -17.326 -17.857 -25.475 1.00 82.44 328 SER A C 1
ATOM 2440 O O . SER A 1 328 ? -17.583 -17.297 -26.538 1.00 82.44 328 SER A O 1
ATOM 2442 N N . GLU A 1 329 ? -18.105 -17.736 -24.396 1.00 81.94 329 GLU A N 1
ATOM 2443 C CA . GLU A 1 329 ? -19.354 -16.957 -24.359 1.00 81.94 329 GLU A CA 1
ATOM 2444 C C . GLU A 1 329 ? -19.120 -15.459 -24.590 1.00 81.94 329 GLU A C 1
ATOM 2446 O O . GLU A 1 329 ? -19.897 -14.803 -25.283 1.00 81.94 329 GLU A O 1
ATOM 2451 N N . LEU A 1 330 ? -18.006 -14.922 -24.081 1.00 82.69 330 LEU A N 1
ATOM 2452 C CA . LEU A 1 330 ? -17.607 -13.527 -24.289 1.00 82.69 330 LEU A CA 1
ATOM 2453 C C . LEU A 1 330 ? -17.116 -13.232 -25.720 1.00 82.69 330 LEU A C 1
ATOM 2455 O O . LEU A 1 330 ? -16.874 -12.067 -26.050 1.00 82.69 330 LEU A O 1
ATOM 2459 N N . GLY A 1 331 ? -16.955 -14.256 -26.569 1.00 83.19 331 GLY A N 1
ATOM 2460 C CA . GLY A 1 331 ? -16.544 -14.103 -27.966 1.00 83.19 331 GLY A CA 1
ATOM 2461 C C . GLY A 1 331 ? -15.149 -13.492 -28.128 1.00 83.19 331 GLY A C 1
ATOM 2462 O O . GLY A 1 331 ? -14.913 -12.719 -29.058 1.00 83.19 331 GLY A O 1
ATOM 2463 N N . VAL A 1 332 ? -14.231 -13.778 -27.200 1.00 88.06 332 VAL A N 1
ATOM 2464 C CA . VAL A 1 332 ? -12.881 -13.199 -27.213 1.00 88.06 332 VAL A CA 1
ATOM 2465 C C . VAL A 1 332 ? -11.934 -13.994 -28.109 1.00 88.06 332 VAL A C 1
ATOM 2467 O O . VAL A 1 332 ? -11.976 -15.220 -28.169 1.00 88.06 332 VAL A O 1
ATOM 2470 N N . ARG A 1 333 ? -11.035 -13.291 -28.804 1.00 89.94 333 ARG A N 1
ATOM 2471 C CA . ARG A 1 333 ? -10.029 -13.898 -29.686 1.00 89.94 333 ARG A CA 1
ATOM 2472 C C . ARG A 1 333 ? -8.709 -14.144 -28.967 1.00 89.94 333 ARG A C 1
ATOM 2474 O O . ARG A 1 333 ? -8.070 -15.164 -29.208 1.00 89.94 333 ARG A O 1
ATOM 2481 N N . SER A 1 334 ? -8.296 -13.219 -28.105 1.00 92.75 334 SER A N 1
ATOM 2482 C CA . SER A 1 334 ? -7.040 -13.306 -27.357 1.00 92.75 334 SER A CA 1
ATOM 2483 C C . SER A 1 334 ? -7.224 -12.853 -25.916 1.00 92.75 334 SER A C 1
ATOM 2485 O O . SER A 1 334 ? -7.974 -11.906 -25.663 1.00 92.75 334 SER A O 1
ATOM 2487 N N . ALA A 1 335 ? -6.484 -13.479 -25.002 1.00 94.31 335 ALA A N 1
ATOM 2488 C CA . ALA A 1 335 ? -6.480 -13.152 -23.582 1.00 94.31 335 ALA A CA 1
ATOM 2489 C C . ALA A 1 335 ? -5.051 -13.046 -23.040 1.00 94.31 335 ALA A C 1
ATOM 2491 O O . ALA A 1 335 ? -4.143 -13.768 -23.466 1.00 94.31 335 ALA A O 1
ATOM 2492 N N . LEU A 1 336 ? -4.878 -12.154 -22.073 1.00 96.38 336 LEU A N 1
ATOM 2493 C CA . LEU A 1 336 ? -3.690 -12.038 -21.245 1.00 96.38 336 LEU A CA 1
ATOM 2494 C C . LEU A 1 336 ? -4.141 -12.065 -19.785 1.00 96.38 336 LEU A C 1
ATOM 2496 O O . LEU A 1 336 ? -4.860 -11.173 -19.343 1.00 96.38 336 LEU A O 1
ATOM 2500 N N . ILE A 1 337 ? -3.725 -13.100 -19.065 1.00 96.50 337 ILE A N 1
ATOM 2501 C CA . ILE A 1 337 ? -4.046 -13.319 -17.661 1.00 96.50 337 ILE A CA 1
ATOM 2502 C C . ILE A 1 337 ? -2.770 -13.112 -16.855 1.00 96.50 337 ILE A C 1
ATOM 2504 O O . ILE A 1 337 ? -1.738 -13.718 -17.150 1.00 96.50 337 ILE A O 1
ATOM 2508 N N . VAL A 1 338 ? -2.839 -12.272 -15.830 1.00 97.62 338 VAL A N 1
ATOM 2509 C CA . VAL A 1 338 ? -1.717 -11.971 -14.942 1.00 97.62 338 VAL A CA 1
ATOM 2510 C C . VAL A 1 338 ? -2.147 -12.226 -13.495 1.00 97.62 338 VAL A C 1
ATOM 2512 O O . VAL A 1 338 ? -3.175 -11.698 -13.067 1.00 97.62 338 VAL A O 1
ATOM 2515 N N . PRO A 1 339 ? -1.402 -13.034 -12.722 1.00 97.50 339 PRO A N 1
ATOM 2516 C CA . PRO A 1 339 ? -1.740 -13.289 -11.326 1.00 97.50 339 PRO A CA 1
ATOM 2517 C C . PRO A 1 339 ? -1.453 -12.070 -10.436 1.00 97.50 339 PRO A C 1
ATOM 2519 O O . PRO A 1 339 ? -0.456 -11.370 -10.612 1.00 97.50 339 PRO A O 1
ATOM 2522 N N . LEU A 1 340 ? -2.316 -11.849 -9.443 1.00 96.69 340 LEU A N 1
ATOM 2523 C CA . LEU A 1 340 ? -2.115 -10.892 -8.354 1.00 96.69 340 LEU A CA 1
ATOM 2524 C C . LEU A 1 340 ? -1.396 -11.605 -7.205 1.00 96.69 340 LEU A C 1
ATOM 2526 O O . LEU A 1 340 ? -2.005 -12.373 -6.458 1.00 96.69 340 LEU A O 1
ATOM 2530 N N . LEU A 1 341 ? -0.086 -11.386 -7.101 1.00 94.75 341 LEU A N 1
ATOM 2531 C CA . LEU A 1 341 ? 0.779 -12.073 -6.141 1.00 94.75 341 LEU A CA 1
ATOM 2532 C C . LEU A 1 341 ? 0.869 -11.308 -4.818 1.00 94.75 341 LEU A C 1
ATOM 2534 O O . LEU A 1 341 ? 1.053 -10.091 -4.813 1.00 94.75 341 LEU A O 1
ATOM 2538 N N . THR A 1 342 ? 0.789 -12.023 -3.702 1.00 91.06 342 THR A N 1
ATOM 2539 C CA . THR A 1 342 ? 1.059 -11.516 -2.351 1.00 91.06 342 THR A CA 1
ATOM 2540 C C . THR A 1 342 ? 2.139 -12.371 -1.689 1.00 91.06 342 THR A C 1
ATOM 2542 O O . THR A 1 342 ? 2.564 -13.392 -2.229 1.00 91.06 342 THR A O 1
ATOM 2545 N N . ASN A 1 343 ? 2.578 -11.983 -0.489 1.00 83.00 343 ASN A N 1
ATOM 2546 C CA . ASN A 1 343 ? 3.528 -12.786 0.289 1.00 83.00 343 ASN A CA 1
ATOM 2547 C C . ASN A 1 343 ? 2.957 -14.155 0.713 1.00 83.00 343 ASN A C 1
ATOM 2549 O O . ASN A 1 343 ? 3.724 -15.064 1.018 1.00 83.00 343 ASN A O 1
ATOM 2553 N N . GLU A 1 344 ? 1.629 -14.298 0.754 1.00 81.88 344 GLU A N 1
ATOM 2554 C CA . GLU A 1 344 ? 0.935 -15.498 1.244 1.00 81.88 344 GLU A CA 1
ATOM 2555 C C . GLU A 1 344 ? 0.412 -16.399 0.113 1.00 81.88 344 GLU A C 1
ATOM 2557 O O . GLU A 1 344 ? -0.023 -17.521 0.370 1.00 81.88 344 GLU A O 1
ATOM 2562 N N . GLY A 1 345 ? 0.461 -15.940 -1.142 1.00 88.19 345 GLY A N 1
ATOM 2563 C CA . GLY A 1 345 ? 0.015 -16.713 -2.298 1.00 88.19 345 GLY A CA 1
ATOM 2564 C C . GLY A 1 345 ? -0.547 -15.843 -3.418 1.00 88.19 345 GLY A C 1
ATOM 2565 O O . GLY A 1 345 ? -0.109 -14.718 -3.644 1.00 88.19 345 GLY A O 1
ATOM 2566 N N . VAL A 1 346 ? -1.523 -16.383 -4.149 1.00 93.56 346 VAL A N 1
ATOM 2567 C CA . VAL A 1 346 ? -2.178 -15.687 -5.263 1.00 93.56 346 VAL A CA 1
ATOM 2568 C C . VAL A 1 346 ? -3.548 -15.195 -4.815 1.00 93.56 346 VAL A C 1
ATOM 2570 O O . VAL A 1 346 ? -4.474 -15.991 -4.646 1.00 93.56 346 VAL A O 1
ATOM 2573 N N . LEU A 1 347 ? -3.679 -13.877 -4.660 1.00 94.19 347 LEU A N 1
ATOM 2574 C CA . LEU A 1 347 ? -4.933 -13.218 -4.288 1.00 94.19 347 LEU A CA 1
ATOM 2575 C C . LEU A 1 347 ? -6.013 -13.420 -5.358 1.00 94.19 347 LEU A C 1
ATOM 2577 O O . LEU A 1 347 ? -7.202 -13.521 -5.055 1.00 94.19 347 LEU A O 1
ATOM 2581 N N . GLY A 1 348 ? -5.590 -13.466 -6.619 1.00 95.50 348 GLY A N 1
ATOM 2582 C CA . GLY A 1 348 ? -6.488 -13.406 -7.754 1.00 95.50 348 GLY A CA 1
ATOM 2583 C C . GLY A 1 348 ? -5.773 -13.310 -9.090 1.00 95.50 348 GLY A C 1
ATOM 2584 O O . GLY A 1 348 ? -4.568 -13.540 -9.193 1.00 95.50 348 GLY A O 1
ATOM 2585 N N . THR A 1 349 ? -6.514 -12.922 -10.120 1.00 97.19 349 THR A N 1
ATOM 2586 C CA . THR A 1 349 ? -5.964 -12.625 -11.446 1.00 97.19 349 THR A CA 1
ATOM 2587 C C . THR A 1 349 ? -6.573 -11.346 -11.996 1.00 97.19 349 THR A C 1
ATOM 2589 O O . THR A 1 349 ? -7.737 -11.040 -11.735 1.00 97.19 349 THR A O 1
ATOM 2592 N N . ILE A 1 350 ? -5.780 -10.610 -12.769 1.00 97.00 350 ILE A N 1
ATOM 2593 C CA . ILE A 1 350 ? -6.274 -9.583 -13.677 1.00 97.00 350 ILE A CA 1
ATOM 2594 C C . ILE A 1 350 ? -6.198 -10.113 -15.100 1.00 97.00 350 ILE A C 1
ATOM 2596 O O . ILE A 1 350 ? -5.198 -10.706 -15.511 1.00 97.00 350 ILE A O 1
ATOM 2600 N N . THR A 1 351 ? -7.258 -9.877 -15.855 1.00 95.88 351 THR A N 1
ATOM 2601 C CA . THR A 1 351 ? -7.423 -10.428 -17.191 1.00 95.88 351 THR A CA 1
ATOM 2602 C C . THR A 1 351 ? -7.713 -9.306 -18.165 1.00 95.88 351 THR A C 1
ATOM 2604 O O . THR A 1 351 ? -8.621 -8.508 -17.950 1.00 95.88 351 THR A O 1
ATOM 2607 N N . ALA A 1 352 ? -6.948 -9.261 -19.249 1.00 95.62 352 ALA A N 1
ATOM 2608 C CA . ALA A 1 352 ? -7.165 -8.390 -20.391 1.00 95.62 352 ALA A CA 1
ATOM 2609 C C . ALA A 1 352 ? -7.653 -9.221 -21.583 1.00 95.62 352 ALA A C 1
ATOM 2611 O O . ALA A 1 352 ? -7.069 -10.255 -21.920 1.00 95.62 352 ALA A O 1
ATOM 2612 N N . LEU A 1 353 ? -8.722 -8.763 -22.233 1.00 93.81 353 LEU A N 1
ATOM 2613 C CA . LEU A 1 353 ? -9.425 -9.481 -23.292 1.00 93.81 353 LEU A CA 1
ATOM 2614 C C . LEU A 1 353 ? -9.579 -8.607 -24.542 1.00 93.81 353 LEU A C 1
ATOM 2616 O O . LEU A 1 353 ? -9.904 -7.419 -24.464 1.00 93.81 353 LEU A O 1
ATOM 2620 N N . ARG A 1 354 ? -9.394 -9.208 -25.720 1.00 92.75 354 ARG A N 1
ATOM 2621 C CA . ARG A 1 354 ? -9.697 -8.572 -27.014 1.00 92.75 354 ARG A CA 1
ATOM 2622 C C . ARG A 1 354 ? -10.577 -9.483 -27.858 1.00 92.75 354 ARG A C 1
ATOM 2624 O O . ARG A 1 354 ? -10.297 -10.681 -27.968 1.00 92.75 354 ARG A O 1
ATOM 2631 N N . ARG A 1 355 ? -11.612 -8.916 -28.481 1.00 87.19 355 ARG A N 1
ATOM 2632 C CA . ARG A 1 355 ? -12.494 -9.628 -29.424 1.00 87.19 355 ARG A CA 1
ATOM 2633 C C . ARG A 1 355 ? -11.963 -9.526 -30.851 1.00 87.19 355 ARG A C 1
ATOM 2635 O O . ARG A 1 355 ? -12.162 -10.437 -31.649 1.00 87.19 355 ARG A O 1
ATOM 2642 N N . SER A 1 356 ? -11.223 -8.461 -31.160 1.00 80.00 356 SER A N 1
ATOM 2643 C CA . SER A 1 356 ? -10.658 -8.206 -32.486 1.00 80.00 356 SER A CA 1
ATOM 2644 C C . SER A 1 356 ? -9.203 -7.706 -32.432 1.00 80.00 356 SER A C 1
ATOM 2646 O O . SER A 1 356 ? -8.670 -7.373 -31.376 1.00 80.00 356 SER A O 1
ATOM 2648 N N . GLY A 1 357 ? -8.517 -7.685 -33.582 1.00 77.62 357 GLY A N 1
ATOM 2649 C CA . GLY A 1 357 ? -7.165 -7.119 -33.699 1.00 77.62 357 GLY A CA 1
ATOM 2650 C C . GLY A 1 357 ? -6.010 -8.083 -33.388 1.00 77.62 357 GLY A C 1
ATOM 2651 O O . GLY A 1 357 ? -6.136 -9.300 -33.550 1.00 77.62 357 GLY A O 1
ATOM 2652 N N . ARG A 1 358 ? -4.845 -7.521 -33.026 1.00 83.56 358 ARG A N 1
ATOM 2653 C CA . ARG A 1 358 ? -3.610 -8.278 -32.742 1.00 83.56 358 ARG A CA 1
ATOM 2654 C C . ARG A 1 358 ? -3.684 -8.987 -31.387 1.00 83.56 358 ARG A C 1
ATOM 2656 O O . ARG A 1 358 ? -4.236 -8.440 -30.432 1.00 83.56 358 ARG A O 1
ATOM 2663 N N . GLY A 1 359 ? -3.033 -10.146 -31.284 1.00 87.50 359 GLY A N 1
ATOM 2664 C CA . GLY A 1 359 ? -2.780 -10.785 -29.992 1.00 87.50 359 GLY A CA 1
ATOM 2665 C C . GLY A 1 359 ? -1.902 -9.916 -29.082 1.00 87.50 359 GLY A C 1
ATOM 2666 O O . GLY A 1 359 ? -1.214 -8.992 -29.539 1.00 87.50 359 GLY A O 1
ATOM 2667 N N . PHE A 1 360 ? -1.936 -10.212 -27.785 1.00 92.88 360 PHE A N 1
ATOM 2668 C CA . PHE A 1 360 ? -1.061 -9.566 -26.808 1.00 92.88 360 PHE A CA 1
ATOM 2669 C C . PHE A 1 360 ? 0.415 -9.911 -27.082 1.00 92.88 360 PHE A C 1
ATOM 2671 O O . PHE A 1 360 ? 0.736 -11.021 -27.516 1.00 92.88 360 PHE A O 1
ATOM 2678 N N . THR A 1 361 ? 1.314 -8.960 -26.845 1.00 92.19 361 THR A N 1
ATOM 2679 C CA . THR A 1 361 ? 2.771 -9.115 -27.006 1.00 92.19 361 THR A CA 1
ATOM 2680 C C . THR A 1 361 ? 3.456 -9.395 -25.662 1.00 92.19 361 THR A C 1
ATOM 2682 O O . THR A 1 361 ? 2.829 -9.260 -24.608 1.00 92.19 361 THR A O 1
ATOM 2685 N N . PRO A 1 362 ? 4.744 -9.791 -25.662 1.00 91.69 362 PRO A N 1
ATOM 2686 C CA . PRO A 1 362 ? 5.556 -9.819 -24.444 1.00 91.69 362 PRO A CA 1
ATOM 2687 C C . PRO A 1 362 ? 5.588 -8.469 -23.715 1.00 91.69 362 PRO A C 1
ATOM 2689 O O . PRO A 1 362 ? 5.441 -8.446 -22.499 1.00 91.69 362 PRO A O 1
ATOM 2692 N N . ASP A 1 363 ? 5.672 -7.361 -24.453 1.00 87.44 363 ASP A N 1
ATOM 2693 C CA . ASP A 1 363 ? 5.634 -6.009 -23.883 1.00 87.44 363 ASP A CA 1
ATOM 2694 C C . ASP A 1 363 ? 4.303 -5.715 -23.166 1.00 87.44 363 ASP A C 1
ATOM 2696 O O . ASP A 1 363 ? 4.314 -5.188 -22.054 1.00 87.44 363 ASP A O 1
ATOM 2700 N N . ASP A 1 364 ? 3.157 -6.105 -23.754 1.00 91.19 364 ASP A N 1
ATOM 2701 C CA . ASP A 1 364 ? 1.840 -5.951 -23.108 1.00 91.19 364 ASP A CA 1
ATOM 2702 C C . ASP A 1 364 ? 1.797 -6.749 -21.779 1.00 91.19 364 ASP A C 1
ATOM 2704 O O . ASP A 1 364 ? 1.255 -6.289 -20.773 1.00 91.19 364 ASP A O 1
ATOM 2708 N N . GLN A 1 365 ? 2.402 -7.945 -21.760 1.00 93.94 365 GLN A N 1
ATOM 2709 C CA . GLN A 1 365 ? 2.506 -8.791 -20.567 1.00 93.94 365 GLN A CA 1
ATOM 2710 C C . GLN A 1 365 ? 3.396 -8.171 -19.485 1.00 93.94 365 GLN A C 1
ATOM 2712 O O . GLN A 1 365 ? 3.022 -8.205 -18.311 1.00 93.94 365 GLN A O 1
ATOM 2717 N N . GLU A 1 366 ? 4.559 -7.631 -19.847 1.00 90.12 366 GLU A N 1
ATOM 2718 C CA . GLU A 1 366 ? 5.483 -7.003 -18.897 1.00 90.12 366 GLU A CA 1
ATOM 2719 C C . GLU A 1 366 ? 4.834 -5.783 -18.229 1.00 90.12 366 GLU A C 1
ATOM 2721 O O . GLU A 1 366 ? 4.829 -5.676 -17.001 1.00 90.12 366 GLU A O 1
ATOM 2726 N N . GLN A 1 367 ? 4.190 -4.919 -19.021 1.00 88.31 367 GLN A N 1
ATOM 2727 C CA . GLN A 1 367 ? 3.457 -3.755 -18.515 1.00 88.31 367 GLN A CA 1
ATOM 2728 C C . GLN A 1 367 ? 2.351 -4.150 -17.538 1.00 88.31 367 GLN A C 1
ATOM 2730 O O . GLN A 1 367 ? 2.265 -3.602 -16.436 1.00 88.31 367 GLN A O 1
ATOM 2735 N N . LEU A 1 368 ? 1.534 -5.136 -17.914 1.00 92.00 368 LEU A N 1
ATOM 2736 C CA . LEU A 1 368 ? 0.440 -5.590 -17.068 1.00 92.00 368 LEU A CA 1
ATOM 2737 C C . LEU A 1 368 ? 0.939 -6.314 -15.804 1.00 92.00 368 LEU A C 1
ATOM 2739 O O . LEU A 1 368 ? 0.309 -6.195 -14.760 1.00 92.00 368 LEU A O 1
ATOM 2743 N N . SER A 1 369 ? 2.090 -6.995 -15.858 1.00 93.69 369 SER A N 1
ATOM 2744 C CA . SER A 1 369 ? 2.723 -7.639 -14.690 1.00 93.69 369 SER A CA 1
ATOM 2745 C C . SER A 1 369 ? 3.262 -6.629 -13.676 1.00 93.69 369 SER A C 1
ATOM 2747 O O . SER A 1 369 ? 3.081 -6.804 -12.467 1.00 93.69 369 SER A O 1
ATOM 2749 N N . MET A 1 370 ? 3.877 -5.540 -14.148 1.00 89.19 370 MET A N 1
ATOM 2750 C CA . MET A 1 370 ? 4.303 -4.442 -13.272 1.00 89.19 370 MET A CA 1
ATOM 2751 C C . MET A 1 370 ? 3.098 -3.799 -12.583 1.00 89.19 370 MET A C 1
ATOM 2753 O O . MET A 1 370 ? 3.108 -3.582 -11.371 1.00 89.19 370 MET A O 1
ATOM 2757 N N . PHE A 1 371 ? 2.029 -3.564 -13.343 1.00 91.38 371 PHE A N 1
ATOM 2758 C CA . PHE A 1 371 ? 0.787 -3.025 -12.810 1.00 91.38 371 PHE A CA 1
ATOM 2759 C C . PHE A 1 371 ? 0.108 -3.977 -11.810 1.00 91.38 371 PHE A C 1
ATOM 2761 O O . PHE A 1 371 ? -0.282 -3.544 -10.728 1.00 91.38 371 PHE A O 1
ATOM 2768 N N . ALA A 1 372 ? 0.034 -5.279 -12.113 1.00 93.62 372 ALA A N 1
ATOM 2769 C CA . ALA A 1 372 ? -0.514 -6.305 -11.221 1.00 93.62 372 ALA A CA 1
ATOM 2770 C C . ALA A 1 372 ? 0.175 -6.319 -9.852 1.00 93.62 372 ALA A C 1
ATOM 2772 O O . ALA A 1 372 ? -0.484 -6.482 -8.827 1.00 93.62 372 ALA A O 1
ATOM 2773 N N . SER A 1 373 ? 1.493 -6.108 -9.830 1.00 90.69 373 SER A N 1
ATOM 2774 C CA . SER A 1 373 ? 2.269 -6.052 -8.588 1.00 90.69 373 SER A CA 1
ATOM 2775 C C . SER A 1 373 ? 1.814 -4.894 -7.690 1.00 90.69 373 SER A C 1
ATOM 2777 O O . SER A 1 373 ? 1.613 -5.081 -6.492 1.00 90.69 373 SER A O 1
ATOM 2779 N N . GLN A 1 374 ? 1.578 -3.710 -8.266 1.00 89.56 374 GLN A N 1
ATOM 2780 C CA . GLN A 1 374 ? 1.057 -2.555 -7.524 1.00 89.56 374 GLN A CA 1
ATOM 2781 C C . GLN A 1 374 ? -0.411 -2.746 -7.120 1.00 89.56 374 GLN A C 1
ATOM 2783 O O . GLN A 1 374 ? -0.781 -2.479 -5.976 1.00 89.56 374 GLN A O 1
ATOM 2788 N N . ALA A 1 375 ? -1.235 -3.258 -8.037 1.00 92.31 375 ALA A N 1
ATOM 2789 C CA . ALA A 1 375 ? -2.645 -3.543 -7.799 1.00 92.31 375 ALA A CA 1
ATOM 2790 C C . ALA A 1 375 ? -2.840 -4.549 -6.654 1.00 92.31 375 ALA A C 1
ATOM 2792 O O . ALA A 1 375 ? -3.723 -4.363 -5.822 1.00 92.31 375 ALA A O 1
ATOM 2793 N N . SER A 1 376 ? -1.988 -5.575 -6.568 1.00 93.50 376 SER A N 1
ATOM 2794 C CA . SER A 1 376 ? -2.028 -6.574 -5.498 1.00 93.50 376 SER A CA 1
ATOM 2795 C C . SER A 1 376 ? -1.815 -5.950 -4.116 1.00 93.50 376 SER A C 1
ATOM 2797 O O . SER A 1 376 ? -2.569 -6.239 -3.184 1.00 93.50 376 SER A O 1
ATOM 2799 N N . ILE A 1 377 ? -0.846 -5.037 -3.986 1.00 90.62 377 ILE A N 1
ATOM 2800 C CA . ILE A 1 377 ? -0.573 -4.324 -2.728 1.00 90.62 377 ILE A CA 1
ATOM 2801 C C . ILE A 1 377 ? -1.776 -3.463 -2.337 1.00 90.62 377 ILE A C 1
ATOM 2803 O O . ILE A 1 377 ? -2.276 -3.564 -1.217 1.00 90.62 377 ILE A O 1
ATOM 2807 N N . ALA A 1 378 ? -2.269 -2.641 -3.263 1.00 90.50 378 ALA A N 1
ATOM 2808 C CA . ALA A 1 378 ? -3.375 -1.735 -2.979 1.00 90.50 378 ALA A CA 1
ATOM 2809 C C . ALA A 1 378 ? -4.674 -2.485 -2.648 1.00 90.50 378 ALA A C 1
ATOM 2811 O O . ALA A 1 378 ? -5.380 -2.120 -1.708 1.00 90.50 378 ALA A O 1
ATOM 2812 N N . LEU A 1 379 ? -4.963 -3.575 -3.362 1.00 91.94 379 LEU A N 1
ATOM 2813 C CA . LEU A 1 379 ? -6.136 -4.400 -3.101 1.00 91.94 379 LEU A CA 1
ATOM 2814 C C . LEU A 1 379 ? -6.025 -5.147 -1.767 1.00 91.94 379 LEU A C 1
ATOM 2816 O O . LEU A 1 379 ? -7.002 -5.210 -1.023 1.00 91.94 379 LEU A O 1
ATOM 2820 N N . THR A 1 380 ? -4.836 -5.650 -1.425 1.00 91.31 380 THR A N 1
ATOM 2821 C CA . THR A 1 380 ? -4.577 -6.249 -0.106 1.00 91.31 380 THR A CA 1
ATOM 2822 C C . THR A 1 380 ? -4.828 -5.230 1.006 1.00 91.31 380 THR A C 1
ATOM 2824 O O . THR A 1 380 ? -5.533 -5.537 1.966 1.00 91.31 380 THR A O 1
ATOM 2827 N N . ASN A 1 381 ? -4.334 -3.998 0.854 1.00 90.31 381 ASN A N 1
ATOM 2828 C CA . ASN A 1 381 ? -4.558 -2.926 1.824 1.00 90.31 381 ASN A CA 1
ATOM 2829 C C . ASN A 1 381 ? -6.046 -2.579 1.966 1.00 90.31 381 ASN A C 1
ATOM 2831 O O . ASN A 1 381 ? -6.533 -2.467 3.090 1.00 90.31 381 ASN A O 1
ATOM 2835 N N . ALA A 1 382 ? -6.781 -2.465 0.855 1.00 90.38 382 ALA A N 1
ATOM 2836 C CA . ALA A 1 382 ? -8.217 -2.191 0.878 1.00 90.38 382 ALA A CA 1
ATOM 2837 C C . ALA A 1 382 ? -9.008 -3.310 1.586 1.00 90.38 382 ALA A C 1
ATOM 2839 O O . ALA A 1 382 ? -9.842 -3.029 2.446 1.00 90.38 382 ALA A O 1
ATOM 2840 N N . ILE A 1 383 ? -8.697 -4.582 1.296 1.00 88.62 383 ILE A N 1
ATOM 2841 C CA . ILE A 1 383 ? -9.333 -5.742 1.945 1.00 88.62 383 ILE A CA 1
ATOM 2842 C C . ILE A 1 383 ? -9.032 -5.766 3.450 1.00 88.62 383 ILE A C 1
ATOM 2844 O O . ILE A 1 383 ? -9.934 -5.981 4.262 1.00 88.62 383 ILE A O 1
ATOM 2848 N N . LEU A 1 384 ? -7.774 -5.541 3.842 1.00 88.50 384 LEU A N 1
ATOM 2849 C CA . LEU A 1 384 ? -7.375 -5.508 5.252 1.00 88.50 384 LEU A CA 1
ATOM 2850 C C . LEU A 1 384 ? -8.051 -4.359 6.005 1.00 88.50 384 LEU A C 1
ATOM 2852 O O . LEU A 1 384 ? -8.501 -4.550 7.139 1.00 88.50 384 LEU A O 1
ATOM 2856 N N . TYR A 1 385 ? -8.152 -3.187 5.378 1.00 88.50 385 TYR A N 1
ATOM 2857 C CA . TYR A 1 385 ? -8.810 -2.024 5.960 1.00 88.50 385 TYR A CA 1
ATOM 2858 C C . TYR A 1 385 ? -10.309 -2.273 6.185 1.00 88.50 385 TYR A C 1
ATOM 2860 O O . TYR A 1 385 ? -10.802 -2.075 7.298 1.00 88.50 385 TYR A O 1
ATOM 2868 N N . GLU A 1 386 ? -11.027 -2.783 5.178 1.00 86.88 386 GLU A N 1
ATOM 2869 C CA . GLU A 1 386 ? -12.451 -3.122 5.307 1.00 86.88 386 GLU A CA 1
ATOM 2870 C C . GLU A 1 386 ? -12.691 -4.183 6.384 1.00 86.88 386 GLU A C 1
ATOM 2872 O O . GLU A 1 386 ? -13.546 -3.988 7.249 1.00 86.88 386 GLU A O 1
ATOM 2877 N N . ARG A 1 387 ? -11.888 -5.256 6.409 1.00 86.69 387 ARG A N 1
ATOM 2878 C CA . ARG A 1 387 ? -12.009 -6.319 7.419 1.00 86.69 387 ARG A CA 1
ATOM 2879 C C . ARG A 1 387 ? -11.763 -5.801 8.834 1.00 86.69 387 ARG A C 1
ATOM 2881 O O . ARG A 1 387 ? -12.473 -6.180 9.764 1.00 86.69 387 ARG A O 1
ATOM 2888 N N . THR A 1 388 ? -10.776 -4.925 9.004 1.00 86.06 388 THR A N 1
ATOM 2889 C CA . THR A 1 388 ? -10.480 -4.302 10.301 1.00 86.06 388 THR A CA 1
ATOM 2890 C C . THR A 1 388 ? -11.644 -3.425 10.758 1.00 86.06 388 THR A C 1
ATOM 2892 O O . THR A 1 388 ? -12.096 -3.540 11.897 1.00 86.06 388 THR A O 1
ATOM 2895 N N . LYS A 1 389 ? -12.186 -2.600 9.855 1.00 84.56 389 LYS A N 1
ATOM 2896 C CA . LYS A 1 389 ? -13.340 -1.736 10.130 1.00 84.56 389 LYS A CA 1
ATOM 2897 C C . LYS A 1 389 ? -14.602 -2.537 10.458 1.00 84.56 389 LYS A C 1
ATOM 2899 O O . LYS A 1 389 ? -15.370 -2.154 11.341 1.00 84.56 389 LYS A O 1
ATOM 2904 N N . GLU A 1 390 ? -14.826 -3.651 9.768 1.00 83.31 390 GLU A N 1
ATOM 2905 C CA . GLU A 1 390 ? -15.968 -4.526 10.018 1.00 83.31 390 GLU A CA 1
ATOM 2906 C C . GLU A 1 390 ? -15.862 -5.223 11.380 1.00 83.31 390 GLU A C 1
ATOM 2908 O O . GLU A 1 390 ? -16.826 -5.218 12.147 1.00 83.31 390 GLU A O 1
ATOM 2913 N N . LEU A 1 391 ? -14.680 -5.748 11.721 1.00 83.31 391 LEU A N 1
ATOM 2914 C CA . LEU A 1 391 ? -14.411 -6.337 13.034 1.00 83.31 391 LEU A CA 1
ATOM 2915 C C . LEU A 1 391 ? -14.626 -5.329 14.165 1.00 83.31 391 LEU A C 1
ATOM 2917 O O . LEU A 1 391 ? -15.235 -5.672 15.179 1.00 83.31 391 LEU A O 1
ATOM 2921 N N . ASP A 1 392 ? -14.182 -4.085 13.989 1.00 78.56 392 ASP A N 1
ATOM 2922 C CA . ASP A 1 392 ? -14.395 -3.032 14.983 1.00 78.56 392 ASP A CA 1
ATOM 2923 C C . ASP A 1 392 ? -15.886 -2.681 15.153 1.00 78.56 392 ASP A C 1
ATOM 2925 O O . ASP A 1 392 ? -16.395 -2.553 16.277 1.00 78.56 392 ASP A O 1
ATOM 2929 N N . ARG A 1 393 ? -16.635 -2.634 14.039 1.00 80.88 393 ARG A N 1
ATOM 2930 C CA . ARG A 1 393 ? -18.095 -2.457 14.058 1.00 80.88 393 ARG A CA 1
ATOM 2931 C C . ARG A 1 393 ? -18.782 -3.593 14.817 1.00 80.88 393 ARG A C 1
ATOM 2933 O O . ARG A 1 393 ? -19.584 -3.306 15.706 1.00 80.88 393 ARG A O 1
ATOM 2940 N N . MET A 1 394 ? -18.457 -4.849 14.500 1.00 78.06 394 MET A N 1
ATOM 2941 C CA . MET A 1 394 ? -19.035 -6.028 15.158 1.00 78.06 394 MET A CA 1
ATOM 2942 C C . MET A 1 394 ? -18.699 -6.073 16.649 1.00 78.06 394 MET A C 1
ATOM 2944 O O . MET A 1 394 ? -19.576 -6.345 17.466 1.00 78.06 394 MET A O 1
ATOM 2948 N N . LYS A 1 395 ? -17.450 -5.767 17.022 1.00 80.88 395 LYS A N 1
ATOM 2949 C CA . LYS A 1 395 ? -17.012 -5.688 18.421 1.00 80.88 395 LYS A CA 1
ATOM 2950 C C . LYS A 1 395 ? -17.848 -4.670 19.197 1.00 80.88 395 LYS A C 1
ATOM 2952 O O . LYS A 1 395 ? -18.352 -4.988 20.272 1.00 80.88 395 LYS A O 1
ATOM 2957 N N . SER A 1 396 ? -18.025 -3.473 18.641 1.00 78.94 396 SER A N 1
ATOM 2958 C CA . SER A 1 396 ? -18.810 -2.405 19.270 1.00 78.94 396 SER A CA 1
ATOM 2959 C C . SER A 1 396 ? -20.291 -2.777 19.412 1.00 78.94 396 SER A C 1
ATOM 2961 O O . SER A 1 396 ? -20.900 -2.537 20.455 1.00 78.94 396 SER A O 1
ATOM 2963 N N . GLU A 1 397 ? -20.874 -3.384 18.375 1.00 80.75 397 GLU A N 1
ATOM 2964 C CA . GLU A 1 397 ? -22.270 -3.838 18.372 1.00 80.75 397 GLU A CA 1
ATOM 2965 C C . GLU A 1 397 ? -22.499 -4.957 19.398 1.00 80.75 397 GLU A C 1
ATOM 2967 O O . GLU A 1 397 ? -23.429 -4.882 20.201 1.00 80.75 397 GLU A O 1
ATOM 2972 N N . PHE A 1 398 ? -21.597 -5.939 19.452 1.00 81.38 398 PHE A N 1
ATOM 2973 C CA . PHE A 1 398 ? -21.635 -7.022 20.431 1.00 81.38 398 PHE A CA 1
ATOM 2974 C C . PHE A 1 398 ? -21.588 -6.498 21.871 1.00 81.38 398 PHE A C 1
ATOM 2976 O O . PHE A 1 398 ? -22.411 -6.899 22.694 1.00 81.38 398 PHE A O 1
ATOM 2983 N N . VAL A 1 399 ? -20.670 -5.572 22.179 1.00 84.88 399 VAL A N 1
ATOM 2984 C CA . VAL A 1 399 ? -20.583 -4.972 23.520 1.00 84.88 399 VAL A CA 1
ATOM 2985 C C . VAL A 1 399 ? -21.880 -4.245 23.876 1.00 84.88 399 VAL A C 1
ATOM 2987 O O . VAL A 1 399 ? -22.381 -4.415 24.985 1.00 84.88 399 VAL A O 1
ATOM 2990 N N . ALA A 1 400 ? -22.469 -3.492 22.943 1.00 81.81 400 ALA A N 1
ATOM 2991 C CA . ALA A 1 400 ? -23.726 -2.788 23.184 1.00 81.81 400 ALA A CA 1
ATOM 2992 C C . ALA A 1 400 ? -24.896 -3.743 23.485 1.00 81.81 400 ALA A C 1
ATOM 2994 O O . ALA A 1 400 ? -25.634 -3.515 24.449 1.00 81.81 400 ALA A O 1
ATOM 2995 N N . VAL A 1 401 ? -25.038 -4.822 22.705 1.00 83.44 401 VAL A N 1
ATOM 2996 C CA . VAL A 1 401 ? -26.078 -5.844 22.911 1.00 83.44 401 VAL A CA 1
ATOM 2997 C C . VAL A 1 401 ? -25.886 -6.540 24.257 1.00 83.44 401 VAL A C 1
ATOM 2999 O O . VAL A 1 401 ? -26.815 -6.576 25.061 1.00 83.44 401 VAL A O 1
ATOM 3002 N N . VAL A 1 402 ? -24.675 -7.021 24.557 1.00 84.88 402 VAL A N 1
ATOM 3003 C CA . VAL A 1 402 ? -24.379 -7.687 25.837 1.00 84.88 402 VAL A CA 1
ATOM 3004 C C . VAL A 1 402 ? -24.636 -6.749 27.017 1.00 84.88 402 VAL A C 1
ATOM 3006 O O . VAL A 1 402 ? -25.251 -7.158 28.000 1.00 84.88 402 VAL A O 1
ATOM 3009 N N . SER A 1 403 ? -24.237 -5.476 26.928 1.00 86.62 403 SER A N 1
ATOM 3010 C CA . SER A 1 403 ? -24.513 -4.500 27.984 1.00 86.62 403 SER A CA 1
ATOM 3011 C C . SER A 1 403 ? -26.012 -4.322 28.236 1.00 86.62 403 SER A C 1
ATOM 3013 O O . SER A 1 403 ? -26.415 -4.215 29.393 1.00 86.62 403 SER A O 1
ATOM 3015 N N . HIS A 1 404 ? -26.846 -4.309 27.194 1.00 86.12 404 HIS A N 1
ATOM 3016 C CA . HIS A 1 404 ? -28.300 -4.210 27.340 1.00 86.12 404 HIS A CA 1
ATOM 3017 C C . HIS A 1 404 ? -28.915 -5.477 27.959 1.00 86.12 404 HIS A C 1
ATOM 3019 O O . HIS A 1 404 ? -29.664 -5.393 28.939 1.00 86.12 404 HIS A O 1
ATOM 3025 N N . GLU A 1 405 ? -28.551 -6.646 27.427 1.00 86.12 405 GLU A N 1
ATOM 3026 C CA . GLU A 1 405 ? -29.058 -7.951 27.868 1.00 86.12 405 GLU A CA 1
ATOM 3027 C C . GLU A 1 405 ? -28.664 -8.279 29.313 1.00 86.12 405 GLU A C 1
ATOM 3029 O O . GLU A 1 405 ? -29.424 -8.931 30.021 1.00 86.12 405 GLU A O 1
ATOM 3034 N N . VAL A 1 406 ? -27.511 -7.795 29.792 1.00 88.62 406 VAL A N 1
ATOM 3035 C CA . VAL A 1 406 ? -27.096 -7.984 31.192 1.00 88.62 406 VAL A CA 1
ATOM 3036 C C . VAL A 1 406 ? -27.673 -6.898 32.109 1.00 88.62 406 VAL A C 1
ATOM 3038 O O . VAL A 1 406 ? -28.019 -7.185 33.257 1.00 88.62 406 VAL A O 1
ATOM 3041 N N . ARG A 1 407 ? -27.836 -5.655 31.634 1.00 85.50 407 ARG A N 1
ATOM 3042 C CA . ARG A 1 407 ? -28.400 -4.564 32.449 1.00 85.50 407 ARG A CA 1
ATOM 3043 C C . ARG A 1 407 ? -29.835 -4.861 32.875 1.00 85.50 407 ARG A C 1
ATOM 3045 O O . ARG A 1 407 ? -30.153 -4.687 34.045 1.00 85.50 407 ARG A O 1
ATOM 3052 N N . THR A 1 408 ? -30.677 -5.331 31.960 1.00 88.94 408 THR A N 1
ATOM 3053 C CA . THR A 1 408 ? -32.103 -5.583 32.225 1.00 88.94 408 THR A CA 1
ATOM 3054 C C . THR A 1 408 ? -32.347 -6.529 33.416 1.00 88.94 408 THR A C 1
ATOM 3056 O O . THR A 1 408 ? -32.999 -6.105 34.374 1.00 88.94 408 THR A O 1
ATOM 3059 N N . PRO A 1 409 ? -31.796 -7.762 33.452 1.00 91.00 409 PRO A N 1
ATOM 3060 C CA . PRO A 1 409 ? -31.983 -8.656 34.591 1.00 91.00 409 PRO A CA 1
ATOM 3061 C C . PRO A 1 409 ? -31.343 -8.113 35.875 1.00 91.00 409 PRO A C 1
ATOM 3063 O O . PRO A 1 409 ? -31.903 -8.305 36.952 1.00 91.00 409 PRO A O 1
ATOM 3066 N N . LEU A 1 410 ? -30.221 -7.385 35.794 1.00 91.06 410 LEU A N 1
ATOM 3067 C CA . LEU A 1 410 ? -29.617 -6.753 36.973 1.00 91.06 410 LEU A CA 1
ATOM 3068 C C . LEU A 1 410 ? -30.482 -5.631 37.548 1.00 91.06 410 LEU A C 1
ATOM 3070 O O . LEU A 1 410 ? -30.572 -5.508 38.767 1.00 91.06 410 LEU A O 1
ATOM 3074 N N . THR A 1 411 ? -31.146 -4.836 36.707 1.00 86.81 411 THR A N 1
ATOM 3075 C CA . THR A 1 411 ? -32.102 -3.818 37.159 1.00 86.81 411 THR A CA 1
ATOM 3076 C C . THR A 1 411 ? -33.301 -4.467 37.851 1.00 86.81 411 THR A C 1
ATOM 3078 O O . THR A 1 411 ? -33.723 -3.987 38.902 1.00 86.81 411 THR A O 1
ATOM 3081 N N . SER A 1 412 ? -33.801 -5.597 37.342 1.00 91.00 412 SER A N 1
ATOM 3082 C CA . SER A 1 412 ? -34.860 -6.366 38.012 1.00 91.00 412 SER A CA 1
ATOM 3083 C C . SER A 1 412 ? -34.404 -6.962 39.351 1.00 91.00 412 SER A C 1
ATOM 3085 O O . SER A 1 412 ? -35.149 -6.899 40.332 1.00 91.00 412 SER A O 1
ATOM 3087 N N . ILE A 1 413 ? -33.179 -7.500 39.421 1.00 92.69 413 ILE A N 1
ATOM 3088 C CA . ILE A 1 413 ? -32.578 -7.990 40.672 1.00 92.69 413 ILE A CA 1
ATOM 3089 C C . ILE A 1 413 ? -32.437 -6.837 41.668 1.00 92.69 413 ILE A C 1
ATOM 3091 O O . ILE A 1 413 ? -32.874 -6.977 42.806 1.00 92.69 413 ILE A O 1
ATOM 3095 N N . LYS A 1 414 ? -31.909 -5.682 41.240 1.00 90.06 414 LYS A N 1
ATOM 3096 C CA . LYS A 1 414 ? -31.772 -4.483 42.079 1.00 90.06 414 LYS A CA 1
ATOM 3097 C C . LYS A 1 414 ? -33.119 -4.057 42.653 1.00 90.06 414 LYS A C 1
ATOM 3099 O O . LYS A 1 414 ? -33.229 -3.959 43.868 1.00 90.06 414 LYS A O 1
ATOM 3104 N N . GLY A 1 415 ? -34.147 -3.916 41.814 1.00 88.75 415 GLY A N 1
ATOM 3105 C CA . GLY A 1 415 ? -35.489 -3.545 42.272 1.00 88.75 415 GLY A CA 1
ATOM 3106 C C . GLY A 1 415 ? -36.084 -4.554 43.261 1.00 88.75 415 GLY A C 1
ATOM 3107 O O . GLY A 1 415 ? -36.674 -4.166 44.263 1.00 88.75 415 GLY A O 1
ATOM 3108 N N . SER A 1 416 ? -35.869 -5.855 43.040 1.00 89.81 416 SER A N 1
ATOM 3109 C CA . SER A 1 416 ? -36.328 -6.901 43.969 1.00 89.81 416 SER A CA 1
ATOM 3110 C C . SER A 1 416 ? -35.600 -6.838 45.318 1.00 89.81 416 SER A C 1
ATOM 3112 O O . SER A 1 416 ? -36.225 -6.981 46.368 1.00 89.81 416 SER A O 1
ATOM 3114 N N . LEU A 1 417 ? -34.285 -6.600 45.306 1.00 90.81 417 LEU A N 1
ATOM 3115 C CA . LEU A 1 417 ? -33.485 -6.438 46.521 1.00 90.81 417 LEU A CA 1
ATOM 3116 C C . LEU A 1 417 ? -33.822 -5.134 47.260 1.00 90.81 417 LEU A C 1
ATOM 3118 O O . LEU A 1 417 ? -33.795 -5.113 48.486 1.00 90.81 417 LEU A O 1
ATOM 3122 N N . GLU A 1 418 ? -34.131 -4.049 46.547 1.00 87.62 418 GLU A N 1
ATOM 3123 C CA . GLU A 1 418 ? -34.594 -2.783 47.132 1.00 87.62 418 GLU A CA 1
ATOM 3124 C C . GLU A 1 418 ? -35.949 -2.953 47.826 1.00 87.62 418 GLU A C 1
ATOM 3126 O O . GLU A 1 418 ? -36.099 -2.514 48.962 1.00 87.62 418 GLU A O 1
ATOM 3131 N N . LEU A 1 419 ? -36.897 -3.665 47.202 1.00 88.69 419 LEU A N 1
ATOM 3132 C CA . LEU A 1 419 ? -38.189 -3.991 47.815 1.00 88.69 419 LEU A CA 1
ATOM 3133 C C . LEU A 1 419 ? -38.032 -4.849 49.077 1.00 88.69 419 LEU A C 1
ATOM 3135 O O . LEU A 1 419 ? -38.676 -4.569 50.084 1.00 88.69 419 LEU A O 1
ATOM 3139 N N . LEU A 1 420 ? -37.151 -5.858 49.055 1.00 88.31 420 LEU A N 1
ATOM 3140 C CA . LEU A 1 420 ? -36.846 -6.675 50.239 1.00 88.31 420 LEU A CA 1
ATOM 3141 C C . LEU A 1 420 ? -36.192 -5.867 51.369 1.00 88.31 420 LEU A C 1
ATOM 3143 O O . LEU A 1 420 ? -36.336 -6.230 52.535 1.00 88.31 420 LEU A O 1
ATOM 3147 N N . GLY A 1 421 ? -35.464 -4.803 51.025 1.00 85.00 421 GLY A N 1
ATOM 3148 C CA . GLY A 1 421 ? -34.783 -3.924 51.975 1.00 85.00 421 GLY A CA 1
ATOM 3149 C C . GLY A 1 421 ? -35.644 -2.782 52.506 1.00 85.00 421 GLY A C 1
ATOM 3150 O O . GLY A 1 421 ? -35.209 -2.086 53.422 1.00 85.00 421 GLY A O 1
ATOM 3151 N N . ASP A 1 422 ? -36.838 -2.576 51.950 1.00 85.81 422 ASP A N 1
ATOM 3152 C CA . ASP A 1 422 ? -37.749 -1.521 52.375 1.00 85.81 422 ASP A CA 1
ATOM 3153 C C . ASP A 1 422 ? -38.419 -1.900 53.704 1.00 85.81 422 ASP A C 1
ATOM 3155 O O . ASP A 1 422 ? -39.312 -2.753 53.780 1.00 85.81 422 ASP A O 1
ATOM 3159 N N . GLU A 1 423 ? -37.990 -1.220 54.770 1.00 82.25 423 GLU A N 1
ATOM 3160 C CA . GLU A 1 423 ? -38.445 -1.455 56.145 1.00 82.25 423 GLU A CA 1
ATOM 3161 C C . GLU A 1 423 ? -39.954 -1.209 56.339 1.00 82.25 423 GLU A C 1
ATOM 3163 O O . GLU A 1 423 ? -40.523 -1.627 57.348 1.00 82.25 423 GLU A O 1
ATOM 3168 N N . ARG A 1 424 ? -40.633 -0.579 55.366 1.00 82.81 424 ARG A N 1
ATOM 3169 C CA . ARG A 1 424 ? -42.096 -0.411 55.371 1.00 82.81 424 ARG A CA 1
ATOM 3170 C C . ARG A 1 424 ? -42.845 -1.716 55.101 1.00 82.81 424 ARG A C 1
ATOM 3172 O O . ARG A 1 424 ? -43.985 -1.850 55.543 1.00 82.81 424 ARG A O 1
ATOM 3179 N N . PHE A 1 425 ? -42.234 -2.654 54.378 1.00 78.19 425 PHE A N 1
ATOM 3180 C CA . PHE A 1 425 ? -42.857 -3.923 53.987 1.00 78.19 425 PHE A CA 1
ATOM 3181 C C . PHE A 1 425 ? -42.261 -5.123 54.731 1.00 78.19 425 PHE A C 1
ATOM 3183 O O . PHE A 1 425 ? -42.976 -6.094 54.996 1.00 78.19 425 PHE A O 1
ATOM 3190 N N . HIS A 1 426 ? -40.975 -5.064 55.099 1.00 78.19 426 HIS A N 1
ATOM 3191 C CA . HIS A 1 426 ? -40.249 -6.188 55.690 1.00 78.19 426 HIS A CA 1
ATOM 3192 C C . HIS A 1 426 ? -39.311 -5.745 56.820 1.00 78.19 426 HIS A C 1
ATOM 3194 O O . HIS A 1 426 ? -38.510 -4.833 56.656 1.00 78.19 426 HIS A O 1
ATOM 3200 N N . VAL A 1 427 ? -39.345 -6.445 57.959 1.00 83.19 427 VAL A N 1
ATOM 3201 C CA . VAL A 1 427 ? -38.362 -6.269 59.042 1.00 83.19 427 VAL A CA 1
ATOM 3202 C C . VAL A 1 427 ? -37.432 -7.476 59.046 1.00 83.19 427 VAL A C 1
ATOM 3204 O O . VAL A 1 427 ? -37.811 -8.564 59.480 1.00 83.19 427 VAL A O 1
ATOM 3207 N N . LEU A 1 428 ? -36.218 -7.293 58.527 1.00 83.75 428 LEU A N 1
ATOM 3208 C CA . LEU A 1 428 ? -35.229 -8.363 58.404 1.00 83.75 428 LEU A CA 1
ATOM 3209 C C . LEU A 1 428 ? -34.352 -8.469 59.668 1.00 83.75 428 LEU A C 1
ATOM 3211 O O . LEU A 1 428 ? -33.844 -7.452 60.146 1.00 83.75 428 LEU A O 1
ATOM 3215 N N . PRO A 1 429 ? -34.103 -9.685 60.194 1.00 88.62 429 PRO A N 1
ATOM 3216 C CA . PRO A 1 429 ? -33.101 -9.922 61.229 1.00 88.62 429 PRO A CA 1
ATOM 3217 C C . PRO A 1 429 ? -31.703 -9.416 60.821 1.00 88.62 429 PRO A C 1
ATOM 3219 O O . PRO A 1 429 ? -31.364 -9.481 59.634 1.00 88.62 429 PRO A O 1
ATOM 3222 N N . PRO A 1 430 ? -30.840 -9.009 61.776 1.00 86.25 430 PRO A N 1
ATOM 3223 C CA . PRO A 1 430 ? -29.535 -8.415 61.470 1.00 86.25 430 PRO A CA 1
ATOM 3224 C C . PRO A 1 430 ? -28.658 -9.219 60.486 1.00 86.25 430 PRO A C 1
ATOM 3226 O O . PRO A 1 430 ? -28.158 -8.612 59.540 1.00 86.25 430 PRO A O 1
ATOM 3229 N N . PRO A 1 431 ? -28.534 -10.563 60.593 1.00 87.12 431 PRO A N 1
ATOM 3230 C CA . PRO A 1 431 ? -27.744 -11.344 59.633 1.00 87.12 431 PRO A CA 1
ATOM 3231 C C . PRO A 1 431 ? -28.306 -11.317 58.201 1.00 87.12 431 PRO A C 1
ATOM 3233 O O . PRO A 1 431 ? -27.556 -11.374 57.231 1.00 87.12 431 PRO A O 1
ATOM 3236 N N . GLN A 1 432 ? -29.632 -11.227 58.049 1.00 88.00 432 GLN A N 1
ATOM 3237 C CA . GLN A 1 432 ? -30.285 -11.157 56.737 1.00 88.00 432 GLN A CA 1
ATOM 3238 C C . GLN A 1 432 ? -30.148 -9.763 56.120 1.00 88.00 432 GLN A C 1
ATOM 3240 O O . GLN A 1 432 ? -29.944 -9.651 54.914 1.00 88.00 432 GLN A O 1
ATOM 3245 N N . LYS A 1 433 ? -30.194 -8.708 56.945 1.00 84.81 433 LYS A N 1
ATOM 3246 C CA . LYS A 1 433 ? -29.943 -7.325 56.514 1.00 84.81 433 LYS A CA 1
ATOM 3247 C C . LYS A 1 433 ? -28.509 -7.145 55.998 1.00 84.81 433 LYS A C 1
ATOM 3249 O O . LYS A 1 433 ? -28.305 -6.465 54.997 1.00 84.81 433 LYS A O 1
ATOM 3254 N N . GLU A 1 434 ? -27.535 -7.795 56.636 1.00 80.94 434 GLU A N 1
ATOM 3255 C CA . GLU A 1 434 ? -26.139 -7.812 56.177 1.00 80.94 434 GLU A CA 1
ATOM 3256 C C . GLU A 1 434 ? -25.968 -8.568 54.848 1.00 80.94 434 GLU A C 1
ATOM 3258 O O . GLU A 1 434 ? -25.337 -8.065 53.922 1.00 80.94 434 GLU A O 1
ATOM 3263 N N . LEU A 1 435 ? -26.583 -9.745 54.697 1.00 85.50 435 LEU A N 1
ATOM 3264 C CA . LEU A 1 435 ? -26.575 -10.472 53.419 1.00 85.50 435 LEU A CA 1
ATOM 3265 C C . LEU A 1 435 ? -27.228 -9.662 52.290 1.00 85.50 435 LEU A C 1
ATOM 3267 O O . LEU A 1 435 ? -26.703 -9.616 51.177 1.00 85.50 435 LEU A O 1
ATOM 3271 N N . LEU A 1 436 ? -28.349 -8.995 52.579 1.00 88.25 436 LEU A N 1
ATOM 3272 C CA . LEU A 1 436 ? -29.055 -8.170 51.606 1.00 88.25 436 LEU A CA 1
ATOM 3273 C C . LEU A 1 436 ? -28.211 -6.976 51.147 1.00 88.25 436 LEU A C 1
ATOM 3275 O O . LEU A 1 436 ? -28.137 -6.722 49.945 1.00 88.25 436 LEU A O 1
ATOM 3279 N N . SER A 1 437 ? -27.531 -6.287 52.069 1.00 81.06 437 SER A N 1
ATOM 3280 C CA . SER A 1 437 ? -26.663 -5.157 51.717 1.00 81.06 437 SER A CA 1
ATOM 3281 C C . SER A 1 437 ? -25.475 -5.597 50.855 1.00 81.06 437 SER A C 1
ATOM 3283 O O . SER A 1 437 ? -25.118 -4.908 49.899 1.00 81.06 437 SER A O 1
ATOM 3285 N N . ILE A 1 438 ? -24.918 -6.790 51.104 1.00 79.75 438 ILE A N 1
ATOM 3286 C CA . ILE A 1 438 ? -23.886 -7.395 50.249 1.00 79.75 438 ILE A CA 1
ATOM 3287 C C . ILE A 1 438 ? -24.437 -7.667 48.839 1.00 79.75 438 ILE A C 1
ATOM 3289 O O . ILE A 1 438 ? -23.769 -7.368 47.846 1.00 79.75 438 ILE A O 1
ATOM 3293 N N . CYS A 1 439 ? -25.644 -8.226 48.718 1.00 86.38 439 CYS A N 1
ATOM 3294 C CA . CYS A 1 439 ? -26.278 -8.478 47.420 1.00 86.38 439 CYS A CA 1
ATOM 3295 C C . CYS A 1 439 ? -26.561 -7.181 46.647 1.00 86.38 439 CYS A C 1
ATOM 3297 O O . CYS A 1 439 ? -26.273 -7.112 45.448 1.00 86.38 439 CYS A O 1
ATOM 3299 N N . GLN A 1 440 ? -27.078 -6.150 47.320 1.00 84.19 440 GLN A N 1
ATOM 3300 C CA . GLN A 1 440 ? -27.340 -4.834 46.727 1.00 84.19 440 GLN A CA 1
ATOM 3301 C C . GLN A 1 440 ? -26.042 -4.191 46.224 1.00 84.19 440 GLN A C 1
ATOM 3303 O O . GLN A 1 440 ? -25.946 -3.862 45.040 1.00 84.19 440 GLN A O 1
ATOM 3308 N N . ALA A 1 441 ? -25.006 -4.140 47.068 1.00 76.31 441 ALA A N 1
ATOM 3309 C CA . ALA A 1 441 ? -23.708 -3.572 46.708 1.00 76.31 441 ALA A CA 1
ATOM 3310 C C . ALA A 1 441 ? -23.050 -4.303 45.523 1.00 76.31 441 ALA A C 1
ATOM 3312 O O . ALA A 1 441 ? -22.466 -3.674 44.639 1.00 76.31 441 ALA A O 1
ATOM 3313 N N . ASN A 1 442 ? -23.158 -5.636 45.459 1.00 79.75 442 ASN A N 1
ATOM 3314 C CA . ASN A 1 442 ? -22.650 -6.404 44.320 1.00 79.75 442 ASN A CA 1
ATOM 3315 C C . ASN A 1 442 ? -23.449 -6.142 43.034 1.00 79.75 442 ASN A C 1
ATOM 3317 O O . ASN A 1 442 ? -22.852 -6.042 41.963 1.00 79.75 442 ASN A O 1
ATOM 3321 N N . THR A 1 443 ? -24.773 -6.001 43.129 1.00 87.00 443 THR A N 1
ATOM 3322 C CA . THR A 1 443 ? -25.637 -5.715 41.972 1.00 87.00 443 THR A CA 1
ATOM 3323 C C . THR A 1 443 ? -25.341 -4.330 41.397 1.00 87.00 443 THR A C 1
ATOM 3325 O O . THR A 1 443 ? -25.149 -4.190 40.190 1.00 87.00 443 THR A O 1
ATOM 3328 N N . GLU A 1 444 ? -25.212 -3.314 42.251 1.00 82.44 444 GLU A N 1
ATOM 3329 C CA . GLU A 1 444 ? -24.822 -1.957 41.845 1.00 82.44 444 GLU A CA 1
ATOM 3330 C C . GLU A 1 444 ? -23.436 -1.927 41.208 1.00 82.44 444 GLU A C 1
ATOM 3332 O O . GLU A 1 444 ? -23.241 -1.312 40.158 1.00 82.44 444 GLU A O 1
ATOM 3337 N N . ARG A 1 445 ? -22.486 -2.668 41.787 1.00 79.62 445 ARG A N 1
ATOM 3338 C CA . ARG A 1 445 ? -21.146 -2.803 41.221 1.00 79.62 445 ARG A CA 1
ATOM 3339 C C . ARG A 1 445 ? -21.161 -3.445 39.833 1.00 79.62 445 ARG A C 1
ATOM 3341 O O . ARG A 1 445 ? -20.405 -3.004 38.971 1.00 79.62 445 ARG A O 1
ATOM 3348 N N . LEU A 1 446 ? -21.995 -4.460 39.600 1.00 83.88 446 LEU A N 1
ATOM 3349 C CA . LEU A 1 446 ? -22.137 -5.085 38.280 1.00 83.88 446 LEU A CA 1
ATOM 3350 C C . LEU A 1 446 ? -22.745 -4.119 37.259 1.00 83.88 446 LEU A C 1
ATOM 3352 O O . LEU A 1 446 ? -22.226 -4.013 36.151 1.00 83.88 446 LEU A O 1
ATOM 3356 N N . ILE A 1 447 ? -23.789 -3.375 37.638 1.00 84.81 447 ILE A N 1
ATOM 3357 C CA . ILE A 1 447 ? -24.408 -2.363 36.767 1.00 84.81 447 ILE A CA 1
ATOM 3358 C C . ILE A 1 447 ? -23.383 -1.287 36.386 1.00 84.81 447 ILE A C 1
ATOM 3360 O O . ILE A 1 447 ? -23.248 -0.961 35.207 1.00 84.81 447 ILE A O 1
ATOM 3364 N N . SER A 1 448 ? -22.627 -0.777 37.362 1.00 80.69 448 SER A N 1
ATOM 3365 C CA . SER A 1 448 ? -21.562 0.200 37.116 1.00 80.69 448 SER A CA 1
ATOM 3366 C C . SER A 1 448 ? -20.485 -0.361 36.187 1.00 80.69 448 SER A C 1
ATOM 3368 O O . SER A 1 448 ? -20.098 0.315 35.244 1.00 80.69 448 SER A O 1
ATOM 3370 N N . LEU A 1 449 ? -20.052 -1.608 36.386 1.00 81.38 449 LEU A N 1
ATOM 3371 C CA . LEU A 1 449 ? -19.040 -2.250 35.542 1.00 81.38 449 LEU A CA 1
ATOM 3372 C C . LEU A 1 449 ? -19.506 -2.403 34.087 1.00 81.38 449 LEU A C 1
ATOM 3374 O O . LEU A 1 449 ? -18.728 -2.190 33.163 1.00 81.38 449 LEU A O 1
ATOM 3378 N N . ILE A 1 450 ? -20.777 -2.740 33.871 1.00 85.62 450 ILE A N 1
ATOM 3379 C CA . ILE A 1 450 ? -21.354 -2.852 32.524 1.00 85.62 450 ILE A CA 1
ATOM 3380 C C . ILE A 1 450 ? -21.439 -1.485 31.844 1.00 85.62 450 ILE A C 1
ATOM 3382 O O . ILE A 1 450 ? -21.189 -1.382 30.642 1.00 85.62 450 ILE A O 1
ATOM 3386 N N . ASN A 1 451 ? -21.784 -0.444 32.602 1.00 83.56 451 ASN A N 1
ATOM 3387 C CA . ASN A 1 451 ? -21.808 0.924 32.095 1.00 83.56 451 ASN A CA 1
ATOM 3388 C C . ASN A 1 451 ? -20.398 1.409 31.742 1.00 83.56 451 ASN A C 1
ATOM 3390 O O . ASN A 1 451 ? -20.223 1.948 30.654 1.00 83.56 451 ASN A O 1
ATOM 3394 N N . ASP A 1 452 ? -19.399 1.131 32.586 1.00 82.38 452 ASP A N 1
ATOM 3395 C CA . ASP A 1 452 ? -17.993 1.447 32.313 1.00 82.38 452 ASP A CA 1
ATOM 3396 C C . ASP A 1 452 ? -17.507 0.775 31.019 1.00 82.38 452 ASP A C 1
ATOM 3398 O O . ASP A 1 452 ? -16.863 1.412 30.190 1.00 82.38 452 ASP A O 1
ATOM 3402 N N . ILE A 1 453 ? -17.831 -0.509 30.814 1.00 84.12 453 ILE A N 1
ATOM 3403 C CA . ILE A 1 453 ? -17.469 -1.237 29.586 1.00 84.12 453 ILE A CA 1
ATOM 3404 C C . ILE A 1 453 ? -18.128 -0.601 28.356 1.00 84.12 453 ILE A C 1
ATOM 3406 O O . ILE A 1 453 ? -17.482 -0.452 27.317 1.00 84.12 453 ILE A O 1
ATOM 3410 N N . LEU A 1 454 ? -19.402 -0.215 28.464 1.00 83.62 454 LEU A N 1
ATOM 3411 C CA . LEU A 1 454 ? -20.131 0.414 27.366 1.00 83.62 454 LEU A CA 1
ATOM 3412 C C . LEU A 1 454 ? -19.567 1.799 27.029 1.00 83.62 454 LEU A C 1
ATOM 3414 O O . LEU A 1 454 ? -19.350 2.097 25.855 1.00 83.62 454 LEU A O 1
ATOM 3418 N N . ASP A 1 455 ? -19.331 2.636 28.040 1.00 82.56 455 ASP A N 1
ATOM 3419 C CA . ASP A 1 455 ? -18.737 3.963 27.867 1.00 82.56 455 ASP A CA 1
ATOM 3420 C C . ASP A 1 455 ? -17.329 3.842 27.266 1.00 82.56 455 ASP A C 1
ATOM 3422 O O . ASP A 1 455 ? -17.011 4.550 26.311 1.00 82.56 455 ASP A O 1
ATOM 3426 N N . PHE A 1 456 ? -16.527 2.878 27.728 1.00 82.19 456 PHE A N 1
ATOM 3427 C CA . PHE A 1 456 ? -15.222 2.572 27.144 1.00 82.19 456 PHE A CA 1
ATOM 3428 C C . PHE A 1 456 ? -15.323 2.172 25.661 1.00 82.19 456 PHE A C 1
ATOM 3430 O O . PHE A 1 456 ? -14.591 2.708 24.832 1.00 82.19 456 PHE A O 1
ATOM 3437 N N . SER A 1 457 ? -16.252 1.282 25.297 1.00 83.19 457 SER A N 1
ATOM 3438 C CA . SER A 1 457 ? -16.442 0.864 23.899 1.00 83.19 457 SER A CA 1
ATOM 3439 C C . SER A 1 457 ? -16.917 2.007 22.993 1.00 83.19 457 SER A C 1
ATOM 3441 O O . SER A 1 457 ? -16.541 2.064 21.820 1.00 83.19 457 SER A O 1
ATOM 3443 N N . LYS A 1 458 ? -17.741 2.926 23.508 1.00 81.88 458 LYS A N 1
ATOM 3444 C CA . LYS A 1 458 ? -18.183 4.120 22.765 1.00 81.88 458 LYS A CA 1
ATOM 3445 C C . LYS A 1 458 ? -17.059 5.134 22.577 1.00 81.88 458 LYS A C 1
ATOM 3447 O O . LYS A 1 458 ? -16.998 5.781 21.536 1.00 81.88 458 LYS A O 1
ATOM 3452 N N . LEU A 1 459 ? -16.184 5.255 23.569 1.00 81.38 459 LEU A N 1
ATOM 3453 C CA . LEU A 1 459 ? -15.008 6.116 23.528 1.00 81.38 459 LEU A CA 1
ATOM 3454 C C . LEU A 1 459 ? -13.975 5.587 22.522 1.00 81.38 459 LEU A C 1
ATOM 3456 O O . LEU A 1 459 ? -13.500 6.363 21.703 1.00 81.38 459 LEU A O 1
ATOM 3460 N N . GLU A 1 460 ? -13.696 4.276 22.511 1.00 75.62 460 GLU A N 1
ATOM 3461 C CA . GLU A 1 460 ? -12.752 3.650 21.562 1.00 75.62 460 GLU A CA 1
ATOM 3462 C C . GLU A 1 460 ? -13.208 3.774 20.097 1.00 75.62 460 GLU A C 1
ATOM 3464 O O . GLU A 1 460 ? -12.376 3.901 19.207 1.00 75.62 460 GLU A O 1
ATOM 3469 N N . SER A 1 461 ? -14.521 3.796 19.850 1.00 72.88 461 SER A N 1
ATOM 3470 C CA . SER A 1 461 ? -15.096 3.935 18.503 1.00 72.88 461 SER A CA 1
ATOM 3471 C C . SER A 1 461 ? -15.396 5.384 18.091 1.00 72.88 461 SER A C 1
ATOM 3473 O O . SER A 1 461 ? -16.042 5.596 17.064 1.00 72.88 461 SER A O 1
ATOM 3475 N N . SER A 1 462 ? -14.996 6.386 18.888 1.00 69.06 462 SER A N 1
ATOM 3476 C CA . SER A 1 462 ? -15.335 7.810 18.686 1.00 69.06 462 SER A CA 1
ATOM 3477 C C . SER A 1 462 ? -16.845 8.086 18.538 1.00 69.06 462 SER A C 1
ATOM 3479 O O . SER A 1 462 ? -17.255 9.094 17.970 1.00 69.06 462 SER A O 1
ATOM 3481 N N . LYS A 1 463 ? -17.697 7.196 19.067 1.00 68.50 463 LYS A N 1
ATOM 3482 C CA . LYS A 1 463 ? -19.172 7.271 19.021 1.00 68.50 463 LYS A CA 1
ATOM 3483 C C . LYS A 1 463 ? -19.786 7.797 20.317 1.00 68.50 463 LYS A C 1
ATOM 3485 O O . LYS A 1 463 ? -20.996 7.677 20.524 1.00 68.50 463 LYS A O 1
ATOM 3490 N N . LEU A 1 464 ? -18.975 8.329 21.228 1.00 73.62 464 LEU A N 1
ATOM 3491 C CA . LEU A 1 464 ? -19.484 8.964 22.436 1.00 73.62 464 LEU A CA 1
ATOM 3492 C C . LEU A 1 464 ? -20.214 10.255 22.034 1.00 73.62 464 LEU A C 1
ATOM 3494 O O . LEU A 1 464 ? -19.598 11.255 21.686 1.00 73.62 464 LEU A O 1
ATOM 3498 N N . SER A 1 465 ? -21.545 10.217 22.035 1.00 72.06 465 SER A N 1
ATOM 3499 C CA . SER A 1 465 ? -22.373 11.401 21.816 1.00 72.06 465 SER A CA 1
ATOM 3500 C C . SER A 1 465 ? -22.264 12.318 23.034 1.00 72.06 465 SER A C 1
ATOM 3502 O O . SER A 1 465 ? -22.723 11.941 24.117 1.00 72.06 465 SER A O 1
ATOM 3504 N N . LEU A 1 466 ? -21.649 13.483 22.852 1.00 82.88 466 LEU A N 1
ATOM 3505 C CA . LEU A 1 466 ? -21.541 14.533 23.860 1.00 82.88 466 LEU A CA 1
ATOM 3506 C C . LEU A 1 466 ? -22.599 15.603 23.595 1.00 82.88 466 LEU A C 1
ATOM 3508 O O . LEU A 1 466 ? -22.703 16.113 22.476 1.00 82.88 466 LEU A O 1
ATOM 3512 N N . ASN A 1 467 ? -23.361 15.950 24.626 1.00 86.31 467 ASN A N 1
ATOM 3513 C CA . ASN A 1 467 ? -24.348 17.020 24.564 1.00 86.31 467 ASN A CA 1
ATOM 3514 C C . ASN A 1 467 ? -23.731 18.286 25.154 1.00 86.31 467 ASN A C 1
ATOM 3516 O O . ASN A 1 467 ? -23.782 18.508 26.359 1.00 86.31 467 ASN A O 1
ATOM 3520 N N . PHE A 1 468 ? -23.103 19.086 24.295 1.00 88.00 468 PHE A N 1
ATOM 3521 C CA . PHE A 1 468 ? -22.430 20.311 24.712 1.00 88.00 468 PHE A CA 1
ATOM 3522 C C . PHE A 1 468 ? -23.434 21.391 25.121 1.00 88.00 468 PHE A C 1
ATOM 3524 O O . PHE A 1 468 ? -24.307 21.776 24.342 1.00 88.00 468 PHE A O 1
ATOM 3531 N N . GLU A 1 469 ? -23.259 21.914 26.329 1.00 90.06 469 GLU A N 1
ATOM 3532 C CA . GLU A 1 469 ? -24.013 23.031 26.884 1.00 90.06 469 GLU A CA 1
ATOM 3533 C C . GLU A 1 469 ? -23.040 24.039 27.514 1.00 90.06 469 GLU A C 1
ATOM 3535 O O . GLU A 1 469 ? -21.970 23.679 28.008 1.00 90.06 469 GLU A O 1
ATOM 3540 N N . THR A 1 470 ? -23.395 25.326 27.507 1.00 89.69 470 THR A N 1
ATOM 3541 C CA . THR A 1 470 ? -22.634 26.334 28.256 1.00 89.69 470 THR A CA 1
ATOM 3542 C C . THR A 1 470 ? -23.087 26.326 29.711 1.00 89.69 470 THR A C 1
ATOM 3544 O O . THR A 1 470 ? -24.206 26.746 30.010 1.00 89.69 470 THR A O 1
ATOM 3547 N N . PHE A 1 471 ? -22.223 25.899 30.631 1.00 89.62 471 PHE A N 1
ATOM 3548 C CA . PHE A 1 471 ? -22.535 25.871 32.065 1.00 89.62 471 PHE A CA 1
ATOM 3549 C C . PHE A 1 471 ? -21.347 26.318 32.925 1.00 89.62 471 PHE A C 1
ATOM 3551 O O . PHE A 1 471 ? -20.199 26.267 32.494 1.00 89.62 471 PHE A O 1
ATOM 3558 N N . ASP A 1 472 ? -21.624 26.772 34.151 1.00 88.81 472 ASP A N 1
ATOM 3559 C CA . ASP A 1 472 ? -20.589 27.111 35.138 1.00 88.81 472 ASP A CA 1
ATOM 3560 C C . ASP A 1 472 ? -20.125 25.850 35.879 1.00 88.81 472 ASP A C 1
ATOM 3562 O O . ASP A 1 472 ? -20.914 25.205 36.580 1.00 88.81 472 ASP A O 1
ATOM 3566 N N . VAL A 1 473 ? -18.836 25.517 35.759 1.00 87.62 473 VAL A N 1
ATOM 3567 C CA . VAL A 1 473 ? -18.222 24.366 36.447 1.00 87.62 473 VAL A CA 1
ATOM 3568 C C . VAL A 1 473 ? -18.383 24.477 37.967 1.00 87.62 473 VAL A C 1
ATOM 3570 O O . VAL A 1 473 ? -18.539 23.462 38.649 1.00 87.62 473 VAL A O 1
ATOM 3573 N N . GLY A 1 474 ? -18.452 25.703 38.498 1.00 85.69 474 GLY A N 1
ATOM 3574 C CA . GLY A 1 474 ? -18.711 25.972 39.911 1.00 85.69 474 GLY A CA 1
ATOM 3575 C C . GLY A 1 474 ? -20.074 25.474 40.407 1.00 85.69 474 GLY A C 1
ATOM 3576 O O . GLY A 1 474 ? -20.251 25.327 41.611 1.00 85.69 474 GLY A O 1
ATOM 3577 N N . ARG A 1 475 ? -21.027 25.165 39.515 1.00 87.88 475 ARG A N 1
ATOM 3578 C CA . ARG A 1 475 ? -22.308 24.529 39.876 1.00 87.88 475 ARG A CA 1
ATOM 3579 C C . ARG A 1 475 ? -22.240 23.004 39.833 1.00 87.88 475 ARG A C 1
ATOM 3581 O O . ARG A 1 475 ? -22.793 22.349 40.709 1.00 87.88 475 ARG A O 1
ATOM 3588 N N . VAL A 1 476 ? -21.511 22.449 38.866 1.00 89.44 476 VAL A N 1
ATOM 3589 C CA . VAL A 1 476 ? -21.393 20.994 38.678 1.00 89.44 476 VAL A CA 1
ATOM 3590 C C . VAL A 1 476 ? -20.514 20.345 39.749 1.00 89.44 476 VAL A C 1
ATOM 3592 O O . VAL A 1 476 ? -20.798 19.230 40.181 1.00 89.44 476 VAL A O 1
ATOM 3595 N N . VAL A 1 477 ? -19.474 21.036 40.230 1.00 91.12 477 VAL A N 1
ATOM 3596 C CA . VAL A 1 477 ? -18.594 20.510 41.289 1.00 91.12 477 VAL A CA 1
ATOM 3597 C C . VAL A 1 477 ? -19.362 20.233 42.596 1.00 91.12 477 VAL A C 1
ATOM 3599 O O . VAL A 1 477 ? -19.287 19.098 43.075 1.00 91.12 477 VAL A O 1
ATOM 3602 N N . PRO A 1 478 ? -20.139 21.178 43.167 1.00 89.88 478 PRO A N 1
ATOM 3603 C CA . PRO A 1 478 ? -20.990 20.902 44.325 1.00 89.88 478 PRO A CA 1
ATOM 3604 C C . PRO A 1 478 ? -21.992 19.769 44.095 1.00 89.88 478 PRO A C 1
ATOM 3606 O O . PRO A 1 478 ? -22.116 18.901 44.955 1.00 89.88 478 PRO A O 1
ATOM 3609 N N . GLU A 1 479 ? -22.650 19.726 42.931 1.00 88.88 479 GLU A N 1
ATOM 3610 C CA . GLU A 1 479 ? -23.604 18.660 42.594 1.00 88.88 479 GLU A CA 1
ATOM 3611 C C . GLU A 1 479 ? -22.925 17.281 42.581 1.00 88.88 479 GLU A C 1
ATOM 3613 O O . GLU A 1 479 ? -23.437 16.321 43.158 1.00 88.88 479 GLU A O 1
ATOM 3618 N N . ALA A 1 480 ? -21.737 17.159 41.984 1.00 89.50 480 ALA A N 1
ATOM 3619 C CA . ALA A 1 480 ? -20.976 15.910 41.974 1.00 89.50 480 ALA A CA 1
ATOM 3620 C C . ALA A 1 480 ? -20.501 15.493 43.381 1.00 89.50 480 ALA A C 1
ATOM 3622 O O . ALA A 1 480 ? -20.480 14.299 43.699 1.00 89.50 480 ALA A O 1
ATOM 3623 N N . VAL A 1 481 ? -20.150 16.459 44.238 1.00 90.50 481 VAL A N 1
ATOM 3624 C CA . VAL A 1 481 ? -19.781 16.213 45.643 1.00 90.50 481 VAL A CA 1
ATOM 3625 C C . VAL A 1 481 ? -20.992 15.766 46.463 1.00 90.50 481 VAL A C 1
ATOM 3627 O O . VAL A 1 481 ? -20.873 14.829 47.255 1.00 90.50 481 VAL A O 1
ATOM 3630 N N . ASP A 1 482 ? -22.160 16.378 46.263 1.00 88.00 482 ASP A N 1
ATOM 3631 C CA . ASP A 1 482 ? -23.408 16.000 46.933 1.00 88.00 482 ASP A CA 1
ATOM 3632 C C . ASP A 1 482 ? -23.776 14.539 46.640 1.00 88.00 482 ASP A C 1
ATOM 3634 O O . ASP A 1 482 ? -24.098 13.790 47.567 1.00 88.00 482 ASP A O 1
ATOM 3638 N N . HIS A 1 483 ? -23.624 14.097 45.385 1.00 83.12 483 HIS A N 1
ATOM 3639 C CA . HIS A 1 483 ? -23.882 12.710 44.981 1.00 83.12 483 HIS A CA 1
ATOM 3640 C C . HIS A 1 483 ? -23.015 11.678 45.720 1.00 83.12 483 HIS A C 1
ATOM 3642 O O . HIS A 1 483 ? -23.459 10.549 45.928 1.00 83.12 483 HIS A O 1
ATOM 3648 N N . ILE A 1 484 ? -21.794 12.038 46.138 1.00 85.81 484 ILE A N 1
ATOM 3649 C CA . ILE A 1 484 ? -20.858 11.106 46.788 1.00 85.81 484 ILE A CA 1
ATOM 3650 C C . ILE A 1 484 ? -20.687 11.347 48.296 1.00 85.81 484 ILE A C 1
ATOM 3652 O O . ILE A 1 484 ? -20.035 10.555 48.985 1.00 85.81 484 ILE A O 1
ATOM 3656 N N . ARG A 1 485 ? -21.319 12.393 48.844 1.00 85.44 485 ARG A N 1
ATOM 3657 C CA . ARG A 1 485 ? -21.193 12.795 50.254 1.00 85.44 485 ARG A CA 1
ATOM 3658 C C . ARG A 1 485 ? -21.587 11.682 51.224 1.00 85.44 485 ARG A C 1
ATOM 3660 O O . ARG A 1 485 ? -20.894 11.475 52.216 1.00 85.44 485 ARG A O 1
ATOM 3667 N N . ASN A 1 486 ? -22.640 10.921 50.919 1.00 80.31 486 ASN A N 1
ATOM 3668 C CA . ASN A 1 486 ? -23.061 9.785 51.750 1.00 80.31 486 ASN A CA 1
ATOM 3669 C C . ASN A 1 486 ? -21.973 8.704 51.839 1.00 80.31 486 ASN A C 1
ATOM 3671 O O . ASN A 1 486 ? -21.733 8.146 52.908 1.00 80.31 486 ASN A O 1
ATOM 3675 N N . LEU A 1 487 ? -21.273 8.442 50.733 1.00 81.06 487 LEU A N 1
ATOM 3676 C CA . LEU A 1 487 ? -20.196 7.456 50.679 1.00 81.06 487 LEU A CA 1
ATOM 3677 C C . LEU A 1 487 ? -18.976 7.921 51.486 1.00 81.06 487 LEU A C 1
ATOM 3679 O O . LEU A 1 487 ? -18.393 7.133 52.233 1.00 81.06 487 LEU A O 1
ATOM 3683 N N . ALA A 1 488 ? -18.641 9.210 51.406 1.00 84.31 488 ALA A N 1
ATOM 3684 C CA . ALA A 1 488 ? -17.597 9.814 52.230 1.00 84.31 488 ALA A CA 1
ATOM 3685 C C . ALA A 1 488 ? -17.945 9.770 53.729 1.00 84.31 488 ALA A C 1
ATOM 3687 O O . ALA A 1 488 ? -17.119 9.342 54.538 1.00 84.31 488 ALA A O 1
ATOM 3688 N N . ALA A 1 489 ? -19.187 10.112 54.092 1.00 83.06 489 ALA A N 1
ATOM 3689 C CA . ALA A 1 489 ? -19.670 10.104 55.473 1.00 83.06 489 ALA A CA 1
ATOM 3690 C C . ALA A 1 489 ? -19.617 8.705 56.108 1.00 83.06 489 ALA A C 1
ATOM 3692 O O . ALA A 1 489 ? -19.194 8.574 57.256 1.00 83.06 489 ALA A O 1
ATOM 3693 N N . MET A 1 490 ? -19.946 7.648 55.353 1.00 78.56 490 MET A N 1
ATOM 3694 C CA . MET A 1 490 ? -19.824 6.260 55.824 1.00 78.56 490 MET A CA 1
ATOM 3695 C C . MET A 1 490 ? -18.383 5.862 56.186 1.00 78.56 490 MET A C 1
ATOM 3697 O O . MET A 1 490 ? -18.187 4.995 57.034 1.00 78.56 490 MET A O 1
ATOM 3701 N N . ARG A 1 491 ? -17.370 6.499 55.582 1.00 80.31 491 ARG A N 1
ATOM 3702 C CA . ARG A 1 491 ? -15.942 6.317 55.914 1.00 80.31 491 ARG A CA 1
ATOM 3703 C C . ARG A 1 491 ? -15.383 7.395 56.852 1.00 80.31 491 ARG A C 1
ATOM 3705 O O . ARG A 1 491 ? -14.184 7.411 57.138 1.00 80.31 491 ARG A O 1
ATOM 3712 N N . GLY A 1 492 ? -16.241 8.301 57.323 1.00 85.19 492 GLY A N 1
ATOM 3713 C CA . GLY A 1 492 ? -15.872 9.442 58.156 1.00 85.19 492 GLY A CA 1
ATOM 3714 C C . GLY A 1 492 ? -15.016 10.494 57.446 1.00 85.19 492 GLY A C 1
ATOM 3715 O O . GLY A 1 492 ? -14.382 11.286 58.130 1.00 85.19 492 GLY A O 1
ATOM 3716 N N . ILE A 1 493 ? -14.953 10.494 56.113 1.00 89.38 493 ILE A N 1
ATOM 3717 C CA . ILE A 1 493 ? -14.099 11.409 55.345 1.00 89.38 493 ILE A CA 1
ATOM 3718 C C . ILE A 1 493 ? -14.809 12.753 55.145 1.00 89.38 493 ILE A C 1
ATOM 3720 O O . ILE A 1 493 ? -15.957 12.789 54.698 1.00 89.38 493 ILE A O 1
ATOM 3724 N N . THR A 1 494 ? -14.121 13.858 55.439 1.00 90.56 494 THR A N 1
ATOM 3725 C CA . THR A 1 494 ? -14.616 15.224 55.192 1.00 90.56 494 THR A CA 1
ATOM 3726 C C . THR A 1 494 ? -14.179 15.713 53.812 1.00 90.56 494 THR A C 1
ATOM 3728 O O . THR A 1 494 ? -12.996 15.617 53.486 1.00 90.56 494 THR A O 1
ATOM 3731 N N . ILE A 1 495 ? -15.114 16.244 53.017 1.00 92.25 495 ILE A N 1
ATOM 3732 C CA . ILE A 1 495 ? -14.831 16.836 51.701 1.00 92.25 495 ILE A CA 1
ATOM 3733 C C . ILE A 1 495 ? -14.989 18.353 51.803 1.00 92.25 495 ILE A C 1
ATOM 3735 O O . ILE A 1 495 ? -16.107 18.834 52.001 1.00 92.25 495 ILE A O 1
ATOM 3739 N N . ASP A 1 496 ? -13.892 19.084 51.622 1.00 92.31 496 ASP A N 1
ATOM 3740 C CA . ASP A 1 496 ? -13.887 20.545 51.568 1.00 92.31 496 ASP A CA 1
ATOM 3741 C C . ASP A 1 496 ? -13.892 21.000 50.106 1.00 92.31 496 ASP A C 1
ATOM 3743 O O . ASP A 1 496 ? -13.067 20.559 49.304 1.00 92.31 496 ASP A O 1
ATOM 3747 N N . VAL A 1 497 ? -14.834 21.876 49.751 1.00 91.94 497 VAL A N 1
ATOM 3748 C CA . VAL A 1 497 ? -14.981 22.407 48.389 1.00 91.94 497 VAL A CA 1
ATOM 3749 C C . VAL A 1 497 ? -14.595 23.880 48.382 1.00 91.94 497 VAL A C 1
ATOM 3751 O O . VAL A 1 497 ? -15.160 24.685 49.122 1.00 91.94 497 VAL A O 1
ATOM 3754 N N . HIS A 1 498 ? -13.652 24.233 47.517 1.00 92.06 498 HIS A N 1
ATOM 3755 C CA . HIS A 1 498 ? -13.120 25.576 47.349 1.00 92.06 498 HIS A CA 1
ATOM 3756 C C . HIS A 1 498 ? -13.346 26.037 45.905 1.00 92.06 498 HIS A C 1
ATOM 3758 O O . HIS A 1 498 ? -12.782 25.481 44.965 1.00 92.06 498 HIS A O 1
ATOM 3764 N N . ILE A 1 499 ? -14.177 27.061 45.716 1.00 86.50 499 ILE A N 1
ATOM 3765 C CA . ILE A 1 499 ? -14.465 27.635 44.395 1.00 86.50 499 ILE A CA 1
ATOM 3766 C C . ILE A 1 499 ? -13.881 29.045 44.363 1.00 86.50 499 ILE A C 1
ATOM 3768 O O . ILE A 1 499 ? -14.285 29.903 45.151 1.00 86.50 499 ILE A O 1
ATOM 3772 N N . GLU A 1 500 ? -12.917 29.287 43.475 1.00 80.81 500 GLU A N 1
ATOM 3773 C CA . GLU A 1 500 ? -12.330 30.617 43.298 1.00 80.81 500 GLU A CA 1
ATOM 3774 C C . GLU A 1 500 ? -13.221 31.468 42.379 1.00 80.81 500 GLU A C 1
ATOM 3776 O O . GLU A 1 500 ? -13.206 31.332 41.156 1.00 80.81 500 GLU A O 1
ATOM 3781 N N . GLY A 1 501 ? -14.027 32.349 42.983 1.00 70.75 501 GLY A N 1
ATOM 3782 C CA . GLY A 1 501 ? -14.939 33.243 42.262 1.00 70.75 501 GLY A CA 1
ATOM 3783 C C . GLY A 1 501 ? -16.090 32.488 41.588 1.00 70.75 501 GLY A C 1
ATOM 3784 O O . GLY A 1 501 ? -16.748 31.659 42.211 1.00 70.75 501 GLY A O 1
ATOM 3785 N N . THR A 1 502 ? -16.344 32.780 40.312 1.00 64.62 502 THR A N 1
ATOM 3786 C CA . THR A 1 502 ? -17.106 31.905 39.410 1.00 64.62 502 THR A CA 1
ATOM 3787 C C . THR A 1 502 ? -16.069 31.118 38.624 1.00 64.62 502 THR A C 1
ATOM 3789 O O . THR A 1 502 ? -15.411 31.709 37.762 1.00 64.62 502 THR A O 1
ATOM 3792 N N . ALA A 1 503 ? -15.884 29.830 38.932 1.00 67.88 503 ALA A N 1
ATOM 3793 C CA . ALA A 1 503 ? -14.853 28.980 38.316 1.00 67.88 503 ALA A CA 1
ATOM 3794 C C . ALA A 1 503 ? -14.830 29.096 36.781 1.00 67.88 503 ALA A C 1
ATOM 3796 O O . ALA A 1 503 ? -13.781 28.951 36.165 1.00 67.88 503 ALA A O 1
ATOM 3797 N N . GLY A 1 504 ? -15.962 29.456 36.177 1.00 76.88 504 GLY A N 1
ATOM 3798 C CA . GLY A 1 504 ? -16.049 29.948 34.814 1.00 76.88 504 GLY A CA 1
ATOM 3799 C C . GLY A 1 504 ? -17.000 29.094 34.002 1.00 76.88 504 GLY A C 1
ATOM 3800 O O . GLY A 1 504 ? -17.171 27.905 34.270 1.00 76.88 504 GLY A O 1
ATOM 3801 N N . SER A 1 505 ? -17.634 29.705 33.002 1.00 85.31 505 SER A N 1
ATOM 3802 C CA . SER A 1 505 ? -18.461 28.959 32.059 1.00 85.31 505 SER A CA 1
ATOM 3803 C C . SER A 1 505 ? -17.598 28.245 31.023 1.00 85.31 505 SER A C 1
ATOM 3805 O O . SER A 1 505 ? -16.711 28.867 30.436 1.00 85.31 505 SER A O 1
ATOM 3807 N N . VAL A 1 506 ? -17.893 26.967 30.795 1.00 89.81 506 VAL A N 1
ATOM 3808 C CA . VAL A 1 506 ? -17.292 26.119 29.756 1.00 89.81 506 VAL A CA 1
ATOM 3809 C C . VAL A 1 506 ? -18.374 25.626 28.802 1.00 89.81 506 VAL A C 1
ATOM 3811 O O . VAL A 1 506 ? -19.537 25.513 29.186 1.00 89.81 506 VAL A O 1
ATOM 3814 N N . GLU A 1 507 ? -17.991 25.335 27.563 1.00 91.06 507 GLU A N 1
ATOM 3815 C CA . GLU A 1 507 ? -18.830 24.634 26.588 1.00 91.06 507 GLU A CA 1
ATOM 3816 C C . GLU A 1 507 ? -18.502 23.135 26.649 1.00 91.06 507 GLU A C 1
ATOM 3818 O O . GLU A 1 507 ? -17.530 22.675 26.051 1.00 91.06 507 GLU A O 1
ATOM 3823 N N . ALA A 1 508 ? -19.277 22.375 27.427 1.00 90.75 508 ALA A N 1
ATOM 3824 C CA . ALA A 1 508 ? -19.019 20.959 27.695 1.00 90.75 508 ALA A CA 1
ATOM 3825 C C . ALA A 1 508 ? -20.310 20.180 27.985 1.00 90.75 508 ALA A C 1
ATOM 3827 O O . ALA A 1 508 ? -21.369 20.773 28.158 1.00 90.75 508 ALA A O 1
ATOM 3828 N N . ASP A 1 509 ? -20.234 18.851 28.061 1.00 91.94 509 ASP A N 1
ATOM 3829 C CA . ASP A 1 509 ? -21.343 18.013 28.522 1.00 91.94 509 ASP A CA 1
ATOM 3830 C C . ASP A 1 509 ? -21.358 17.950 30.066 1.00 91.94 509 ASP A C 1
ATOM 3832 O O . ASP A 1 509 ? -20.473 17.321 30.665 1.00 91.94 509 ASP A O 1
ATOM 3836 N N . PRO A 1 510 ? -22.341 18.580 30.745 1.00 91.44 510 PRO A N 1
ATOM 3837 C CA . PRO A 1 510 ? -22.355 18.671 32.205 1.00 91.44 510 PRO A CA 1
ATOM 3838 C C . PRO A 1 510 ? -22.476 17.301 32.880 1.00 91.44 510 PRO A C 1
ATOM 3840 O O . PRO A 1 510 ? -21.871 17.082 33.932 1.00 91.44 510 PRO A O 1
ATOM 3843 N N . MET A 1 511 ? -23.195 16.349 32.272 1.00 89.56 511 MET A N 1
ATOM 3844 C CA . MET A 1 511 ? -23.349 15.002 32.828 1.00 89.56 511 MET A CA 1
ATOM 3845 C C . MET A 1 511 ? -22.031 14.227 32.772 1.00 89.56 511 MET A C 1
ATOM 3847 O O . MET A 1 511 ? -21.674 13.534 33.728 1.00 89.56 511 MET A O 1
ATOM 3851 N N . ARG A 1 512 ? -21.281 14.353 31.672 1.00 91.06 512 ARG A N 1
ATOM 3852 C CA . ARG A 1 512 ? -19.980 13.685 31.517 1.00 91.06 512 ARG A CA 1
ATOM 3853 C C . ARG A 1 512 ? -18.895 14.333 32.371 1.00 91.06 512 ARG A C 1
ATOM 3855 O O . ARG A 1 512 ? -18.086 13.614 32.956 1.00 91.06 512 ARG A O 1
ATOM 3862 N N . VAL A 1 513 ? -18.914 15.655 32.531 1.00 92.25 513 VAL A N 1
ATOM 3863 C CA . VAL A 1 513 ? -18.014 16.353 33.463 1.00 92.25 513 VAL A CA 1
ATOM 3864 C C . VAL A 1 513 ? -18.308 15.952 34.913 1.00 92.25 513 VAL A C 1
ATOM 3866 O O . VAL A 1 513 ? -17.378 15.622 35.651 1.00 92.25 513 VAL A O 1
ATOM 3869 N N . ALA A 1 514 ? -19.583 15.870 35.312 1.00 91.38 514 ALA A N 1
ATOM 3870 C CA . ALA A 1 514 ? -19.962 15.353 36.628 1.00 91.38 514 ALA A CA 1
ATOM 3871 C C . ALA A 1 514 ? -19.457 13.914 36.842 1.00 91.38 514 ALA A C 1
ATOM 3873 O O . ALA A 1 514 ? -18.883 13.614 37.887 1.00 91.38 514 ALA A O 1
ATOM 3874 N N . GLN A 1 515 ? -19.577 13.043 35.831 1.00 90.06 515 GLN A N 1
ATOM 3875 C CA . GLN A 1 515 ? -19.061 11.669 35.872 1.00 90.06 515 GLN A CA 1
ATOM 3876 C C . GLN A 1 515 ? -17.543 11.618 36.115 1.00 90.06 515 GLN A C 1
ATOM 3878 O O . GLN A 1 515 ? -17.087 10.794 36.913 1.00 90.06 515 GLN A O 1
ATOM 3883 N N . VAL A 1 516 ? -16.757 12.497 35.476 1.00 93.06 516 VAL A N 1
ATOM 3884 C CA . VAL A 1 516 ? -15.307 12.618 35.724 1.00 93.06 516 VAL A CA 1
ATOM 3885 C C . VAL A 1 516 ? -15.044 12.964 37.189 1.00 93.06 516 VAL A C 1
ATOM 3887 O O . VAL A 1 516 ? -14.286 12.258 37.856 1.00 93.06 516 VAL A O 1
ATOM 3890 N N . ILE A 1 517 ? -15.708 14.001 37.706 1.00 93.69 517 ILE A N 1
ATOM 3891 C CA . ILE A 1 517 ? -15.536 14.473 39.086 1.00 93.69 517 ILE A CA 1
ATOM 3892 C C . ILE A 1 517 ? -15.917 13.372 40.084 1.00 93.69 517 ILE A C 1
ATOM 3894 O O . ILE A 1 517 ? -15.135 13.054 40.979 1.00 93.69 517 ILE A O 1
ATOM 3898 N N . THR A 1 518 ? -17.076 12.731 39.908 1.00 90.38 518 THR A N 1
ATOM 3899 C CA . THR A 1 518 ? -17.539 11.639 40.776 1.00 90.38 518 THR A CA 1
ATOM 3900 C C . THR A 1 518 ? -16.582 10.446 40.755 1.00 90.38 518 THR A C 1
ATOM 3902 O O . THR A 1 518 ? -16.318 9.864 41.807 1.00 90.38 518 THR A O 1
ATOM 3905 N N . ASN A 1 519 ? -16.010 10.091 39.600 1.00 88.56 519 ASN A N 1
ATOM 3906 C CA . ASN A 1 519 ? -15.046 8.993 39.504 1.00 88.56 519 ASN A CA 1
ATOM 3907 C C . ASN A 1 519 ? -13.722 9.312 40.226 1.00 88.56 519 ASN A C 1
ATOM 3909 O O . ASN A 1 519 ? -13.193 8.474 40.962 1.00 88.56 519 ASN A O 1
ATOM 3913 N N . LEU A 1 520 ? -13.202 10.532 40.068 1.00 92.25 520 LEU A N 1
ATOM 3914 C CA . LEU A 1 520 ? -11.996 10.978 40.771 1.00 92.25 520 LEU A CA 1
ATOM 3915 C C . LEU A 1 520 ? -12.222 11.063 42.290 1.00 92.25 520 LEU A C 1
ATOM 3917 O O . LEU A 1 520 ? -11.408 10.542 43.055 1.00 92.25 520 LEU A O 1
ATOM 3921 N N . LEU A 1 521 ? -13.361 11.605 42.734 1.00 91.06 521 LEU A N 1
ATOM 3922 C CA . LEU A 1 521 ? -13.757 11.617 44.147 1.00 91.06 521 LEU A CA 1
ATOM 3923 C C . LEU A 1 521 ? -13.932 10.205 44.714 1.00 91.06 521 LEU A C 1
ATOM 3925 O O . LEU A 1 521 ? -13.492 9.924 45.828 1.00 91.06 521 LEU A O 1
ATOM 3929 N N . GLY A 1 522 ? -14.529 9.293 43.945 1.00 87.50 522 GLY A N 1
ATOM 3930 C CA . GLY A 1 522 ? -14.676 7.892 44.334 1.00 87.50 522 GLY A CA 1
ATOM 3931 C C . GLY A 1 522 ? -13.325 7.221 44.576 1.00 87.50 522 GLY A C 1
ATOM 3932 O O . GLY A 1 522 ? -13.157 6.517 45.574 1.00 87.50 522 GLY A O 1
ATOM 3933 N N . ASN A 1 523 ? -12.332 7.492 43.723 1.00 87.81 523 ASN A N 1
ATOM 3934 C CA . ASN A 1 523 ? -10.961 7.023 43.928 1.00 87.81 523 ASN A CA 1
ATOM 3935 C C . ASN A 1 523 ? -10.326 7.654 45.176 1.00 87.81 523 ASN A C 1
ATOM 3937 O O . ASN A 1 523 ? -9.780 6.925 46.007 1.00 87.81 523 ASN A O 1
ATOM 3941 N N . ALA A 1 524 ? -10.463 8.966 45.365 1.00 89.12 524 ALA A N 1
ATOM 3942 C CA . ALA A 1 524 ? -9.947 9.663 46.542 1.00 89.12 524 ALA A CA 1
ATOM 3943 C C . ALA A 1 524 ? -10.515 9.081 47.854 1.00 89.12 524 ALA A C 1
ATOM 3945 O O . ALA A 1 524 ? -9.757 8.741 48.764 1.00 89.12 524 ALA A O 1
ATOM 3946 N N . ILE A 1 525 ? -11.832 8.853 47.934 1.00 87.19 525 ILE A N 1
ATOM 3947 C CA . ILE A 1 525 ? -12.500 8.248 49.104 1.00 87.19 525 ILE A CA 1
ATOM 3948 C C . ILE A 1 525 ? -12.056 6.797 49.318 1.00 87.19 525 ILE A C 1
ATOM 3950 O O . ILE A 1 525 ? -11.923 6.314 50.448 1.00 87.19 525 ILE A O 1
ATOM 3954 N N . LYS A 1 526 ? -11.832 6.071 48.224 1.00 81.62 526 LYS A N 1
ATOM 3955 C CA . LYS A 1 526 ? -11.436 4.668 48.264 1.00 81.62 526 LYS A CA 1
ATOM 3956 C C . LYS A 1 526 ? -10.038 4.467 48.852 1.00 81.62 526 LYS A C 1
ATOM 3958 O O . LYS A 1 526 ? -9.846 3.481 49.570 1.00 81.62 526 LYS A O 1
ATOM 3963 N N . PHE A 1 527 ? -9.101 5.364 48.539 1.00 83.38 527 PHE A N 1
ATOM 3964 C CA . PHE A 1 527 ? -7.678 5.251 48.888 1.00 83.38 527 PHE A CA 1
ATOM 3965 C C . PHE A 1 527 ? -7.221 6.175 50.029 1.00 83.38 527 PHE A C 1
ATOM 3967 O O . PHE A 1 527 ? -6.071 6.066 50.467 1.00 83.38 527 PHE A O 1
ATOM 3974 N N . SER A 1 528 ? -8.112 7.024 50.544 1.00 85.12 528 SER A N 1
ATOM 3975 C CA . SER A 1 528 ? -7.892 7.792 51.773 1.00 85.12 528 SER A CA 1
ATOM 3976 C C . SER A 1 528 ? -8.060 6.928 53.032 1.00 85.12 528 SER A C 1
ATOM 3978 O O . SER A 1 528 ? -8.861 5.987 53.029 1.00 85.12 528 SER A O 1
ATOM 3980 N N . PRO A 1 529 ? -7.337 7.235 54.126 1.00 81.56 529 PRO A N 1
ATOM 3981 C CA . PRO A 1 529 ? -7.580 6.624 55.430 1.00 81.56 529 PRO A CA 1
ATOM 3982 C C . PRO A 1 529 ? -8.977 6.978 55.967 1.00 81.56 529 PRO A C 1
ATOM 3984 O O . PRO A 1 529 ? -9.552 8.014 55.625 1.00 81.56 529 PRO A O 1
ATOM 3987 N N . GLU A 1 530 ? -9.520 6.123 56.840 1.00 79.31 530 GLU A N 1
ATOM 3988 C CA . GLU A 1 530 ? -10.751 6.434 57.579 1.00 79.31 530 GLU A CA 1
ATOM 3989 C C . GLU A 1 530 ? -10.567 7.714 58.400 1.00 79.31 530 GLU A C 1
ATOM 3991 O O . GLU A 1 530 ? -9.499 7.940 58.972 1.00 79.31 530 GLU A O 1
ATOM 3996 N N . LYS A 1 531 ? -11.610 8.551 58.466 1.00 79.88 531 LYS A N 1
ATOM 3997 C CA . LYS A 1 531 ? -11.543 9.896 59.073 1.00 79.88 531 LYS A CA 1
ATOM 3998 C C . LYS A 1 531 ? -10.551 10.856 58.399 1.00 79.88 531 LYS A C 1
ATOM 4000 O O . LYS A 1 531 ? -10.095 11.812 59.022 1.00 79.88 531 LYS A O 1
ATOM 4005 N N . GLY A 1 532 ? -10.197 10.584 57.144 1.00 84.00 532 GLY A N 1
ATOM 4006 C CA . GLY A 1 532 ? -9.355 11.452 56.329 1.00 84.00 532 GLY A CA 1
ATOM 4007 C C . GLY A 1 532 ? -10.072 12.707 55.828 1.00 84.00 532 GLY A C 1
ATOM 4008 O O . GLY A 1 532 ? -11.263 12.918 56.056 1.00 84.00 532 GLY A O 1
ATOM 4009 N N . LYS A 1 533 ? -9.324 13.527 55.092 1.00 90.94 533 LYS A N 1
ATOM 4010 C CA . LYS A 1 533 ? -9.807 14.738 54.428 1.00 90.94 533 LYS A CA 1
ATOM 4011 C C . LYS A 1 533 ? -9.626 14.599 52.916 1.00 90.94 533 LYS A C 1
ATOM 4013 O O . LYS A 1 533 ? -8.672 13.960 52.478 1.00 90.94 533 LYS A O 1
ATOM 4018 N N . ILE A 1 534 ? -10.526 15.186 52.136 1.00 93.88 534 ILE A N 1
ATOM 4019 C CA . ILE A 1 534 ? -10.387 15.391 50.691 1.00 93.88 534 ILE A CA 1
ATOM 4020 C C . ILE A 1 534 ? -10.669 16.865 50.413 1.00 93.88 534 ILE A C 1
ATOM 4022 O O . ILE A 1 534 ? -11.584 17.440 51.001 1.00 93.88 534 ILE A O 1
ATOM 4026 N N . GLU A 1 535 ? -9.890 17.470 49.529 1.00 94.25 535 GLU A N 1
ATOM 4027 C CA . GLU A 1 535 ? -10.054 18.867 49.129 1.00 94.25 535 GLU A CA 1
ATOM 4028 C C . GLU A 1 535 ? -10.324 18.934 47.621 1.00 94.25 535 GLU A C 1
ATOM 4030 O O . GLU A 1 535 ? -9.660 18.256 46.834 1.00 94.25 535 GLU A O 1
ATOM 4035 N N . VAL A 1 536 ? -11.327 19.719 47.226 1.00 94.81 536 VAL A N 1
ATOM 4036 C CA . VAL A 1 536 ? -11.718 19.930 45.828 1.00 94.81 536 VAL A CA 1
ATOM 4037 C C . VAL A 1 536 ? -11.602 21.410 45.508 1.00 94.81 536 VAL A C 1
ATOM 4039 O O . VAL A 1 536 ? -12.309 22.215 46.114 1.00 94.81 536 VAL A O 1
ATOM 4042 N N . TRP A 1 537 ? -10.757 21.775 44.546 1.00 94.19 537 TRP A N 1
ATOM 4043 C CA . TRP A 1 537 ? -10.658 23.147 44.049 1.00 94.19 537 TRP A CA 1
ATOM 4044 C C . TRP A 1 537 ? -11.198 23.247 42.636 1.00 94.19 537 TRP A C 1
ATOM 4046 O O . TRP A 1 537 ? -10.905 22.402 41.798 1.00 94.19 537 TRP A O 1
ATOM 4056 N N . ALA A 1 538 ? -11.950 24.309 42.368 1.00 92.50 538 ALA A N 1
ATOM 4057 C CA . ALA A 1 538 ? -12.327 24.711 41.021 1.00 92.50 538 ALA A CA 1
ATOM 4058 C C . ALA A 1 538 ? -11.789 26.122 40.766 1.00 92.50 538 ALA A C 1
ATOM 4060 O O . ALA A 1 538 ? -12.153 27.067 41.475 1.00 92.50 538 ALA A O 1
ATOM 4061 N N . ARG A 1 539 ? -10.902 26.246 39.774 1.00 92.06 539 ARG A N 1
ATOM 4062 C CA . ARG A 1 539 ? -10.156 27.470 39.457 1.00 92.06 539 ARG A CA 1
ATOM 4063 C C . ARG A 1 539 ? -10.300 27.795 37.976 1.00 92.06 539 ARG A C 1
ATOM 4065 O O . ARG A 1 539 ? -10.077 26.933 37.132 1.00 92.06 539 ARG A O 1
ATOM 4072 N N . GLY A 1 540 ? -10.662 29.033 37.662 1.00 84.75 540 GLY A N 1
ATOM 4073 C CA . GLY A 1 540 ? -10.792 29.509 36.286 1.00 84.75 540 GLY A CA 1
ATOM 4074 C C . GLY A 1 540 ? -9.668 30.455 35.900 1.00 84.75 540 GLY A C 1
ATOM 4075 O O . GLY A 1 540 ? -9.427 31.432 36.603 1.00 84.75 540 GLY A O 1
ATOM 4076 N N . THR A 1 541 ? -9.039 30.222 34.753 1.00 83.12 541 THR A N 1
ATOM 4077 C CA . THR A 1 541 ? -8.208 31.215 34.056 1.00 83.12 541 THR A CA 1
ATOM 4078 C C . THR A 1 541 ? -9.013 31.852 32.915 1.00 83.12 541 THR A C 1
ATOM 4080 O O . THR A 1 541 ? -10.214 31.588 32.782 1.00 83.12 541 THR A O 1
ATOM 4083 N N . GLU A 1 542 ? -8.402 32.735 32.116 1.00 77.06 542 GLU A N 1
ATOM 4084 C CA . GLU A 1 542 ? -9.049 33.306 30.920 1.00 77.06 542 GLU A CA 1
ATOM 4085 C C . GLU A 1 542 ? -9.295 32.262 29.819 1.00 77.06 542 GLU A C 1
ATOM 4087 O O . GLU A 1 542 ? -10.252 32.401 29.058 1.00 77.06 542 GLU A O 1
ATOM 4092 N N . GLU A 1 543 ? -8.478 31.209 29.760 1.00 82.69 543 GLU A N 1
ATOM 4093 C CA . GLU A 1 543 ? -8.524 30.194 28.699 1.00 82.69 543 GLU A CA 1
ATOM 4094 C C . GLU A 1 543 ? -9.254 28.922 29.154 1.00 82.69 543 GLU A C 1
ATOM 4096 O O . GLU A 1 543 ? -10.161 28.454 28.461 1.00 82.69 543 GLU A O 1
ATOM 4101 N N . ASP A 1 544 ? -8.957 28.442 30.366 1.00 89.69 544 ASP A N 1
ATOM 4102 C CA . ASP A 1 544 ? -9.375 27.122 30.844 1.00 89.69 544 ASP A CA 1
ATOM 4103 C C . ASP A 1 544 ? -9.984 27.175 32.253 1.00 89.69 544 ASP A C 1
ATOM 4105 O O . ASP A 1 544 ? -9.744 28.088 33.047 1.00 89.69 544 ASP A O 1
ATOM 4109 N N . VAL A 1 545 ? -10.748 26.142 32.600 1.00 91.56 545 VAL A N 1
ATOM 4110 C CA . VAL A 1 545 ? -11.191 25.858 33.968 1.00 91.56 545 VAL A CA 1
ATOM 4111 C C . VAL A 1 545 ? -10.527 24.575 34.444 1.00 91.56 545 VAL A C 1
ATOM 4113 O O . VAL A 1 545 ? -10.646 23.540 33.796 1.00 91.56 545 VAL A O 1
ATOM 4116 N N . THR A 1 546 ? -9.829 24.639 35.576 1.00 93.56 546 THR A N 1
ATOM 4117 C CA . THR A 1 546 ? -9.140 23.505 36.202 1.00 93.56 546 THR A CA 1
ATOM 4118 C C . THR A 1 546 ? -9.871 23.058 37.461 1.00 93.56 546 THR A C 1
ATOM 4120 O O . THR A 1 546 ? -10.265 23.883 38.289 1.00 93.56 546 THR A O 1
ATOM 4123 N N . VAL A 1 547 ? -10.034 21.745 37.613 1.00 94.62 547 VAL A N 1
ATOM 4124 C CA . VAL A 1 547 ? -10.575 21.111 38.815 1.00 94.62 547 VAL A CA 1
ATOM 4125 C C . VAL A 1 547 ? -9.521 20.186 39.406 1.00 94.62 547 VAL A C 1
ATOM 4127 O O . VAL A 1 547 ? -9.042 19.275 38.731 1.00 94.62 547 VAL A O 1
ATOM 4130 N N . ASP A 1 548 ? -9.193 20.404 40.676 1.00 95.00 548 ASP A N 1
ATOM 4131 C CA . ASP A 1 548 ? -8.212 19.629 41.431 1.00 95.00 548 ASP A CA 1
ATOM 4132 C C . ASP A 1 548 ? -8.907 18.862 42.550 1.00 95.00 548 ASP A C 1
ATOM 4134 O O . ASP A 1 548 ? -9.654 19.442 43.337 1.00 95.00 548 ASP A O 1
ATOM 4138 N N . ILE A 1 549 ? -8.639 17.564 42.648 1.00 95.56 549 ILE A N 1
ATOM 4139 C CA . ILE A 1 549 ? -9.148 16.689 43.704 1.00 95.56 549 ILE A CA 1
ATOM 4140 C C . ILE A 1 549 ? -7.948 16.098 44.429 1.00 95.56 549 ILE A C 1
ATOM 4142 O O . ILE A 1 549 ? -7.230 15.257 43.882 1.00 95.56 549 ILE A O 1
ATOM 4146 N N . ARG A 1 550 ? -7.739 16.539 45.669 1.00 94.50 550 ARG A N 1
ATOM 4147 C CA . ARG A 1 550 ? -6.630 16.102 46.515 1.00 94.50 550 ARG A CA 1
ATOM 4148 C C . ARG A 1 550 ? -7.105 15.172 47.611 1.00 94.50 550 ARG A C 1
ATOM 4150 O O . ARG A 1 550 ? -7.956 15.525 48.426 1.00 94.50 550 ARG A O 1
ATOM 4157 N N . ASP A 1 551 ? -6.482 14.006 47.661 1.00 92.88 551 ASP A N 1
ATOM 4158 C CA . ASP A 1 551 ? -6.565 13.063 48.762 1.00 92.88 551 ASP A CA 1
ATOM 4159 C C . ASP A 1 551 ? -5.295 13.113 49.620 1.00 92.88 551 ASP A C 1
ATOM 4161 O O . ASP A 1 551 ? -4.209 13.425 49.134 1.00 92.88 551 ASP A O 1
ATOM 4165 N N . PHE A 1 552 ? -5.430 12.768 50.900 1.00 88.00 552 PHE A N 1
ATOM 4166 C CA . PHE A 1 552 ? -4.308 12.592 51.834 1.00 88.00 552 PHE A CA 1
ATOM 4167 C C . PHE A 1 552 ? -4.087 11.102 52.136 1.00 88.00 552 PHE A C 1
ATOM 4169 O O . PHE A 1 552 ? -3.884 10.687 53.279 1.00 88.00 552 PHE A O 1
ATOM 4176 N N . GLY A 1 553 ? -4.225 10.273 51.100 1.00 84.69 553 GLY A N 1
ATOM 4177 C CA . GLY A 1 553 ? -4.077 8.830 51.158 1.00 84.69 553 GLY A CA 1
ATOM 4178 C C . GLY A 1 553 ? -2.627 8.352 51.129 1.00 84.69 553 GLY A C 1
ATOM 4179 O O . GLY A 1 553 ? -1.666 9.079 51.366 1.00 84.69 553 GLY A O 1
ATOM 4180 N N . ARG A 1 554 ? -2.461 7.071 50.792 1.00 81.94 554 ARG A N 1
ATOM 4181 C CA . ARG A 1 554 ? -1.148 6.401 50.719 1.00 81.94 554 ARG A CA 1
ATOM 4182 C C . ARG A 1 554 ? -0.204 6.948 49.637 1.00 81.94 554 ARG A C 1
ATOM 4184 O O . ARG A 1 554 ? 0.977 6.610 49.657 1.00 81.94 554 ARG A O 1
ATOM 4191 N N . GLY A 1 555 ? -0.712 7.755 48.706 1.00 82.88 555 GLY A N 1
ATOM 4192 C CA . GLY A 1 555 ? 0.012 8.187 47.512 1.00 82.88 555 GLY A CA 1
ATOM 4193 C C . GLY A 1 555 ? 0.289 7.049 46.520 1.00 82.88 555 GLY A C 1
ATOM 4194 O O . GLY A 1 555 ? -0.094 5.895 46.729 1.00 82.88 555 GLY A O 1
ATOM 4195 N N . ILE A 1 556 ? 0.935 7.387 45.408 1.00 86.12 556 ILE A N 1
ATOM 4196 C CA . ILE A 1 556 ? 1.181 6.497 44.271 1.00 86.12 556 ILE A CA 1
ATOM 4197 C C . ILE A 1 556 ? 2.684 6.475 43.985 1.00 86.12 556 ILE A C 1
ATOM 4199 O O . ILE A 1 556 ? 3.351 7.510 44.012 1.00 86.12 556 ILE A O 1
ATOM 4203 N N . SER A 1 557 ? 3.239 5.287 43.736 1.00 85.31 557 SER A N 1
ATOM 4204 C CA . SER A 1 557 ? 4.666 5.143 43.441 1.00 85.31 557 SER A CA 1
ATOM 4205 C C . SER A 1 557 ? 4.993 5.692 42.046 1.00 85.31 557 SER A C 1
ATOM 4207 O O . SER A 1 557 ? 4.171 5.608 41.135 1.00 85.31 557 SER A O 1
ATOM 4209 N N . GLN A 1 558 ? 6.211 6.201 41.827 1.00 81.88 558 GLN A N 1
ATOM 4210 C CA . GLN A 1 558 ? 6.593 6.719 40.503 1.00 81.88 558 GLN A CA 1
ATOM 4211 C C . GLN A 1 558 ? 6.509 5.672 39.383 1.00 81.88 558 GLN A C 1
ATOM 4213 O O . GLN A 1 558 ? 6.177 6.009 38.250 1.00 81.88 558 GLN A O 1
ATOM 4218 N N . ARG A 1 559 ? 6.743 4.391 39.698 1.00 79.44 559 ARG A N 1
ATOM 4219 C CA . ARG A 1 559 ? 6.587 3.284 38.740 1.00 79.44 559 ARG A CA 1
ATOM 4220 C C . ARG A 1 559 ? 5.131 3.092 38.305 1.00 79.44 559 ARG A C 1
ATOM 4222 O O . ARG A 1 559 ? 4.876 2.618 37.201 1.00 79.44 559 ARG A O 1
ATOM 4229 N N . ASP A 1 560 ? 4.196 3.426 39.183 1.00 80.88 560 ASP A N 1
ATOM 4230 C CA . ASP A 1 560 ? 2.769 3.217 38.980 1.00 80.88 560 ASP A CA 1
ATOM 4231 C C . ASP A 1 560 ? 2.084 4.424 38.332 1.00 80.88 560 ASP A C 1
ATOM 4233 O O . ASP A 1 560 ? 1.095 4.246 37.620 1.00 80.88 560 ASP A O 1
ATOM 4237 N N . LEU A 1 561 ? 2.641 5.631 38.502 1.00 82.44 561 LEU A N 1
ATOM 4238 C CA . LEU A 1 561 ? 2.152 6.859 37.865 1.00 82.44 561 LEU A CA 1
ATOM 4239 C C . LEU A 1 561 ? 2.060 6.726 36.338 1.00 82.44 561 LEU A C 1
ATOM 4241 O O . LEU A 1 561 ? 1.047 7.100 35.751 1.00 82.44 561 LEU A O 1
ATOM 4245 N N . SER A 1 562 ? 3.063 6.113 35.699 1.00 76.56 562 SER A N 1
ATOM 4246 C CA . SER A 1 562 ? 3.086 5.897 34.242 1.00 76.56 562 SER A CA 1
ATOM 4247 C C . SER A 1 562 ? 2.024 4.909 33.743 1.00 76.56 562 SER A C 1
ATOM 4249 O O . SER A 1 562 ? 1.742 4.843 32.546 1.00 76.56 562 SER A O 1
ATOM 4251 N N . ARG A 1 563 ? 1.406 4.141 34.649 1.00 80.44 563 ARG A N 1
ATOM 4252 C CA . ARG A 1 563 ? 0.443 3.079 34.325 1.00 80.44 563 ARG A CA 1
ATOM 4253 C C . ARG A 1 563 ? -0.994 3.411 34.727 1.00 80.44 563 ARG A C 1
ATOM 4255 O O . ARG A 1 563 ? -1.896 2.669 34.356 1.00 80.44 563 ARG A O 1
ATOM 4262 N N . LEU A 1 564 ? -1.235 4.512 35.444 1.00 81.69 564 LEU A N 1
ATOM 4263 C CA . LEU A 1 564 ? -2.556 4.867 35.988 1.00 81.69 564 LEU A CA 1
ATOM 4264 C C . LEU A 1 564 ? -3.655 5.023 34.934 1.00 81.69 564 LEU A C 1
ATOM 4266 O O . LEU A 1 564 ? -4.794 4.629 35.172 1.00 81.69 564 LEU A O 1
ATOM 4270 N N . PHE A 1 565 ? -3.311 5.585 33.777 1.00 82.75 565 PHE A N 1
ATOM 4271 C CA . PHE A 1 565 ? -4.244 5.809 32.671 1.00 82.75 565 PHE A CA 1
ATOM 4272 C C . PHE A 1 565 ? -4.215 4.675 31.630 1.00 82.75 565 PHE A C 1
ATOM 4274 O O . PHE A 1 565 ? -4.727 4.841 30.525 1.00 82.75 565 PHE A O 1
ATOM 4281 N N . GLN A 1 566 ? -3.606 3.525 31.953 1.00 80.44 566 GLN A N 1
ATOM 4282 C CA . GLN A 1 566 ? -3.618 2.340 31.092 1.00 80.44 566 GLN A CA 1
ATOM 4283 C C . GLN A 1 566 ? -4.855 1.469 31.354 1.00 80.44 566 GLN A C 1
ATOM 4285 O O . GLN A 1 566 ? -5.392 1.405 32.461 1.00 80.44 566 GLN A O 1
ATOM 4290 N N . ARG A 1 567 ? -5.290 0.748 30.316 1.00 77.81 567 ARG A N 1
ATOM 4291 C CA . ARG A 1 567 ? -6.479 -0.117 30.342 1.00 77.81 567 ARG A CA 1
ATOM 4292 C C . ARG A 1 567 ? -6.328 -1.226 31.388 1.00 77.81 567 ARG A C 1
ATOM 4294 O O . ARG A 1 567 ? -5.316 -1.922 31.405 1.00 77.81 567 ARG A O 1
ATOM 4301 N N . PHE A 1 568 ? -7.351 -1.406 32.227 1.00 70.38 568 PHE A N 1
ATOM 4302 C CA . PHE A 1 568 ? -7.411 -2.446 33.266 1.00 70.38 568 PHE A CA 1
ATOM 4303 C C . PHE A 1 568 ? -6.258 -2.403 34.284 1.00 70.38 568 PHE A C 1
ATOM 4305 O O . PHE A 1 568 ? -6.028 -3.375 35.008 1.00 70.38 568 PHE A O 1
ATOM 4312 N N . ALA A 1 569 ? -5.531 -1.285 34.371 1.00 65.62 569 ALA A N 1
ATOM 4313 C CA . ALA A 1 569 ? -4.419 -1.156 35.294 1.00 65.62 569 ALA A CA 1
ATOM 4314 C C . ALA A 1 569 ? -4.926 -1.121 36.743 1.00 65.62 569 ALA A C 1
ATOM 4316 O O . ALA A 1 569 ? -5.728 -0.273 37.137 1.00 65.62 569 ALA A O 1
ATOM 4317 N N . GLN A 1 570 ? -4.442 -2.063 37.554 1.00 69.06 570 GLN A N 1
ATOM 4318 C CA . GLN A 1 570 ? -4.677 -2.112 38.995 1.00 69.06 570 GLN A CA 1
ATOM 4319 C C . GLN A 1 570 ? -3.329 -2.258 39.693 1.00 69.06 570 GLN A C 1
ATOM 4321 O O . GLN A 1 570 ? -2.612 -3.230 39.469 1.00 69.06 570 GLN A O 1
ATOM 4326 N N . LEU A 1 571 ? -2.973 -1.264 40.505 1.00 61.66 571 LEU A N 1
ATOM 4327 C CA . LEU A 1 571 ? -1.602 -1.082 40.984 1.00 61.66 571 LEU A CA 1
ATOM 4328 C C . LEU A 1 571 ? -1.196 -2.036 42.126 1.00 61.66 571 LEU A C 1
ATOM 4330 O O . LEU A 1 571 ? -0.012 -2.279 42.289 1.00 61.66 571 LEU A O 1
ATOM 4334 N N . ASP A 1 572 ? -2.141 -2.649 42.859 1.00 54.72 572 ASP A N 1
ATOM 4335 C CA . ASP A 1 572 ? -1.831 -3.595 43.950 1.00 54.72 572 ASP A CA 1
ATOM 4336 C C . ASP A 1 572 ? -2.906 -4.674 44.144 1.00 54.72 572 ASP A C 1
ATOM 4338 O O . ASP A 1 572 ? -4.025 -4.369 44.549 1.00 54.72 572 ASP A O 1
ATOM 4342 N N . SER A 1 573 ? -2.576 -5.956 43.973 1.00 44.69 573 SER A N 1
ATOM 4343 C CA . SER A 1 573 ? -3.487 -7.112 44.113 1.00 44.69 573 SER A CA 1
ATOM 4344 C C . SER A 1 573 ? -3.843 -7.515 45.562 1.00 44.69 573 SER A C 1
ATOM 4346 O O . SER A 1 573 ? -4.682 -8.401 45.773 1.00 44.69 573 SER A O 1
ATOM 4348 N N . SER A 1 574 ? -3.220 -6.898 46.578 1.00 44.19 574 SER A N 1
ATOM 4349 C CA . SER A 1 574 ? -3.449 -7.184 48.010 1.00 44.19 574 SER A CA 1
ATOM 4350 C C . SER A 1 574 ? -4.479 -6.246 48.664 1.00 44.19 574 SER A C 1
ATOM 4352 O O . SER A 1 574 ? -5.307 -6.707 49.449 1.00 44.19 574 SER A O 1
ATOM 4354 N N . THR A 1 575 ? -4.504 -4.961 48.293 1.00 44.25 575 THR A N 1
ATOM 4355 C CA . THR A 1 575 ? -5.460 -3.937 48.772 1.00 44.25 575 THR A CA 1
ATOM 4356 C C . THR A 1 575 ? -6.684 -3.780 47.860 1.00 44.25 575 THR A C 1
ATOM 4358 O O . THR A 1 575 ? -7.782 -3.493 48.342 1.00 44.25 575 THR A O 1
ATOM 4361 N N . THR A 1 576 ? -6.563 -4.051 46.556 1.00 44.66 576 THR A N 1
ATOM 4362 C CA . THR A 1 576 ? -7.690 -3.965 45.596 1.00 44.66 576 THR A CA 1
ATOM 4363 C C . THR A 1 576 ? -8.753 -5.047 45.777 1.00 44.66 576 THR A C 1
ATOM 4365 O O . THR A 1 576 ? -9.925 -4.783 45.496 1.00 44.66 576 THR A O 1
ATOM 4368 N N . ARG A 1 577 ? -8.401 -6.220 46.329 1.00 41.31 577 ARG A N 1
ATOM 4369 C CA . ARG A 1 577 ? -9.373 -7.285 46.648 1.00 41.31 577 ARG A CA 1
ATOM 4370 C C . ARG A 1 577 ? -10.429 -6.847 47.670 1.00 41.31 577 ARG A C 1
ATOM 4372 O O . ARG A 1 577 ? -11.556 -7.317 47.588 1.00 41.31 577 ARG A O 1
ATOM 4379 N N . LYS A 1 578 ? -10.090 -5.924 48.583 1.00 43.22 578 LYS A N 1
ATOM 4380 C CA . LYS A 1 578 ? -11.036 -5.338 49.554 1.00 43.22 578 LYS A CA 1
ATOM 4381 C C . LYS A 1 578 ? -11.789 -4.118 49.016 1.00 43.22 578 LYS A C 1
ATOM 4383 O O . LYS A 1 578 ? -12.876 -3.831 49.495 1.00 43.22 578 LYS A O 1
ATOM 4388 N N . ALA A 1 579 ? -11.215 -3.395 48.054 1.00 48.34 579 ALA A N 1
ATOM 4389 C CA . ALA A 1 579 ? -11.683 -2.057 47.692 1.00 48.34 579 ALA A CA 1
ATOM 4390 C C . ALA A 1 579 ? -12.401 -1.968 46.331 1.00 48.34 579 ALA A C 1
ATOM 4392 O O . ALA A 1 579 ? -13.046 -0.963 46.080 1.00 48.34 579 ALA A O 1
ATOM 4393 N N . GLY A 1 580 ? -12.291 -2.979 45.458 1.00 54.53 580 GLY A N 1
ATOM 4394 C CA . GLY A 1 580 ? -13.106 -3.145 44.247 1.00 54.53 580 GLY A CA 1
ATOM 4395 C C . GLY A 1 580 ? -12.993 -2.044 43.182 1.00 54.53 580 GLY A C 1
ATOM 4396 O O . GLY A 1 580 ? -13.411 -0.914 43.385 1.00 54.53 580 GLY A O 1
ATOM 4397 N N . GLY A 1 581 ? -12.420 -2.334 42.015 1.00 64.75 581 GLY A N 1
ATOM 4398 C CA . GLY A 1 581 ? -12.385 -1.389 40.889 1.00 64.75 581 GLY A CA 1
ATOM 4399 C C . GLY A 1 581 ? -12.263 -2.120 39.561 1.00 64.75 581 GLY A C 1
ATOM 4400 O O . GLY A 1 581 ? -11.797 -3.255 39.541 1.00 64.75 581 GLY A O 1
ATOM 4401 N N . THR A 1 582 ? -12.714 -1.494 38.478 1.00 66.06 582 THR A N 1
ATOM 4402 C CA . THR A 1 582 ? -12.655 -2.034 37.108 1.00 66.06 582 THR A CA 1
ATOM 4403 C C . THR A 1 582 ? -11.324 -1.726 36.422 1.00 66.06 582 THR A C 1
ATOM 4405 O O . THR A 1 582 ? -10.914 -2.447 35.521 1.00 66.06 582 THR A O 1
ATOM 4408 N N . GLY A 1 583 ? -10.614 -0.683 36.871 1.00 74.62 583 GLY A N 1
ATOM 4409 C CA . GLY A 1 583 ? -9.437 -0.153 36.172 1.00 74.62 583 GLY A CA 1
ATOM 4410 C C . GLY A 1 583 ? -9.792 0.599 34.882 1.00 74.62 583 GLY A C 1
ATOM 4411 O O . GLY A 1 583 ? -8.900 0.920 34.107 1.00 74.62 583 GLY A O 1
ATOM 4412 N N . LEU A 1 584 ? -11.085 0.863 34.642 1.00 79.19 584 LEU A N 1
ATOM 4413 C CA . LEU A 1 584 ? -11.577 1.599 33.474 1.00 79.19 584 LEU A CA 1
ATOM 4414 C C . LEU A 1 584 ? -11.916 3.056 33.794 1.00 79.19 584 LEU A C 1
ATOM 4416 O O . LEU A 1 584 ? -11.768 3.904 32.923 1.00 79.19 584 LEU A O 1
ATOM 4420 N N . GLY A 1 585 ? -12.293 3.369 35.038 1.00 83.69 585 GLY A N 1
ATOM 4421 C CA . GLY A 1 585 ? -12.739 4.711 35.422 1.00 83.69 585 GLY A CA 1
ATOM 4422 C C . GLY A 1 585 ? -11.771 5.828 35.014 1.00 83.69 585 GLY A C 1
ATOM 4423 O O . GLY A 1 585 ? -12.189 6.787 34.381 1.00 83.69 585 GLY A O 1
ATOM 4424 N N . LEU A 1 586 ? -10.472 5.713 35.324 1.00 88.12 586 LEU A N 1
ATOM 4425 C CA . LEU A 1 586 ? -9.487 6.749 34.959 1.00 88.12 586 LEU A CA 1
ATOM 4426 C C . LEU A 1 586 ? -9.291 6.885 33.440 1.00 88.12 586 LEU A C 1
ATOM 4428 O O . LEU A 1 586 ? -9.069 7.990 32.954 1.00 88.12 586 LEU A O 1
ATOM 4432 N N . VAL A 1 587 ? -9.407 5.785 32.691 1.00 87.31 587 VAL A N 1
ATOM 4433 C CA . VAL A 1 587 ? -9.319 5.787 31.221 1.00 87.31 587 VAL A CA 1
ATOM 4434 C C . VAL A 1 587 ? -10.538 6.482 30.612 1.00 87.31 587 VAL A C 1
ATOM 4436 O O . VAL A 1 587 ? -10.389 7.304 29.713 1.00 87.31 587 VAL A O 1
ATOM 4439 N N . ILE A 1 588 ? -11.732 6.202 31.143 1.00 86.50 588 ILE A N 1
ATOM 4440 C CA . ILE A 1 588 ? -12.981 6.859 30.738 1.00 86.50 588 ILE A CA 1
ATOM 4441 C C . ILE A 1 588 ? -12.917 8.349 31.080 1.00 86.50 588 ILE A C 1
ATOM 4443 O O . ILE A 1 588 ? -13.213 9.178 30.227 1.00 86.50 588 ILE A O 1
ATOM 4447 N N . SER A 1 589 ? -12.465 8.706 32.288 1.00 91.31 589 SER A N 1
ATOM 4448 C CA . SER A 1 589 ? -12.288 10.106 32.680 1.00 91.31 589 SER A CA 1
ATOM 4449 C C . SER A 1 589 ? -11.330 10.845 31.753 1.00 91.31 589 SER A C 1
ATOM 4451 O O . SER A 1 589 ? -11.637 11.955 31.331 1.00 91.31 589 SER A O 1
ATOM 4453 N N . LYS A 1 590 ? -10.205 10.214 31.394 1.00 90.50 590 LYS A N 1
ATOM 4454 C CA . LYS A 1 590 ? -9.245 10.773 30.445 1.00 90.50 590 LYS A CA 1
ATOM 4455 C C . LYS A 1 590 ? -9.873 11.023 29.076 1.00 90.50 590 LYS A C 1
ATOM 4457 O O . LYS A 1 590 ? -9.824 12.155 28.613 1.00 90.50 590 LYS A O 1
ATOM 4462 N N . GLY A 1 591 ? -10.518 10.027 28.469 1.00 87.56 591 GLY A N 1
ATOM 4463 C CA . GLY A 1 591 ? -11.100 10.225 27.139 1.00 87.56 591 GLY A CA 1
ATOM 4464 C C . GLY A 1 591 ? -12.314 11.160 27.125 1.00 87.56 591 GLY A C 1
ATOM 4465 O O . GLY A 1 591 ? -12.502 11.861 26.138 1.00 87.56 591 GLY A O 1
ATOM 4466 N N . ILE A 1 592 ? -13.092 11.258 28.215 1.00 90.06 592 ILE A N 1
ATOM 4467 C CA . ILE A 1 592 ? -14.109 12.314 28.352 1.00 90.06 592 ILE A CA 1
ATOM 4468 C C . ILE A 1 592 ? -13.428 13.684 28.310 1.00 90.06 592 ILE A C 1
ATOM 4470 O O . ILE A 1 592 ? -13.807 14.511 27.490 1.00 90.06 592 ILE A O 1
ATOM 4474 N N . VAL A 1 593 ? -12.422 13.930 29.153 1.00 92.19 593 VAL A N 1
ATOM 4475 C CA . VAL A 1 593 ? -11.729 15.228 29.215 1.00 92.19 593 VAL A CA 1
ATOM 4476 C C . VAL A 1 593 ? -11.068 15.580 27.874 1.00 92.19 593 VAL A C 1
ATOM 4478 O O . VAL A 1 593 ? -11.215 16.703 27.397 1.00 92.19 593 VAL A O 1
ATOM 4481 N N . GLU A 1 594 ? -10.417 14.617 27.220 1.00 90.69 594 GLU A N 1
ATOM 4482 C CA . GLU A 1 594 ? -9.760 14.817 25.921 1.00 90.69 594 GLU A CA 1
ATOM 4483 C C . GLU A 1 594 ? -10.759 15.111 24.790 1.00 90.69 594 GLU A C 1
ATOM 4485 O O . GLU A 1 594 ? -10.507 15.996 23.976 1.00 90.69 594 GLU A O 1
ATOM 4490 N N . GLN A 1 595 ? -11.933 14.463 24.757 1.00 87.69 595 GLN A N 1
ATOM 4491 C CA . GLN A 1 595 ? -12.977 14.794 23.773 1.00 87.69 595 GLN A CA 1
ATOM 4492 C C . GLN A 1 595 ? -13.592 16.188 23.975 1.00 87.69 595 GLN A C 1
ATOM 4494 O O . GLN A 1 595 ? -14.182 16.740 23.045 1.00 87.69 595 GLN A O 1
ATOM 4499 N N . HIS A 1 596 ? -13.425 16.777 25.160 1.00 89.81 596 HIS A N 1
ATOM 4500 C CA . HIS A 1 596 ? -13.758 18.176 25.429 1.00 89.81 596 HIS A CA 1
ATOM 4501 C C . HIS A 1 596 ? -12.599 19.140 25.107 1.00 89.81 596 HIS A C 1
ATOM 4503 O O . HIS A 1 596 ? -12.722 20.338 25.348 1.00 89.81 596 HIS A O 1
ATOM 4509 N N . GLY A 1 597 ? -11.479 18.648 24.562 1.00 88.19 597 GLY A N 1
ATOM 4510 C CA . GLY A 1 597 ? -10.278 19.441 24.274 1.00 88.19 597 GLY A CA 1
ATOM 4511 C C . GLY A 1 597 ? -9.448 19.787 25.515 1.00 88.19 597 GLY A C 1
ATOM 4512 O O . GLY A 1 597 ? -8.613 20.683 25.456 1.00 88.19 597 GLY A O 1
ATOM 4513 N N . GLY A 1 598 ? -9.705 19.115 26.638 1.00 91.81 598 GLY A N 1
ATOM 4514 C CA . GLY A 1 598 ? -9.029 19.324 27.912 1.00 91.81 598 GLY A CA 1
ATOM 4515 C C . GLY A 1 598 ? -7.872 18.357 28.166 1.00 91.81 598 GLY A C 1
ATOM 4516 O O . GLY A 1 598 ? -7.550 17.496 27.346 1.00 91.81 598 GLY A O 1
ATOM 4517 N N . ARG A 1 599 ? -7.270 18.449 29.358 1.00 94.44 599 ARG A N 1
ATOM 4518 C CA . ARG A 1 599 ? -6.198 17.543 29.813 1.00 94.44 599 ARG A CA 1
ATOM 4519 C C . ARG A 1 599 ? -6.468 17.031 31.225 1.00 94.44 599 ARG A C 1
ATOM 4521 O O . ARG A 1 599 ? -6.967 17.774 32.054 1.00 94.44 599 ARG A O 1
ATOM 4528 N N . ILE A 1 600 ? -6.076 15.790 31.528 1.00 94.12 600 ILE A N 1
ATOM 4529 C CA . ILE A 1 600 ? -6.073 15.217 32.887 1.00 94.12 600 ILE A CA 1
ATOM 4530 C C . ILE A 1 600 ? -4.656 14.776 33.283 1.00 94.12 600 ILE A C 1
ATOM 4532 O O . ILE A 1 600 ? -3.908 14.251 32.456 1.00 94.12 600 ILE A O 1
ATOM 4536 N N . TRP A 1 601 ? -4.263 14.991 34.537 1.00 94.50 601 TRP A N 1
ATOM 4537 C CA . TRP A 1 601 ? -2.965 14.587 35.081 1.00 94.50 601 TRP A CA 1
ATOM 4538 C C . TRP A 1 601 ? -3.050 14.300 36.585 1.00 94.50 601 TRP A C 1
ATOM 4540 O O . TRP A 1 601 ? -4.104 14.429 37.209 1.00 94.50 601 TRP A O 1
ATOM 4550 N N . VAL A 1 602 ? -1.941 13.833 37.160 1.00 94.19 602 VAL A N 1
ATOM 4551 C CA . VAL A 1 602 ? -1.853 13.464 38.574 1.00 94.19 602 VAL A CA 1
ATOM 4552 C C . VAL A 1 602 ? -0.485 13.815 39.141 1.00 94.19 602 VAL A C 1
ATOM 4554 O O . VAL A 1 602 ? 0.546 13.566 38.516 1.00 94.19 602 VAL A O 1
ATOM 4557 N N . GLU A 1 603 ? -0.488 14.340 40.357 1.00 92.38 603 GLU A N 1
ATOM 4558 C CA . GLU A 1 603 ? 0.696 14.592 41.170 1.00 92.38 603 GLU A CA 1
ATOM 4559 C C . GLU A 1 603 ? 0.560 13.792 42.463 1.00 92.38 603 GLU A C 1
ATOM 4561 O O . GLU A 1 603 ? -0.432 13.908 43.177 1.00 92.38 603 GLU A O 1
ATOM 4566 N N . SER A 1 604 ? 1.523 12.928 42.779 1.00 91.44 604 SER A N 1
ATOM 4567 C CA . SER A 1 604 ? 1.431 12.101 43.982 1.00 91.44 604 SER A CA 1
ATOM 4568 C C . SER A 1 604 ? 2.795 11.820 44.580 1.00 91.44 604 SER A C 1
ATOM 4570 O O . SER A 1 604 ? 3.779 11.625 43.867 1.00 91.44 604 SER A O 1
ATOM 4572 N N . THR A 1 605 ? 2.839 11.787 45.910 1.00 87.44 605 THR A N 1
ATOM 4573 C CA . THR A 1 605 ? 4.015 11.385 46.680 1.00 87.44 605 THR A CA 1
ATOM 4574 C C . THR A 1 605 ? 3.597 10.312 47.677 1.00 87.44 605 THR A C 1
ATOM 4576 O O . THR A 1 605 ? 2.625 10.480 48.417 1.00 87.44 605 THR A O 1
ATOM 4579 N N . MET A 1 606 ? 4.335 9.201 47.713 1.00 85.69 606 MET A N 1
ATOM 4580 C CA . MET A 1 606 ? 4.073 8.103 48.649 1.00 85.69 606 MET A CA 1
ATOM 4581 C C . MET A 1 606 ? 4.011 8.614 50.097 1.00 85.69 606 MET A C 1
ATOM 4583 O O . MET A 1 606 ? 4.911 9.308 50.560 1.00 85.69 606 MET A O 1
ATOM 4587 N N . GLY A 1 607 ? 2.935 8.264 50.801 1.00 81.62 607 GLY A N 1
ATOM 4588 C CA . GLY A 1 607 ? 2.658 8.656 52.185 1.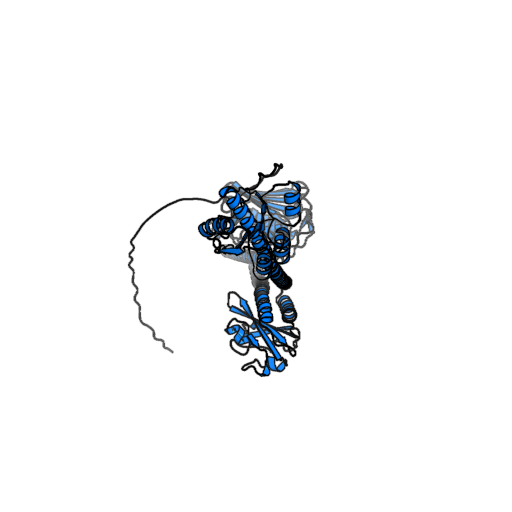00 81.62 607 GLY A CA 1
ATOM 4589 C C . GLY A 1 607 ? 2.076 10.062 52.383 1.00 81.62 607 GLY A C 1
ATOM 4590 O O . GLY A 1 607 ? 1.681 10.372 53.501 1.00 81.62 607 GLY A O 1
ATOM 4591 N N . MET A 1 608 ? 2.003 10.892 51.336 1.00 84.62 608 MET A N 1
ATOM 4592 C CA . MET A 1 608 ? 1.518 12.282 51.414 1.00 84.62 608 MET A CA 1
ATOM 4593 C C . MET A 1 608 ? 0.179 12.507 50.693 1.00 84.62 608 MET A C 1
ATOM 4595 O O . MET A 1 608 ? -0.412 13.576 50.842 1.00 84.62 608 MET A O 1
ATOM 4599 N N . GLY A 1 609 ? -0.286 11.524 49.915 1.00 88.50 609 GLY A N 1
ATOM 4600 C CA . GLY A 1 609 ? -1.526 11.589 49.141 1.00 88.50 609 GLY A CA 1
ATOM 4601 C C . GLY A 1 609 ? -1.322 11.842 47.647 1.00 88.50 609 GLY A C 1
ATOM 4602 O O . GLY A 1 609 ? -0.209 11.728 47.118 1.00 88.50 609 GLY A O 1
ATOM 4603 N N . SER A 1 610 ? -2.416 12.138 46.950 1.00 92.56 610 SER A N 1
ATOM 4604 C CA . SER A 1 610 ? -2.432 12.377 45.501 1.00 92.56 610 SER A CA 1
ATOM 4605 C C . SER A 1 610 ? -3.352 13.543 45.161 1.00 92.56 610 SER A C 1
ATOM 4607 O O . SER A 1 610 ? -4.390 13.725 45.789 1.00 92.56 610 SER A O 1
ATOM 4609 N N . THR A 1 611 ? -2.990 14.303 44.137 1.00 95.25 611 THR A N 1
ATOM 4610 C CA . THR A 1 611 ? -3.823 15.337 43.530 1.00 95.25 611 THR A CA 1
ATOM 4611 C C . THR A 1 611 ? -4.092 14.928 42.092 1.00 95.25 611 THR A C 1
ATOM 4613 O O . THR A 1 611 ? -3.164 14.837 41.289 1.00 95.25 611 THR A O 1
ATOM 4616 N N . PHE A 1 612 ? -5.351 14.643 41.774 1.00 95.69 612 PHE A N 1
ATOM 4617 C CA . PHE A 1 612 ? -5.805 14.443 40.402 1.00 95.69 612 PHE A CA 1
ATOM 4618 C C . PHE A 1 612 ? -6.400 15.744 39.888 1.00 95.69 612 PHE A C 1
ATOM 4620 O O . PHE A 1 612 ? -7.298 16.301 40.519 1.00 95.69 612 PHE A O 1
ATOM 4627 N N . SER A 1 613 ? -5.929 16.185 38.730 1.00 95.38 613 SER A N 1
ATOM 4628 C CA . SER A 1 613 ? -6.291 17.475 38.157 1.00 95.38 613 SER A CA 1
ATOM 4629 C C . SER A 1 613 ? -6.763 17.290 36.726 1.00 95.38 613 SER A C 1
ATOM 4631 O O . SER A 1 613 ? -6.186 16.494 35.983 1.00 95.38 613 SER A O 1
ATOM 4633 N N . PHE A 1 614 ? -7.801 18.018 36.325 1.00 96.00 614 PHE A N 1
ATOM 4634 C CA . PHE A 1 614 ? -8.185 18.118 34.921 1.00 96.00 614 PHE A CA 1
ATOM 4635 C C . PHE A 1 614 ? -8.546 19.550 34.533 1.00 96.00 614 PHE A C 1
ATOM 4637 O O . PHE A 1 614 ? -9.071 20.298 35.355 1.00 96.00 614 PHE A O 1
ATOM 4644 N N . SER A 1 615 ? -8.278 19.916 33.281 1.00 94.31 615 SER A N 1
ATOM 4645 C CA . SER A 1 615 ? -8.633 21.202 32.685 1.00 94.31 615 SER A CA 1
ATOM 4646 C C . SER A 1 615 ? -9.653 21.028 31.563 1.00 94.31 615 SER A C 1
ATOM 4648 O O . SER A 1 615 ? -9.644 20.015 30.863 1.00 94.31 615 SER A O 1
ATOM 4650 N N . LEU A 1 616 ? -10.529 22.016 31.394 1.00 92.81 616 LEU A N 1
ATOM 4651 C CA . LEU A 1 616 ? -11.485 22.126 30.293 1.00 92.81 616 LEU A CA 1
ATOM 4652 C C . LEU A 1 616 ? -11.382 23.525 29.668 1.00 92.81 616 LEU A C 1
ATOM 4654 O O . LEU A 1 616 ? -11.437 24.505 30.417 1.00 92.81 616 LEU A O 1
ATOM 4658 N N . PRO A 1 617 ? -11.288 23.650 28.335 1.00 90.88 617 PRO A N 1
ATOM 4659 C CA . PRO A 1 617 ? -11.255 24.950 27.679 1.00 90.88 617 PRO A CA 1
ATOM 4660 C C . PRO A 1 617 ? -12.610 25.660 27.770 1.00 90.88 617 PRO A C 1
ATOM 4662 O O . PRO A 1 617 ? -13.671 25.040 27.667 1.00 90.88 617 PRO A O 1
ATOM 4665 N N . ARG A 1 618 ? -12.603 26.989 27.938 1.00 85.62 618 ARG A N 1
ATOM 4666 C CA . ARG A 1 618 ? -13.844 27.788 28.027 1.00 85.62 618 ARG A CA 1
ATOM 4667 C C . ARG A 1 618 ? -14.631 27.836 26.719 1.00 85.62 618 ARG A C 1
ATOM 4669 O O . ARG A 1 618 ? -15.856 27.948 26.748 1.00 85.62 618 ARG A O 1
ATOM 4676 N N . ARG A 1 619 ? -13.938 27.786 25.579 1.00 76.00 619 ARG A N 1
ATOM 4677 C CA . ARG A 1 619 ? -14.530 27.697 24.237 1.00 76.00 619 ARG A CA 1
ATOM 4678 C C . ARG A 1 619 ? -13.863 26.576 23.467 1.00 76.00 619 ARG A C 1
ATOM 4680 O O . ARG A 1 619 ? -12.644 26.431 23.518 1.00 76.00 619 ARG A O 1
ATOM 4687 N N . ARG A 1 620 ? -14.652 25.846 22.683 1.00 62.62 620 ARG A N 1
ATOM 4688 C CA . ARG A 1 620 ? -14.110 24.851 21.763 1.00 62.62 620 ARG A CA 1
ATOM 4689 C C . ARG A 1 620 ? -13.207 25.534 20.731 1.00 62.62 620 ARG A C 1
ATOM 4691 O O . ARG A 1 620 ? -13.634 26.466 20.048 1.00 62.62 620 ARG A O 1
ATOM 4698 N N . ALA A 1 621 ? -11.981 25.042 20.563 1.00 54.56 621 ALA A N 1
ATOM 4699 C CA . ALA A 1 621 ? -11.189 25.364 19.383 1.00 54.56 621 ALA A CA 1
ATOM 4700 C C . ALA A 1 621 ? -11.930 24.812 18.154 1.00 54.56 621 ALA A C 1
ATOM 4702 O O . ALA A 1 621 ? -12.052 23.598 17.972 1.00 54.56 621 ALA A O 1
ATOM 4703 N N . ALA A 1 622 ? -12.505 25.695 17.339 1.00 39.88 622 ALA A N 1
ATOM 4704 C CA . ALA A 1 622 ? -13.125 25.301 16.084 1.00 39.88 622 ALA A CA 1
ATOM 4705 C C . ALA A 1 622 ? -12.031 24.749 15.155 1.00 39.88 622 ALA A C 1
ATOM 4707 O O . ALA A 1 622 ? -11.239 25.528 14.632 1.00 39.88 622 ALA A O 1
ATOM 4708 N N . GLY A 1 623 ? -11.972 23.425 14.961 1.00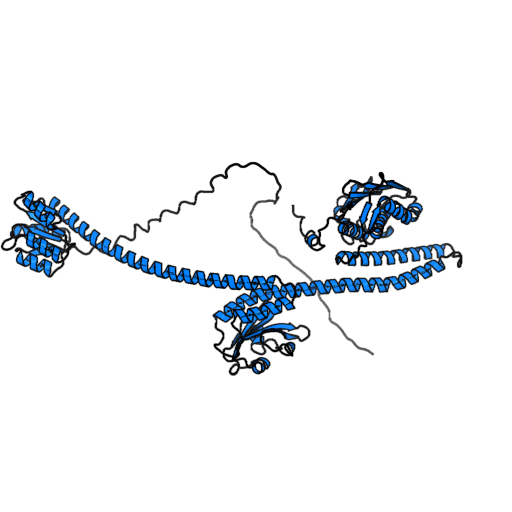 39.31 623 GLY A N 1
ATOM 4709 C CA . GLY A 1 623 ? -11.167 22.846 13.878 1.00 39.31 623 GLY A CA 1
ATOM 4710 C C . GLY A 1 623 ? -10.365 21.570 14.128 1.00 39.31 623 GLY A C 1
ATOM 4711 O O . GLY A 1 623 ? -9.578 21.239 13.256 1.00 39.31 623 GLY A O 1
ATOM 4712 N N . LEU A 1 624 ? -10.539 20.827 15.224 1.00 40.19 624 LEU A N 1
ATOM 4713 C CA . LEU A 1 624 ? -9.917 19.496 15.341 1.00 40.19 624 LEU A CA 1
ATOM 4714 C C . LEU A 1 624 ? -10.963 18.413 15.055 1.00 40.19 624 LEU A C 1
ATOM 4716 O O . LEU A 1 624 ? -11.798 18.081 15.901 1.00 40.19 624 LEU A O 1
ATOM 4720 N N . SER A 1 625 ? -10.969 17.911 13.820 1.00 38.03 625 SER A N 1
ATOM 4721 C CA . SER A 1 625 ? -11.659 16.674 13.454 1.00 38.03 625 SER A CA 1
ATOM 4722 C C . SER A 1 625 ? -11.041 15.501 14.214 1.00 38.03 625 SER A C 1
ATOM 4724 O O . SER A 1 625 ? -9.824 15.408 14.344 1.00 38.03 625 SER A O 1
ATOM 4726 N N . ALA A 1 626 ? -11.886 14.583 14.685 1.00 45.09 626 ALA A N 1
ATOM 4727 C CA . ALA A 1 626 ? -11.532 13.420 15.507 1.00 45.09 626 ALA A CA 1
ATOM 4728 C C . ALA A 1 626 ? -10.550 12.413 14.854 1.00 45.09 626 ALA A C 1
ATOM 4730 O O . ALA A 1 626 ? -10.253 11.383 15.451 1.00 45.09 626 ALA A O 1
ATOM 4731 N N . GLU A 1 627 ? -10.057 12.695 13.647 1.00 38.31 627 GLU A N 1
ATOM 4732 C CA . GLU A 1 627 ? -9.163 11.834 12.869 1.00 38.31 627 GLU A CA 1
ATOM 4733 C C . GLU A 1 627 ? -7.670 12.113 13.135 1.00 38.31 627 GLU A C 1
ATOM 4735 O O . GLU A 1 627 ? -6.875 11.184 13.064 1.00 38.31 627 GLU A O 1
ATOM 4740 N N . GLU A 1 628 ? -7.268 13.323 13.550 1.00 37.81 628 GLU A N 1
ATOM 4741 C CA . GLU A 1 628 ? -5.838 13.648 13.758 1.00 37.81 628 GLU A CA 1
ATOM 4742 C C . GLU A 1 628 ? -5.265 13.157 15.103 1.00 37.81 628 GLU A C 1
ATOM 4744 O O . GLU A 1 628 ? -4.051 13.061 15.268 1.00 37.81 628 GLU A O 1
ATOM 4749 N N . PHE A 1 629 ? -6.110 12.787 16.072 1.00 42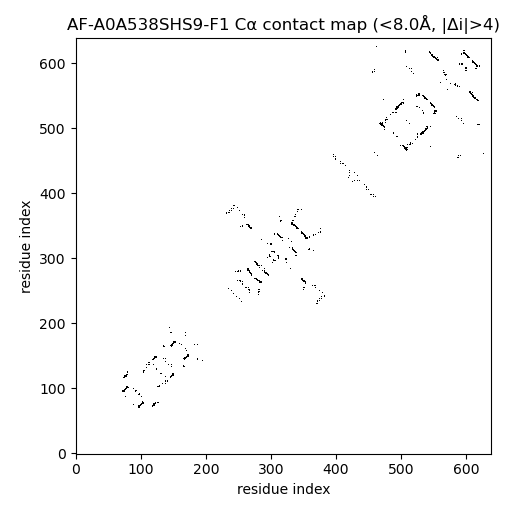.09 629 PHE A N 1
ATOM 4750 C CA . PHE A 1 629 ? -5.650 12.329 17.393 1.00 42.09 629 PHE A CA 1
ATOM 4751 C C . PHE A 1 629 ? -5.357 10.823 17.477 1.00 42.09 629 PHE A C 1
ATOM 4753 O O . PHE A 1 629 ? -4.741 10.378 18.447 1.00 42.09 629 PHE A O 1
ATOM 4760 N N . ALA A 1 630 ? -5.765 10.029 16.480 1.00 39.47 630 ALA A N 1
ATOM 4761 C CA . ALA A 1 630 ? -5.528 8.584 16.477 1.00 39.47 630 ALA A CA 1
ATOM 4762 C C . ALA A 1 630 ? -4.058 8.218 16.182 1.00 39.47 630 ALA A C 1
ATOM 4764 O O . ALA A 1 630 ? -3.572 7.209 16.696 1.00 39.47 630 ALA A O 1
ATOM 4765 N N . ASP A 1 631 ? -3.325 9.064 15.449 1.00 35.38 631 ASP A N 1
ATOM 4766 C CA . ASP A 1 631 ? -1.937 8.791 15.041 1.00 35.38 631 ASP A CA 1
ATOM 4767 C C . ASP A 1 631 ? -0.880 9.177 16.098 1.00 35.38 631 ASP A C 1
ATOM 4769 O O . ASP A 1 631 ? 0.271 8.748 16.021 1.00 35.38 631 ASP A O 1
ATOM 4773 N N . GLY A 1 632 ? -1.256 9.912 17.152 1.00 31.86 632 GLY A N 1
ATOM 4774 C CA . GLY A 1 632 ? -0.332 10.362 18.207 1.00 31.86 632 GLY A CA 1
ATOM 4775 C C . GLY A 1 632 ? -0.037 9.347 19.322 1.00 31.86 632 GLY A C 1
ATOM 4776 O O . GLY A 1 632 ? 0.777 9.620 20.200 1.00 31.86 632 GLY A O 1
ATOM 4777 N N . VAL A 1 633 ? -0.684 8.176 19.332 1.00 35.19 633 VAL A N 1
ATOM 4778 C CA . VAL A 1 633 ? -0.543 7.176 20.419 1.00 35.19 633 VAL A CA 1
ATOM 4779 C C . VAL A 1 633 ? 0.542 6.121 20.109 1.00 35.19 633 VAL A C 1
ATOM 4781 O O . VAL A 1 633 ? 0.790 5.219 20.909 1.00 35.19 633 VAL A O 1
ATOM 4784 N N . GLY A 1 634 ? 1.229 6.234 18.965 1.00 32.62 634 GLY A N 1
ATOM 4785 C CA . GLY A 1 634 ? 2.133 5.205 18.437 1.00 32.62 634 GLY A CA 1
ATOM 4786 C C . GLY A 1 634 ? 3.643 5.452 18.533 1.00 32.62 634 GLY A C 1
ATOM 4787 O O . GLY A 1 634 ? 4.399 4.558 18.157 1.00 32.62 634 GLY A O 1
ATOM 4788 N N . GLY A 1 635 ? 4.128 6.594 19.023 1.00 34.31 635 GLY A N 1
ATOM 4789 C CA . GLY A 1 635 ? 5.570 6.844 19.024 1.00 34.31 635 GLY A CA 1
ATOM 4790 C C . GLY A 1 635 ? 5.998 7.947 19.969 1.00 34.31 635 GLY A C 1
ATOM 4791 O O . GLY A 1 635 ? 5.784 9.105 19.665 1.00 34.31 635 GLY A O 1
ATOM 4792 N N . GLU A 1 636 ? 6.602 7.560 21.094 1.00 32.12 636 GLU A N 1
ATOM 4793 C CA . GLU A 1 636 ? 7.711 8.262 21.764 1.00 32.12 636 GLU A CA 1
ATOM 4794 C C . GLU A 1 636 ? 8.044 7.531 23.076 1.00 32.12 636 GLU A C 1
ATOM 4796 O O . GLU A 1 636 ? 7.640 7.922 24.163 1.00 32.12 636 GLU A O 1
ATOM 4801 N N . HIS A 1 637 ? 8.776 6.419 22.973 1.00 32.69 637 HIS A N 1
ATOM 4802 C CA . HIS A 1 637 ? 9.614 5.901 24.062 1.00 32.69 637 HIS A CA 1
ATOM 4803 C C . HIS A 1 637 ? 10.806 5.148 23.464 1.00 32.69 637 HIS A C 1
ATOM 4805 O O . HIS A 1 637 ? 10.943 3.933 23.589 1.00 32.69 637 HIS A O 1
ATOM 4811 N N . THR A 1 638 ? 11.691 5.902 22.821 1.00 32.53 638 THR A N 1
ATOM 4812 C CA . THR A 1 638 ? 13.103 5.532 22.725 1.00 32.53 638 THR A CA 1
ATOM 4813 C C . THR A 1 638 ? 13.892 6.815 22.793 1.00 32.53 638 THR A C 1
ATOM 4815 O O . THR A 1 638 ? 13.960 7.519 21.796 1.00 32.53 638 THR A O 1
ATOM 4818 N N . GLN A 1 639 ? 14.396 7.110 23.990 1.00 28.80 639 GLN A N 1
ATOM 4819 C CA . GLN A 1 639 ? 15.585 7.905 24.277 1.00 28.80 639 GLN A CA 1
ATOM 4820 C C . GLN A 1 639 ? 15.858 7.908 25.776 1.00 28.80 639 GLN A C 1
ATOM 4822 O O . GLN A 1 639 ? 14.935 8.269 26.540 1.00 28.80 639 GLN A O 1
#

InterPro domains:
  IPR001789 Signal transduction response regulator, receiver domain [PF00072] (75-184)
  IPR001789 Signal transduction response regulator, receiver domain [PS50110] (74-188)
  IPR001789 Signal transduction response regulator, receiver domain [SM00448] (73-184)
  IPR003018 GAF domain [PF13185] (243-379)
  IPR003018 GAF domain [SM00065] (244-389)
  IPR003594 Histidine kinase/HSP90-like ATPase domain [PF02518] (509-619)
  IPR003594 Histidine kinase/HSP90-like ATPase domain [SM00387] (508-620)
  IPR003661 Signal transduction histidine kinase, dimerisation/phosphoacceptor domain [PF00512] (394-461)
  IPR003661 Signal transduction histidine kinase, dimerisation/phosphoacceptor domain [SM00388] (394-462)
  IPR003661 Signal transduction histidine kinase, dimerisation/phosphoacceptor domain [cd00082] (392-458)
  IPR004358 Signal transduction histidine kinase-related protein, C-terminal [PR00344] (545-559)
  IPR004358 Signal transduction histidine kinase-related protein, C-terminal [PR00344] (563-573)
  IPR004358 Signal transduction histidine kinase-related protein, C-terminal [PR00344] (580-598)
  IPR004358 Signal transduction histidine kinase-related protein, C-terminal [PR00344] (604-617)
  IPR005467 Histidine kinase domain [PS50109] (401-620)
  IPR011006 CheY-like superfamily [SSF52172] (72-216)
  IPR029016 GAF-like domain superfamily [G3DSA:3.30.450.40] (223-388)
  IPR036097 Signal transduction histidine kinase, dimerisation/phosphoacceptor domain superfamily [SSF47384] (383-463)
  IPR036890 Histidine kinase/HSP90-like ATPase superfamily [G3DSA:3.30.565.10] (464-621)
  IPR036890 Histidine kinase/HSP90-like ATPase superfamily [SSF55874] (451-618)